Protein AF-A0A5C6A041-F1 (afdb_monomer_lite)

Secondary structure (DSSP, 8-state):
--PPPTT--EEEEETTEEEEE---S---S-TTHHHHHHHHHHHHHHHH---------SS-TT---THHHHHHHHHHHHH-S--PPP-PPPEEEEESS-TTSS-TTSS--EEE-HHHHH-TTT--TT---SS----PPSSEEEEEEE-TTSSHHHHHHHHHHH-SSEEEEEEGGGS-GGGGSSSPPPHHHHHHHHHGGG-SSGGGS-HHHHHHHHHHHHTTSEEEEEE-HHHH--SHHHHHHHHHHHHHHH--TT-----EEEEEEEHHHHTTS-HHHHHHHHHHHT-TT-TTS----EEEEE-PPPHHHHHHHHHHHS-HHHHHHHHT-HHHHHHHTSHHHHHHHHHHIIIIIS-HHHHHH-SSHHHHHHHHHHHHHHHHHH-HHHHHHHHHH-TT-EE-HHHHHHHHHHHHHTT--EE-HHHHHTTEES---TTS-HHHHHTTSTTEEEEEETTEEEEEESSHHHHHHHHHHHHHHHHTTTTSS-------HHHH----HHHHHHHHHHHTTHHHHHHHHHTT-SGGGGGGS-TTT-SS---HHHHHHHHHHHHHHHHHHH-GGGGGSHHHHHHHHHHHHHHHHS-GGGS-HHHHHHHHHHHHHHHHHHTTSHHHHHHHHHHHHHHHHHHHHHHHH-PPPTTSHHHHHHHHHHHHHHHHHHHHHHHTT-THHHHHHHT--HHHHHHHH-S--HHHHHHHHHHHH-

Radius of gyration: 32.18 Å; chains: 1; bounding box: 72×79×102 Å

Structure (mmCIF, N/CA/C/O backbone):
data_AF-A0A5C6A041-F1
#
_entry.id   AF-A0A5C6A041-F1
#
loop_
_atom_site.group_PDB
_atom_site.id
_atom_site.type_symbol
_atom_site.label_atom_id
_atom_site.label_alt_id
_atom_site.label_comp_id
_atom_site.label_asym_id
_atom_site.label_entity_id
_atom_site.label_seq_id
_atom_site.pdbx_PDB_ins_code
_atom_site.Cartn_x
_atom_site.Cartn_y
_atom_site.Cartn_z
_atom_site.occupancy
_atom_site.B_iso_or_equiv
_atom_site.auth_seq_id
_atom_site.auth_comp_id
_atom_site.auth_asym_id
_atom_site.auth_atom_id
_atom_site.pdbx_PDB_model_num
ATOM 1 N N . MET A 1 1 ? 17.949 -42.942 19.273 1.00 34.72 1 MET A N 1
ATOM 2 C CA . MET A 1 1 ? 17.678 -44.393 19.201 1.00 34.72 1 MET A CA 1
ATOM 3 C C . MET A 1 1 ? 17.570 -44.956 20.613 1.00 34.72 1 MET A C 1
ATOM 5 O O . MET A 1 1 ? 18.584 -45.255 21.219 1.00 34.72 1 MET A O 1
ATOM 9 N N . VAL A 1 2 ? 16.342 -45.052 21.122 1.00 26.55 2 VAL A N 1
ATOM 10 C CA . VAL A 1 2 ? 15.883 -45.952 22.194 1.00 26.55 2 VAL A CA 1
ATOM 11 C C . VAL A 1 2 ? 14.488 -46.367 21.720 1.00 26.55 2 VAL A C 1
ATOM 13 O O . VAL A 1 2 ? 13.701 -45.504 21.335 1.00 26.55 2 VAL A O 1
ATOM 16 N N . GLY A 1 3 ? 14.253 -47.669 21.562 1.00 32.19 3 GLY A N 1
ATOM 17 C CA . GLY A 1 3 ? 13.060 -48.202 20.903 1.00 32.19 3 GLY A CA 1
ATOM 18 C C . GLY A 1 3 ? 11.867 -48.280 21.849 1.00 32.19 3 GLY A C 1
ATOM 19 O O . GLY A 1 3 ? 11.967 -48.918 22.891 1.00 32.19 3 GLY A O 1
ATOM 20 N N . ASN A 1 4 ? 10.735 -47.695 21.453 1.00 29.41 4 ASN A N 1
ATOM 21 C CA . ASN A 1 4 ? 9.461 -47.878 22.145 1.00 29.41 4 ASN A CA 1
ATOM 22 C C . ASN A 1 4 ? 8.721 -49.085 21.558 1.00 29.41 4 ASN A C 1
ATOM 24 O O . ASN A 1 4 ? 8.418 -49.122 20.364 1.00 29.41 4 ASN A O 1
ATOM 28 N N . ARG A 1 5 ? 8.430 -50.072 22.410 1.00 35.31 5 ARG A N 1
ATOM 29 C CA . ARG A 1 5 ? 7.463 -51.138 22.126 1.00 35.31 5 ARG A CA 1
ATOM 30 C C . ARG A 1 5 ? 6.060 -50.633 22.463 1.00 35.31 5 ARG A C 1
ATOM 32 O O . ARG A 1 5 ? 5.868 -49.955 23.465 1.00 35.31 5 ARG A O 1
ATOM 39 N N . ALA A 1 6 ? 5.088 -50.977 21.625 1.00 33.19 6 ALA A N 1
ATOM 40 C CA . ALA A 1 6 ? 3.677 -50.722 21.888 1.00 33.19 6 ALA A CA 1
ATOM 41 C C . ALA A 1 6 ? 3.216 -51.490 23.144 1.00 33.19 6 ALA A C 1
ATOM 43 O O . ALA A 1 6 ? 3.465 -52.693 23.239 1.00 33.19 6 ALA A O 1
ATOM 44 N N . GLY A 1 7 ? 2.534 -50.807 24.073 1.00 38.72 7 GLY A N 1
ATOM 45 C CA . GLY A 1 7 ? 1.849 -51.438 25.212 1.00 38.72 7 GLY A CA 1
ATOM 46 C C . GLY A 1 7 ? 2.244 -50.991 26.626 1.00 38.72 7 GLY A C 1
ATOM 47 O O . GLY A 1 7 ? 1.838 -51.658 27.573 1.00 38.72 7 GLY A O 1
ATOM 48 N N . GLU A 1 8 ? 3.001 -49.906 26.815 1.00 37.62 8 GLU A N 1
ATOM 49 C CA . GLU A 1 8 ? 3.260 -49.372 28.164 1.00 37.62 8 GLU A CA 1
ATOM 50 C C . GLU A 1 8 ? 2.192 -48.345 28.580 1.00 37.62 8 GLU A C 1
ATOM 52 O O . GLU A 1 8 ? 1.963 -47.343 27.903 1.00 37.62 8 GLU A O 1
ATOM 57 N N . CYS A 1 9 ? 1.531 -48.613 29.711 1.00 32.34 9 CYS A N 1
ATOM 58 C CA . CYS A 1 9 ? 0.582 -47.709 30.356 1.00 32.34 9 CYS A CA 1
ATOM 59 C C . CYS A 1 9 ? 1.365 -46.583 31.047 1.00 32.34 9 CYS A C 1
ATOM 61 O O . CYS A 1 9 ? 2.189 -46.847 31.926 1.00 32.34 9 CYS A O 1
ATOM 63 N N . VAL A 1 10 ? 1.132 -45.331 30.646 1.00 33.59 10 VAL A N 1
ATOM 64 C CA . VAL A 1 10 ? 1.796 -44.166 31.248 1.00 33.59 10 VAL A CA 1
ATOM 65 C C . VAL A 1 10 ? 0.896 -43.619 32.350 1.00 33.59 10 VAL A C 1
ATOM 67 O O . VAL A 1 10 ? -0.167 -43.056 32.087 1.00 33.59 10 VAL A O 1
ATOM 70 N N . THR A 1 11 ? 1.320 -43.784 33.602 1.00 31.06 11 THR A N 1
ATOM 71 C CA . THR A 1 11 ? 0.666 -43.156 34.756 1.00 31.06 11 THR A CA 1
ATOM 72 C C . THR A 1 11 ? 1.238 -41.755 34.955 1.00 31.06 11 THR A C 1
ATOM 74 O O . THR A 1 11 ? 2.390 -41.602 35.362 1.00 31.06 11 THR A O 1
ATOM 77 N N . LEU A 1 12 ? 0.427 -40.727 34.699 1.00 30.25 12 LEU A N 1
ATOM 78 C CA . LEU A 1 12 ? 0.758 -39.338 35.021 1.00 30.25 12 LEU A CA 1
ATOM 79 C C . LEU A 1 12 ? 0.185 -38.980 36.395 1.00 30.25 12 LEU A C 1
ATOM 81 O O . LEU A 1 12 ? -1.008 -39.143 36.656 1.00 30.25 12 LEU A O 1
ATOM 85 N N . TYR A 1 13 ? 1.050 -38.480 37.277 1.00 27.73 13 TYR A N 1
ATOM 86 C CA . TYR A 1 13 ? 0.657 -37.946 38.576 1.00 27.73 13 TYR A CA 1
ATOM 87 C C . TYR A 1 13 ? 0.440 -36.436 38.446 1.00 27.73 13 TYR A C 1
ATOM 89 O O . TYR A 1 13 ? 1.399 -35.670 38.427 1.00 27.73 13 TYR A O 1
ATOM 97 N N . LEU A 1 14 ? -0.821 -36.013 38.365 1.00 35.47 14 LEU A N 1
ATOM 98 C CA . LEU A 1 14 ? -1.225 -34.614 38.492 1.00 35.47 14 LEU A CA 1
ATOM 99 C C . LEU A 1 14 ? -2.001 -34.490 39.796 1.00 35.47 14 LEU A C 1
ATOM 101 O O . LEU A 1 14 ? -3.197 -34.741 39.820 1.00 35.47 14 LEU A O 1
ATOM 105 N N . ALA A 1 15 ? -1.337 -34.169 40.905 1.00 28.20 15 ALA A N 1
ATOM 106 C CA . ALA A 1 15 ? -2.034 -34.024 42.182 1.00 28.20 15 ALA A CA 1
ATOM 107 C C . ALA A 1 15 ? -3.199 -33.009 42.055 1.00 28.20 15 ALA A C 1
ATOM 109 O O . ALA A 1 15 ? -2.970 -31.915 41.538 1.00 28.20 15 ALA A O 1
ATOM 110 N N . PRO A 1 16 ? -4.433 -33.336 42.500 1.00 32.41 16 PRO A N 1
ATOM 111 C CA . PRO A 1 16 ? -4.840 -34.510 43.284 1.00 32.41 16 PRO A CA 1
ATOM 112 C C . PRO A 1 16 ? -5.427 -35.690 42.471 1.00 32.41 16 PRO A C 1
ATOM 114 O O . PRO A 1 16 ? -5.944 -36.633 43.064 1.00 32.41 16 PRO A O 1
ATOM 117 N N . PHE A 1 17 ? -5.366 -35.683 41.139 1.00 30.80 17 PHE A N 1
ATOM 118 C CA . PHE A 1 17 ? -6.018 -36.677 40.283 1.00 30.80 17 PHE A CA 1
ATOM 119 C C . PHE A 1 17 ? -5.045 -37.690 39.668 1.00 30.80 17 PHE A C 1
ATOM 121 O O . PHE A 1 17 ? -3.992 -37.366 39.118 1.00 30.80 17 PHE A O 1
ATOM 128 N N . ARG A 1 18 ? -5.432 -38.965 39.738 1.00 27.14 18 ARG A N 1
ATOM 129 C CA . ARG A 1 18 ? -4.689 -40.076 39.143 1.00 27.14 18 ARG A CA 1
ATOM 130 C C . ARG A 1 18 ? -5.353 -40.453 37.821 1.00 27.14 18 ARG A C 1
ATOM 132 O O . ARG A 1 18 ? -6.496 -40.900 37.831 1.00 27.14 18 ARG A O 1
ATOM 139 N N . VAL A 1 19 ? -4.645 -40.287 36.704 1.00 33.16 19 VAL A N 1
ATOM 140 C CA . VAL A 1 19 ? -5.145 -40.655 35.370 1.00 33.16 19 VAL A CA 1
ATOM 141 C C . VAL A 1 19 ? -4.215 -41.705 34.767 1.00 33.16 19 VAL A C 1
ATOM 143 O O . VAL A 1 19 ? -3.015 -41.475 34.628 1.00 33.16 19 VAL A O 1
ATOM 146 N N . ASN A 1 20 ? -4.770 -42.871 34.430 1.00 28.52 20 ASN A N 1
ATOM 147 C CA . ASN A 1 20 ? -4.070 -43.916 33.684 1.00 28.52 20 ASN A CA 1
ATOM 148 C C . ASN A 1 20 ? -4.489 -43.830 32.216 1.00 28.52 20 ASN A C 1
ATOM 150 O O . ASN A 1 20 ? -5.684 -43.858 31.923 1.00 28.52 20 ASN A O 1
ATOM 154 N N . LEU A 1 21 ? -3.517 -43.727 31.310 1.00 36.97 21 LEU A N 1
ATOM 155 C CA . LEU A 1 21 ? -3.756 -43.689 29.870 1.00 36.97 21 LEU A CA 1
ATOM 156 C C . LEU A 1 21 ? -3.176 -44.947 29.223 1.00 36.97 21 LEU A C 1
ATOM 158 O O . LEU A 1 21 ? -1.979 -45.215 29.333 1.00 36.97 21 LEU A O 1
ATOM 162 N N . ASP A 1 22 ? -4.038 -45.696 28.539 1.00 31.75 22 ASP A N 1
ATOM 163 C CA . ASP A 1 22 ? -3.649 -46.853 27.738 1.00 31.75 22 ASP A CA 1
ATOM 164 C C . ASP A 1 22 ? -3.365 -46.381 26.304 1.00 31.75 22 ASP A C 1
ATOM 166 O O . ASP A 1 22 ? -4.247 -45.860 25.616 1.00 31.75 22 ASP A O 1
ATOM 170 N N . VAL A 1 23 ? -2.105 -46.476 25.873 1.00 42.56 23 VAL A N 1
ATOM 171 C CA . VAL A 1 23 ? -1.643 -45.931 24.589 1.00 42.56 23 VAL A CA 1
ATOM 172 C C . VAL A 1 23 ? -1.739 -47.018 23.524 1.00 42.56 23 VAL A C 1
ATOM 174 O O . VAL A 1 23 ? -0.793 -47.768 23.274 1.00 42.56 23 VAL A O 1
ATOM 177 N N . LYS A 1 24 ? -2.898 -47.086 22.872 1.00 34.34 24 LYS A N 1
ATOM 178 C CA . LYS A 1 24 ? -3.084 -47.807 21.612 1.00 34.34 24 LYS A CA 1
ATOM 179 C C . LYS A 1 24 ? -3.623 -46.834 20.573 1.00 34.34 24 LYS A C 1
ATOM 181 O O . LYS A 1 24 ? -4.784 -46.457 20.634 1.00 34.34 24 LYS A O 1
ATOM 186 N N . ASP A 1 25 ? -2.715 -46.421 19.695 1.00 32.69 25 ASP A N 1
ATOM 187 C CA . ASP A 1 25 ? -2.899 -45.833 18.360 1.00 32.69 25 ASP A CA 1
ATOM 188 C C . ASP A 1 25 ? -2.129 -44.523 18.152 1.00 32.69 25 ASP A C 1
ATOM 190 O O . ASP A 1 25 ? -2.048 -43.645 19.010 1.00 32.69 25 ASP A O 1
ATOM 194 N N . GLY A 1 26 ? -1.455 -44.473 17.001 1.00 35.84 26 GLY A N 1
ATOM 195 C CA . GLY A 1 26 ? -0.404 -43.527 16.653 1.00 35.84 26 GLY A CA 1
ATOM 196 C C . GLY A 1 26 ? -0.835 -42.062 16.652 1.00 35.84 26 GLY A C 1
ATOM 197 O O . GLY A 1 26 ? -1.954 -41.705 16.298 1.00 35.84 26 GLY A O 1
ATOM 198 N N . PHE A 1 27 ? 0.125 -41.213 17.019 1.00 39.16 27 PHE A N 1
ATOM 199 C CA . PHE A 1 27 ? 0.058 -39.754 17.024 1.00 39.16 27 PHE A CA 1
ATOM 200 C C . PHE A 1 27 ? -0.367 -39.181 15.656 1.00 39.16 27 PHE A C 1
ATOM 202 O O . PHE A 1 27 ? 0.465 -38.917 14.789 1.00 39.16 27 PHE A O 1
ATOM 209 N N . ALA A 1 28 ? -1.666 -38.926 15.490 1.00 31.73 28 ALA A N 1
ATOM 210 C CA . ALA A 1 28 ? -2.201 -37.980 14.516 1.00 31.73 28 ALA A CA 1
ATOM 211 C C . ALA A 1 28 ? -2.446 -36.636 15.231 1.00 31.73 28 ALA A C 1
ATOM 213 O O . ALA A 1 28 ? -3.116 -36.579 16.262 1.00 31.73 28 ALA A O 1
ATOM 214 N N . ARG A 1 29 ? -1.835 -35.564 14.711 1.00 41.09 29 ARG A N 1
ATOM 215 C CA . ARG A 1 29 ? -1.709 -34.210 15.290 1.00 41.09 29 ARG A CA 1
ATOM 216 C C . ARG A 1 29 ? -3.034 -33.418 15.340 1.00 41.09 29 ARG A C 1
ATOM 218 O O . ARG A 1 29 ? -3.146 -32.354 14.750 1.00 41.09 29 ARG A O 1
ATOM 225 N N . THR A 1 30 ? -4.012 -33.914 16.093 1.00 39.91 30 THR A N 1
ATOM 226 C CA . THR A 1 30 ? -5.237 -33.200 16.521 1.00 39.91 30 THR A CA 1
ATOM 227 C C . THR A 1 30 ? -5.326 -33.072 18.054 1.00 39.91 30 THR A C 1
ATOM 229 O O . THR A 1 30 ? -6.369 -32.743 18.615 1.00 39.91 30 THR A O 1
ATOM 232 N N . SER A 1 31 ? -4.238 -33.344 18.787 1.00 39.97 31 SER A N 1
ATOM 233 C CA . SER A 1 31 ? -4.303 -33.591 20.235 1.00 39.97 31 SER A CA 1
ATOM 234 C C . SER A 1 31 ? -4.220 -32.366 21.152 1.00 39.97 31 SER A C 1
ATOM 236 O O . SER A 1 31 ? -4.543 -32.509 22.329 1.00 39.97 31 SER A O 1
ATOM 238 N N . THR A 1 32 ? -3.843 -31.172 20.687 1.00 34.59 32 THR A N 1
ATOM 239 C CA . THR A 1 32 ? -3.686 -30.021 21.608 1.00 34.59 32 THR A CA 1
ATOM 240 C C . THR A 1 32 ? -4.881 -29.069 21.607 1.00 34.59 32 THR A C 1
ATOM 242 O O . THR A 1 32 ? -5.258 -28.571 22.667 1.00 34.59 32 THR A O 1
ATOM 245 N N . GLU A 1 33 ? -5.599 -28.936 20.487 1.00 45.44 33 GLU A N 1
ATOM 246 C CA . GLU A 1 33 ? -6.971 -28.395 20.496 1.00 45.44 33 GLU A CA 1
ATOM 247 C C . GLU A 1 33 ? -7.885 -29.229 21.408 1.00 45.44 33 GLU A C 1
ATOM 249 O O . GLU A 1 33 ? -8.745 -28.692 22.104 1.00 45.44 33 GLU A O 1
ATOM 254 N N . ARG A 1 34 ? -7.620 -30.538 21.515 1.00 35.94 34 ARG A N 1
ATOM 255 C CA . ARG A 1 34 ? -8.281 -31.443 22.464 1.00 35.94 34 ARG A CA 1
ATOM 256 C C . ARG A 1 34 ? -7.922 -31.147 23.930 1.00 35.94 34 ARG A C 1
ATOM 258 O O . ARG A 1 34 ? -8.769 -31.334 24.793 1.00 35.94 34 ARG A O 1
ATOM 265 N N . TRP A 1 35 ? -6.723 -30.630 24.213 1.00 35.69 35 TRP A N 1
ATOM 266 C CA . TRP A 1 35 ? -6.272 -30.234 25.560 1.00 35.69 35 TRP A CA 1
ATOM 267 C C . TRP A 1 35 ? -6.819 -28.865 25.999 1.00 35.69 35 TRP A C 1
ATOM 269 O O . TRP A 1 35 ? -7.234 -28.709 27.148 1.00 35.69 35 TRP A O 1
ATOM 279 N N . ARG A 1 36 ? -6.907 -27.889 25.084 1.00 35.47 36 ARG A N 1
ATOM 280 C CA . ARG A 1 36 ? -7.531 -26.577 25.358 1.00 35.47 36 ARG A CA 1
ATOM 281 C C . ARG A 1 36 ? -9.040 -26.697 25.609 1.00 35.47 36 ARG A C 1
ATOM 283 O O . ARG A 1 36 ? -9.566 -26.035 26.497 1.00 35.47 36 ARG A O 1
ATOM 290 N N . ARG A 1 37 ? -9.718 -27.627 24.926 1.00 37.31 37 ARG A N 1
ATOM 291 C CA . ARG A 1 37 ? -11.152 -27.916 25.121 1.00 37.31 37 ARG A CA 1
ATOM 292 C C . ARG A 1 37 ? -11.462 -28.638 26.445 1.00 37.31 37 ARG A C 1
ATOM 294 O O . ARG A 1 37 ? -12.552 -28.477 26.977 1.00 37.31 37 ARG A O 1
ATOM 301 N N . ILE A 1 38 ? -10.508 -29.392 27.004 1.00 34.84 38 ILE A N 1
ATOM 302 C CA . ILE A 1 38 ? -10.672 -30.103 28.288 1.00 34.84 38 ILE A CA 1
ATOM 303 C C . ILE A 1 38 ? -10.448 -29.171 29.492 1.00 34.84 38 ILE A C 1
ATOM 305 O O . ILE A 1 38 ? -11.213 -29.239 30.448 1.00 34.84 38 ILE A O 1
ATOM 309 N N . ASN A 1 39 ? -9.483 -28.244 29.439 1.00 33.84 39 ASN A N 1
ATOM 310 C CA . ASN A 1 39 ? -9.313 -27.248 30.510 1.00 33.84 39 ASN A CA 1
ATOM 311 C C . ASN A 1 39 ? -10.428 -26.189 30.528 1.00 33.84 39 ASN A C 1
ATOM 313 O O . ASN A 1 39 ? -10.827 -25.751 31.604 1.00 33.84 39 ASN A O 1
ATOM 317 N N . TRP A 1 40 ? -10.988 -25.837 29.366 1.00 37.38 40 TRP A N 1
ATOM 318 C CA . TRP A 1 40 ? -12.174 -24.976 29.287 1.00 37.38 40 TRP A CA 1
ATOM 319 C C . TRP A 1 40 ? -13.411 -25.638 29.926 1.00 37.38 40 TRP A C 1
ATOM 321 O O . TRP A 1 40 ? -14.133 -25.002 30.691 1.00 37.38 40 TRP A O 1
ATOM 331 N N . ASN A 1 41 ? -13.594 -26.951 29.726 1.00 33.69 41 ASN A N 1
ATOM 332 C CA . ASN A 1 41 ? -14.640 -27.734 30.399 1.00 33.69 41 ASN A CA 1
ATOM 333 C C . ASN A 1 41 ? -14.406 -27.876 31.920 1.00 33.69 41 ASN A C 1
ATOM 335 O O . ASN A 1 41 ? -15.372 -27.871 32.673 1.00 33.69 41 ASN A O 1
ATOM 339 N N . LEU A 1 42 ? -13.152 -27.918 32.393 1.00 33.62 42 LEU A N 1
ATOM 340 C CA . LEU A 1 42 ? -12.815 -27.938 33.830 1.00 33.62 42 LEU A CA 1
ATOM 341 C C . LEU A 1 42 ? -13.030 -26.587 34.532 1.00 33.62 42 LEU A C 1
ATOM 343 O O . LEU A 1 42 ? -13.279 -26.553 35.739 1.00 33.62 42 LEU A O 1
ATOM 347 N N . TYR A 1 43 ? -12.951 -25.477 33.796 1.00 32.38 43 TYR A N 1
ATOM 348 C CA . TYR A 1 43 ? -13.280 -24.152 34.319 1.00 32.38 43 TYR A CA 1
ATOM 349 C C . TYR A 1 43 ? -14.805 -23.962 34.406 1.00 32.38 43 TYR A C 1
ATOM 351 O O . TYR A 1 43 ? -15.303 -23.554 35.451 1.00 32.38 43 TYR A O 1
ATOM 359 N N . LEU A 1 44 ? -15.562 -24.399 33.390 1.00 36.62 44 LEU A N 1
ATOM 360 C CA . LEU A 1 44 ? -17.034 -24.382 33.397 1.00 36.62 44 LEU A CA 1
ATOM 361 C C . LEU A 1 44 ? -17.661 -25.365 34.409 1.00 36.62 44 LEU A C 1
ATOM 363 O O . LEU A 1 44 ? -18.662 -25.028 35.040 1.00 36.62 44 LEU A O 1
ATOM 367 N N . GLU A 1 45 ? -17.070 -26.544 34.639 1.00 34.06 45 GLU A N 1
ATOM 368 C CA . GLU A 1 45 ? -17.538 -27.485 35.675 1.00 34.06 45 GLU A CA 1
ATOM 369 C C . GLU A 1 45 ? -17.268 -26.982 37.105 1.00 34.06 45 GLU A C 1
ATOM 371 O O . GLU A 1 45 ? -18.085 -27.216 37.998 1.00 34.06 45 GLU A O 1
ATOM 376 N N . ARG A 1 46 ? -16.185 -26.219 37.336 1.00 34.75 46 ARG A N 1
ATOM 377 C CA . ARG A 1 46 ? -15.939 -25.535 38.624 1.00 34.75 46 ARG A CA 1
ATOM 378 C C . ARG A 1 46 ? -16.901 -24.376 38.878 1.00 34.75 46 ARG A C 1
ATOM 380 O O . ARG A 1 46 ? -17.196 -24.090 40.033 1.00 34.75 46 ARG A O 1
ATOM 387 N N . SER A 1 47 ? -17.418 -23.749 37.824 1.00 37.00 47 SER A N 1
ATOM 388 C CA . SER A 1 47 ? -18.457 -22.718 37.920 1.00 37.00 47 SER A CA 1
ATOM 389 C C . SER A 1 47 ? -19.870 -23.289 38.122 1.00 37.00 47 SER A C 1
ATOM 391 O O . SER A 1 47 ? -20.763 -22.533 38.497 1.00 37.00 47 SER A O 1
ATOM 393 N N . MET A 1 48 ? -20.083 -24.597 37.903 1.00 33.25 48 MET A N 1
ATOM 394 C CA . MET A 1 48 ? -21.394 -25.262 38.020 1.00 33.25 48 MET A CA 1
ATOM 395 C C . MET A 1 48 ? -21.550 -26.198 39.235 1.00 33.25 48 MET A C 1
ATOM 397 O O . MET A 1 48 ? -22.682 -26.528 39.588 1.00 33.25 48 MET A O 1
ATOM 401 N N . PHE A 1 49 ? -20.471 -26.595 39.927 1.00 29.12 49 PHE A N 1
ATOM 402 C CA . PHE A 1 49 ? -20.568 -27.408 41.150 1.00 29.12 49 PHE A CA 1
ATOM 403 C C . PHE A 1 49 ? -20.552 -26.576 42.437 1.00 29.12 49 PHE A C 1
ATOM 405 O O . PHE A 1 49 ? -19.521 -26.155 42.956 1.00 29.12 49 PHE A O 1
ATOM 412 N N . SER A 1 50 ? -21.760 -26.399 42.954 1.00 31.44 50 SER A N 1
ATOM 413 C CA . SER A 1 50 ? -22.121 -25.745 44.200 1.00 31.44 50 SER A CA 1
ATOM 414 C C . SER A 1 50 ? -21.745 -26.533 45.474 1.00 31.44 50 SER A C 1
ATOM 416 O O . SER A 1 50 ? -21.772 -27.761 45.468 1.00 31.44 50 SER A O 1
ATOM 418 N N . LEU A 1 51 ? -21.597 -25.783 46.576 1.00 42.84 51 LEU A N 1
ATOM 419 C CA . LEU A 1 51 ? -22.196 -26.001 47.911 1.00 42.84 51 LEU A CA 1
ATOM 420 C C . LEU A 1 51 ? -21.816 -27.235 48.761 1.00 42.84 51 LEU A C 1
ATOM 422 O O . LEU A 1 51 ? -22.170 -28.369 48.452 1.00 42.84 51 LEU A O 1
ATOM 426 N N . LYS A 1 52 ? -21.277 -26.942 49.958 1.00 30.84 52 LYS A N 1
ATOM 427 C CA . LYS A 1 52 ? -21.687 -27.453 51.294 1.00 30.84 52 LYS A CA 1
ATOM 428 C C . LYS A 1 52 ? -21.195 -26.433 52.345 1.00 30.84 52 LYS A C 1
ATOM 430 O O . LYS A 1 52 ? -19.998 -26.177 52.378 1.00 30.84 52 LYS A O 1
ATOM 435 N N . SER A 1 53 ? -22.083 -25.570 52.863 1.00 36.56 53 SER A N 1
ATOM 436 C CA . SER A 1 53 ? -22.699 -25.569 54.221 1.00 36.56 53 SER A CA 1
ATOM 437 C C . SER A 1 53 ? -21.655 -25.498 55.365 1.00 36.56 53 SER A C 1
ATOM 439 O O . SER A 1 53 ? -20.713 -26.280 55.365 1.00 36.56 53 SER A O 1
ATOM 441 N N . ASP A 1 54 ? -21.658 -24.516 56.281 1.00 32.94 54 ASP A N 1
ATOM 442 C CA . ASP A 1 54 ? -22.728 -24.143 57.229 1.00 32.94 54 ASP A CA 1
ATOM 443 C C . ASP A 1 54 ? -22.649 -22.677 57.764 1.00 32.94 54 ASP A C 1
ATOM 445 O O . ASP A 1 54 ? -21.550 -22.177 57.988 1.00 32.94 54 ASP A O 1
ATOM 449 N N . GLN A 1 55 ? -23.846 -22.093 58.022 1.00 34.47 55 GLN A N 1
ATOM 450 C CA . GLN A 1 55 ? -24.305 -21.135 59.082 1.00 34.47 55 GLN A CA 1
ATOM 451 C C . GLN A 1 55 ? -23.601 -19.764 59.276 1.00 34.47 55 GLN A C 1
ATOM 453 O O . GLN A 1 55 ? -22.384 -19.693 59.320 1.00 34.47 55 GLN A O 1
ATOM 458 N N . ASP A 1 56 ? -24.232 -18.601 59.519 1.00 34.53 56 ASP A N 1
ATOM 459 C CA . ASP A 1 56 ? -25.618 -18.091 59.645 1.00 34.53 56 ASP A CA 1
ATOM 460 C C . ASP A 1 56 ? -25.534 -16.533 59.575 1.00 34.53 56 ASP A C 1
ATOM 462 O O . ASP A 1 56 ? -24.800 -15.954 60.375 1.00 34.53 56 ASP A O 1
ATOM 466 N N . SER A 1 57 ? -26.243 -15.830 58.667 1.00 32.59 57 SER A N 1
ATOM 467 C CA . SER A 1 57 ? -26.521 -14.361 58.722 1.00 32.59 57 SER A CA 1
ATOM 468 C C . SER A 1 57 ? -27.423 -13.897 57.545 1.00 32.59 57 SER A C 1
ATOM 470 O O . SER A 1 57 ? -27.266 -14.427 56.443 1.00 32.59 57 SER A O 1
ATOM 472 N N . PRO A 1 58 ? -28.356 -12.927 57.705 1.00 45.03 58 PRO A N 1
ATOM 473 C CA . PRO A 1 58 ? -29.360 -12.590 56.693 1.00 45.03 58 PRO A CA 1
ATOM 474 C C . PRO A 1 58 ? -28.921 -11.444 55.760 1.00 45.03 58 PRO A C 1
ATOM 476 O O . PRO A 1 58 ? -29.275 -10.287 55.968 1.00 45.03 58 PRO A O 1
ATOM 479 N N . SER A 1 59 ? -28.195 -11.779 54.695 1.00 41.91 59 SER A N 1
ATOM 480 C CA . SER A 1 59 ? -28.158 -11.036 53.421 1.00 41.91 59 SER A CA 1
ATOM 481 C C . SER A 1 59 ? -27.443 -11.926 52.406 1.00 41.91 59 SER A C 1
ATOM 483 O O . SER A 1 59 ? -26.230 -12.077 52.510 1.00 41.91 59 SER A O 1
ATOM 485 N N . ASP A 1 60 ? -28.181 -12.581 51.508 1.00 44.09 60 ASP A N 1
ATOM 486 C CA . ASP A 1 60 ? -27.644 -13.572 50.564 1.00 44.09 60 ASP A CA 1
ATOM 487 C C . ASP A 1 60 ? -26.634 -12.923 49.587 1.00 44.09 60 ASP A C 1
ATOM 489 O O . ASP A 1 60 ? -27.045 -12.145 48.725 1.00 44.09 60 ASP A O 1
ATOM 493 N N . PRO A 1 61 ? -25.320 -13.203 49.699 1.00 45.09 61 PRO A N 1
ATOM 494 C CA . PRO A 1 61 ? -24.297 -12.644 48.819 1.00 45.09 61 PRO A CA 1
ATOM 495 C C . PRO A 1 61 ? -24.168 -13.411 47.488 1.00 45.09 61 PRO A C 1
ATOM 497 O O . PRO A 1 61 ? -23.276 -13.105 46.701 1.00 45.09 61 PRO A O 1
ATOM 500 N N . ASN A 1 62 ? -25.026 -14.408 47.221 1.00 47.72 62 ASN A N 1
ATOM 501 C CA . ASN A 1 62 ? -24.972 -15.225 46.002 1.00 47.72 62 ASN A CA 1
ATOM 502 C C . ASN A 1 62 ? -25.929 -14.777 44.887 1.00 47.72 62 ASN A C 1
ATOM 504 O O . ASN A 1 62 ? -25.973 -15.427 43.839 1.00 47.72 62 ASN A O 1
ATOM 508 N N . VAL A 1 63 ? -26.673 -13.680 45.058 1.00 51.53 63 VAL A N 1
ATOM 509 C CA . VAL A 1 63 ? -27.400 -13.076 43.933 1.00 51.53 63 VAL A CA 1
ATOM 510 C C . VAL A 1 63 ? -26.375 -12.338 43.077 1.00 51.53 63 VAL A C 1
ATOM 512 O O . VAL A 1 63 ? -25.978 -11.215 43.386 1.00 51.53 63 VAL A O 1
ATOM 515 N N . LYS A 1 64 ? -25.885 -13.007 42.025 1.00 59.78 64 LYS A N 1
ATOM 516 C CA . LYS A 1 64 ? -25.073 -12.345 40.998 1.00 59.78 64 LYS A CA 1
ATOM 517 C C . LYS A 1 64 ? -25.891 -11.180 40.436 1.00 59.78 64 LYS A C 1
ATOM 519 O O . LYS A 1 64 ? -27.072 -11.384 40.164 1.00 59.78 64 LYS A O 1
ATOM 524 N N . PRO A 1 65 ? -25.301 -9.989 40.277 1.00 61.19 65 PRO A N 1
ATOM 525 C CA . PRO A 1 65 ? -26.039 -8.864 39.734 1.00 61.19 65 PRO A CA 1
ATOM 526 C C . PRO A 1 65 ? -26.487 -9.173 38.299 1.00 61.19 65 PRO A C 1
ATOM 528 O O . PRO A 1 65 ? -25.750 -9.814 37.543 1.00 61.19 65 PRO A O 1
ATOM 531 N N . ASP A 1 66 ? -27.681 -8.709 37.928 1.00 70.44 66 ASP A N 1
ATOM 532 C CA . ASP A 1 66 ? -28.366 -9.062 36.671 1.00 70.44 66 ASP A CA 1
ATOM 533 C C . ASP A 1 66 ? -27.539 -8.713 35.414 1.00 70.44 66 ASP A C 1
ATOM 535 O O . ASP A 1 66 ? -27.721 -9.288 34.341 1.00 70.44 66 ASP A O 1
ATOM 539 N N . TRP A 1 67 ? -26.573 -7.800 35.534 1.00 75.88 67 TRP A N 1
ATOM 540 C CA . TRP A 1 67 ? -25.694 -7.408 34.434 1.00 75.88 67 TRP A CA 1
ATOM 541 C C . TRP A 1 67 ? -24.572 -8.409 34.111 1.00 75.88 67 TRP A C 1
ATOM 543 O O . TRP A 1 67 ? -23.966 -8.319 33.040 1.00 75.88 67 TRP A O 1
ATOM 553 N N . GLU A 1 68 ? -24.292 -9.378 34.984 1.00 78.50 68 GLU A N 1
ATOM 554 C CA . GLU A 1 68 ? -23.224 -10.367 34.775 1.00 78.50 68 GLU A CA 1
ATOM 555 C C . GLU A 1 68 ? -23.547 -11.333 33.619 1.00 78.50 68 GLU A C 1
ATOM 557 O O . GLU A 1 68 ? -22.654 -11.772 32.893 1.00 78.50 68 GLU A O 1
ATOM 562 N N . GLU A 1 69 ? -24.830 -11.622 33.384 1.00 78.25 69 GLU A N 1
ATOM 563 C CA . GLU A 1 69 ? -25.273 -12.406 32.224 1.00 78.25 69 GLU A CA 1
ATOM 564 C C . GLU A 1 69 ? -25.038 -11.643 30.911 1.00 78.25 69 GLU A C 1
ATOM 566 O O . GLU A 1 69 ? -24.520 -12.204 29.941 1.00 78.25 69 GLU A O 1
ATOM 571 N N . ILE A 1 70 ? -25.318 -10.334 30.910 1.00 79.31 70 ILE A N 1
ATOM 572 C CA . ILE A 1 70 ? -25.037 -9.442 29.777 1.00 79.31 70 ILE A CA 1
ATOM 573 C C . ILE A 1 70 ? -23.528 -9.410 29.502 1.00 79.31 70 ILE A C 1
ATOM 575 O O . ILE A 1 70 ? -23.118 -9.442 28.341 1.00 79.31 70 ILE A O 1
ATOM 579 N N . ARG A 1 71 ? -22.693 -9.412 30.553 1.00 82.25 71 ARG A N 1
ATOM 580 C CA . ARG A 1 71 ? -21.229 -9.468 30.423 1.00 82.25 71 ARG A CA 1
ATOM 581 C C . ARG A 1 71 ? -20.771 -10.753 29.761 1.00 82.25 71 ARG A C 1
ATOM 583 O O . ARG A 1 71 ? -20.011 -10.704 28.800 1.00 82.25 71 ARG A O 1
ATOM 590 N N . LEU A 1 72 ? -21.233 -11.901 30.254 1.00 79.94 72 LEU A N 1
ATOM 591 C CA . LEU A 1 72 ? -20.862 -13.200 29.693 1.00 79.94 72 LEU A CA 1
ATOM 592 C C . LEU A 1 72 ? -21.273 -13.303 28.224 1.00 79.94 72 LEU A C 1
ATOM 594 O O . LEU A 1 72 ? -20.490 -13.792 27.413 1.00 79.94 72 LEU A O 1
ATOM 598 N N . LYS A 1 73 ? -22.451 -12.784 27.862 1.00 79.31 73 LYS A N 1
ATOM 599 C CA . LYS A 1 73 ? -22.876 -12.697 26.463 1.00 79.31 73 LYS A CA 1
ATOM 600 C C . LYS A 1 73 ? -21.987 -11.758 25.648 1.00 79.31 73 LYS A C 1
ATOM 602 O O . LYS A 1 73 ? -21.587 -12.144 24.560 1.00 79.31 73 LYS A O 1
ATOM 607 N N . ALA A 1 74 ? -21.607 -10.592 26.173 1.00 76.06 74 ALA A N 1
ATOM 608 C CA . ALA A 1 74 ? -20.668 -9.680 25.512 1.00 76.06 74 ALA A CA 1
ATOM 609 C C . ALA A 1 74 ? -19.306 -10.334 25.253 1.00 76.06 74 ALA A C 1
ATOM 611 O O . ALA A 1 74 ? -18.804 -10.293 24.131 1.00 76.06 74 ALA A O 1
ATOM 612 N N . CYS A 1 75 ? -18.736 -10.987 26.269 1.00 78.69 75 CYS A N 1
ATOM 613 C CA . CYS A 1 75 ? -17.495 -11.743 26.149 1.00 78.69 75 CYS A CA 1
ATOM 614 C C . CYS A 1 75 ? -17.637 -12.866 25.114 1.00 78.69 75 CYS A C 1
ATOM 616 O O . CYS A 1 75 ? -16.791 -12.983 24.236 1.00 78.69 75 CYS A O 1
ATOM 618 N N . ASN A 1 76 ? -18.716 -13.652 25.160 1.00 74.69 76 ASN A N 1
ATOM 619 C CA . ASN A 1 76 ? -18.949 -14.738 24.205 1.00 74.69 76 ASN A CA 1
ATOM 620 C C . ASN A 1 76 ? -19.127 -14.215 22.772 1.00 74.69 76 ASN A C 1
ATOM 622 O O . ASN A 1 76 ? -18.473 -14.726 21.872 1.00 74.69 76 ASN A O 1
ATOM 626 N N . ASP A 1 77 ? -19.909 -13.156 22.554 1.00 71.75 77 ASP A N 1
ATOM 627 C CA . ASP A 1 77 ? -20.065 -12.493 21.251 1.00 71.75 77 ASP A CA 1
ATOM 628 C C . ASP A 1 77 ? -18.722 -12.004 20.683 1.00 71.75 77 ASP A C 1
ATOM 630 O O . ASP A 1 77 ? -18.516 -11.984 19.465 1.00 71.75 77 ASP A O 1
ATOM 634 N N . PHE A 1 78 ? -17.815 -11.580 21.565 1.00 68.50 78 PHE A N 1
ATOM 635 C CA . PHE A 1 78 ? -16.481 -11.115 21.207 1.00 68.50 78 PHE A CA 1
ATOM 636 C C . PHE A 1 78 ? -15.505 -12.282 20.948 1.00 68.50 78 PHE A C 1
ATOM 638 O O . PHE A 1 78 ? -14.668 -12.191 20.048 1.00 68.50 78 PHE A O 1
ATOM 645 N N . ILE A 1 79 ? -15.640 -13.393 21.687 1.00 64.56 79 ILE A N 1
ATOM 646 C CA . ILE A 1 79 ? -14.756 -14.576 21.667 1.00 64.56 79 ILE A CA 1
ATOM 647 C C . ILE A 1 79 ? -15.172 -15.628 20.617 1.00 64.56 79 ILE A C 1
ATOM 649 O O . ILE A 1 79 ? -14.308 -16.298 20.051 1.00 64.56 79 ILE A O 1
ATOM 653 N N . GLU A 1 80 ? -16.464 -15.785 20.297 1.00 58.06 80 GLU A N 1
ATOM 654 C CA . GLU A 1 80 ? -16.975 -16.781 19.331 1.00 58.06 80 GLU A CA 1
ATOM 655 C C . GLU A 1 80 ? -16.472 -16.555 17.891 1.00 58.06 80 GLU A C 1
ATOM 657 O O . GLU A 1 80 ? -16.574 -17.438 17.030 1.00 58.06 80 GLU A O 1
ATOM 662 N N . ARG A 1 81 ? -15.816 -15.421 17.623 1.00 53.25 81 ARG A N 1
ATOM 663 C CA . ARG A 1 81 ? -14.957 -15.237 16.449 1.00 53.25 81 ARG A CA 1
ATOM 664 C C . ARG A 1 81 ? -13.705 -16.119 16.587 1.00 53.25 81 ARG A C 1
ATOM 666 O O . ARG A 1 81 ? -12.686 -15.665 17.083 1.00 53.25 81 ARG A O 1
ATOM 673 N N . LYS A 1 82 ? -13.831 -17.391 16.164 1.00 45.09 82 LYS A N 1
ATOM 674 C CA . LYS A 1 82 ? -12.795 -18.443 16.001 1.00 45.09 82 LYS A CA 1
ATOM 675 C C . LYS A 1 82 ? -11.477 -18.174 16.743 1.00 45.09 82 LYS A C 1
ATOM 677 O O . LYS A 1 82 ? -10.654 -17.428 16.239 1.00 45.09 82 LYS A O 1
ATOM 682 N N . ALA A 1 83 ? -11.262 -18.894 17.849 1.00 40.16 83 ALA A N 1
ATOM 683 C CA . ALA A 1 83 ? -10.005 -19.068 18.590 1.00 40.16 83 ALA A CA 1
ATOM 684 C C . ALA A 1 83 ? -8.731 -18.592 17.851 1.00 40.16 83 ALA A C 1
ATOM 686 O O . ALA A 1 83 ? -8.038 -19.375 17.199 1.00 40.16 83 ALA A O 1
ATOM 687 N N . CYS A 1 84 ? -8.425 -17.300 17.970 1.00 44.56 84 CYS A N 1
ATOM 688 C CA . CYS A 1 84 ? -7.207 -16.712 17.436 1.00 44.56 84 CYS A CA 1
ATOM 689 C C . CYS A 1 84 ? -6.059 -16.956 18.416 1.00 44.56 84 CYS A C 1
ATOM 691 O O . CYS A 1 84 ? -6.186 -16.751 19.627 1.00 44.56 84 CYS A O 1
ATOM 693 N N . HIS A 1 85 ? -4.916 -17.377 17.885 1.00 48.56 85 HIS A N 1
ATOM 694 C CA . HIS A 1 85 ? -3.656 -17.271 18.602 1.00 48.56 85 HIS A CA 1
ATOM 695 C C . HIS A 1 85 ? -3.384 -15.784 18.862 1.00 48.56 85 HIS A C 1
ATOM 697 O O . HIS A 1 85 ? -3.450 -14.970 17.940 1.00 48.56 85 HIS A O 1
ATOM 703 N N . TYR A 1 86 ? -3.180 -15.431 20.132 1.00 55.09 86 TYR A N 1
ATOM 704 C CA . TYR A 1 86 ? -2.932 -14.058 20.561 1.00 55.09 86 TYR A CA 1
ATOM 705 C C . TYR A 1 86 ? -1.632 -13.551 19.945 1.00 55.09 86 TYR A C 1
ATOM 707 O O . TYR A 1 86 ? -0.620 -14.243 20.036 1.00 55.09 86 TYR A O 1
ATOM 715 N N . ILE A 1 87 ? -1.648 -12.352 19.360 1.00 62.84 87 ILE A N 1
ATOM 716 C CA . ILE A 1 87 ? -0.414 -11.681 18.937 1.00 62.84 87 ILE A CA 1
ATOM 717 C C . ILE A 1 87 ? -0.205 -10.448 19.797 1.00 62.84 87 ILE A C 1
ATOM 719 O O . ILE A 1 87 ? -1.017 -9.525 19.738 1.00 62.84 87 ILE A O 1
ATOM 723 N N . ASP A 1 88 ? 0.863 -10.425 20.591 1.00 65.12 88 ASP A N 1
ATOM 724 C CA . ASP A 1 88 ? 1.175 -9.257 21.412 1.00 65.12 88 ASP A CA 1
ATOM 725 C C . ASP A 1 88 ? 1.454 -8.047 20.501 1.00 65.12 88 ASP A C 1
ATOM 727 O O . ASP A 1 88 ? 2.315 -8.071 19.613 1.00 65.12 88 ASP A O 1
ATOM 731 N N . MET A 1 89 ? 0.663 -6.993 20.698 1.00 66.81 89 MET A N 1
ATOM 732 C CA . MET A 1 89 ? 0.621 -5.825 19.824 1.00 66.81 89 MET A CA 1
ATOM 733 C C . MET A 1 89 ? 1.581 -4.735 20.312 1.00 66.81 89 MET A C 1
ATOM 735 O O . MET A 1 89 ? 1.408 -4.246 21.428 1.00 66.81 89 MET A O 1
ATOM 739 N N . PRO A 1 90 ? 2.563 -4.285 19.506 1.00 69.94 90 PRO A N 1
ATOM 740 C CA . PRO A 1 90 ? 3.440 -3.200 19.925 1.00 69.94 90 PRO A CA 1
ATOM 741 C C . PRO A 1 90 ? 2.666 -1.880 19.978 1.00 69.94 90 PRO A C 1
ATOM 743 O O . PRO A 1 90 ? 1.928 -1.539 19.048 1.00 69.94 90 PRO A O 1
ATOM 746 N N . ALA A 1 91 ? 2.884 -1.107 21.042 1.00 68.19 91 ALA A N 1
ATOM 747 C CA . ALA A 1 91 ? 2.223 0.173 21.243 1.00 68.19 91 ALA A CA 1
ATOM 748 C C . ALA A 1 91 ? 3.197 1.281 21.667 1.00 68.19 91 ALA A C 1
ATOM 750 O O . ALA A 1 91 ? 4.229 1.041 22.297 1.00 68.19 91 ALA A O 1
ATOM 751 N N . ARG A 1 92 ? 2.846 2.520 21.319 1.00 68.12 92 ARG A N 1
ATOM 752 C CA . ARG A 1 92 ? 3.469 3.743 21.836 1.00 68.12 92 ARG A CA 1
ATOM 753 C C . ARG A 1 92 ? 2.441 4.564 22.587 1.00 68.12 92 ARG A C 1
ATOM 755 O O . ARG A 1 92 ? 1.309 4.690 22.124 1.00 68.12 92 ARG A O 1
ATOM 762 N N . LEU A 1 93 ? 2.847 5.153 23.699 1.00 70.00 93 LEU A N 1
ATOM 763 C CA . LEU A 1 93 ? 1.972 5.935 24.562 1.00 70.00 93 LEU A CA 1
ATOM 764 C C . LEU A 1 93 ? 2.329 7.422 24.523 1.00 70.00 93 LEU A C 1
ATOM 766 O O . LEU A 1 93 ? 3.502 7.795 24.546 1.00 70.00 93 LEU A O 1
ATOM 770 N N . THR A 1 94 ? 1.298 8.265 24.508 1.00 65.56 94 THR A N 1
ATOM 771 C CA . THR A 1 94 ? 1.390 9.715 24.714 1.00 65.56 94 THR A CA 1
ATOM 772 C C . THR A 1 94 ? 0.270 10.187 25.639 1.00 65.56 94 THR A C 1
ATOM 774 O O . THR A 1 94 ? -0.867 9.745 25.501 1.00 65.56 94 THR A O 1
ATOM 777 N N . TYR A 1 95 ? 0.566 11.114 26.550 1.00 65.56 95 TYR A N 1
ATOM 778 C CA . TYR A 1 95 ? -0.410 11.676 27.492 1.00 65.56 95 TYR A CA 1
ATOM 779 C C . TYR A 1 95 ? -0.903 13.052 27.054 1.00 65.56 95 TYR A C 1
ATOM 781 O O . TYR A 1 95 ? -0.096 13.873 26.609 1.00 65.56 95 TYR A O 1
ATOM 789 N N . ASP A 1 96 ? -2.211 13.295 27.206 1.00 56.06 96 ASP A N 1
ATOM 790 C CA . ASP A 1 96 ? -2.881 14.601 27.064 1.00 56.06 96 ASP A CA 1
ATOM 791 C C . ASP A 1 96 ? -2.546 15.348 25.760 1.00 56.06 96 ASP A C 1
ATOM 793 O O . ASP A 1 96 ? -2.613 16.575 25.655 1.00 56.06 96 ASP A O 1
ATOM 797 N N . ARG A 1 97 ? -2.147 14.586 24.738 1.00 58.94 97 ARG A N 1
ATOM 798 C CA . ARG A 1 97 ? -1.750 15.056 23.416 1.00 58.94 97 ARG A CA 1
ATOM 799 C C . ARG A 1 97 ? -2.170 14.025 22.387 1.00 58.94 97 ARG A C 1
ATOM 801 O O . ARG A 1 97 ? -1.926 12.834 22.552 1.00 58.94 97 ARG A O 1
ATOM 808 N N . PHE A 1 98 ? -2.727 14.509 21.282 1.00 57.69 98 PHE A N 1
ATOM 809 C CA . PHE A 1 98 ? -2.955 13.669 20.114 1.00 57.69 98 PHE A CA 1
ATOM 810 C C . PHE A 1 98 ? -1.637 13.160 19.549 1.00 57.69 98 PHE A C 1
ATOM 812 O O . PHE A 1 98 ? -0.666 13.908 19.429 1.00 57.69 98 PHE A O 1
ATOM 819 N N . VAL A 1 99 ? -1.664 11.913 19.086 1.00 56.59 99 VAL A N 1
ATOM 820 C CA . VAL A 1 99 ? -0.497 11.209 18.543 1.00 56.59 99 VAL A CA 1
ATOM 821 C C . VAL A 1 99 ? 0.098 11.874 17.286 1.00 56.59 99 VAL A C 1
ATOM 823 O O . VAL A 1 99 ? 1.229 11.582 16.909 1.00 56.59 99 VAL A O 1
ATOM 826 N N . PHE A 1 100 ? -0.640 12.770 16.623 1.00 53.00 100 PHE A N 1
ATOM 827 C CA . PHE A 1 100 ? -0.165 13.515 15.445 1.00 53.00 100 PHE A CA 1
ATOM 828 C C . PHE A 1 100 ? 0.443 14.879 15.775 1.00 53.00 100 PHE A C 1
ATOM 830 O O . PHE A 1 100 ? 1.084 15.473 14.916 1.00 53.00 100 PHE A O 1
ATOM 837 N N . ASN A 1 101 ? 0.233 15.386 16.996 1.00 45.22 101 ASN A N 1
ATOM 838 C CA . ASN A 1 101 ? 0.755 16.689 17.417 1.00 45.22 101 ASN A CA 1
ATOM 839 C C . ASN A 1 101 ? 2.229 16.627 17.835 1.00 45.22 101 ASN A C 1
ATOM 841 O O . ASN A 1 101 ? 2.846 17.671 18.039 1.00 45.22 101 ASN A O 1
ATOM 845 N N . SER A 1 102 ? 2.784 15.427 17.989 1.00 45.09 102 SER A N 1
ATOM 846 C CA . SER A 1 102 ? 4.209 15.200 18.167 1.00 45.09 102 SER A CA 1
ATOM 847 C C . SER A 1 102 ? 4.841 14.936 16.802 1.00 45.09 102 SER A C 1
ATOM 849 O O . SER A 1 102 ? 4.555 13.929 16.151 1.00 45.09 102 SER A O 1
ATOM 851 N N . ASP A 1 103 ? 5.760 15.812 16.378 1.00 42.38 103 ASP A N 1
ATOM 852 C CA . ASP A 1 103 ? 6.832 15.363 15.487 1.00 42.38 103 ASP A CA 1
ATOM 853 C C . ASP A 1 103 ? 7.404 14.089 16.145 1.00 42.38 103 ASP A C 1
ATOM 855 O O . ASP A 1 103 ? 7.637 14.103 17.357 1.00 42.38 103 ASP A O 1
ATOM 859 N N . PRO A 1 104 ? 7.614 12.963 15.440 1.00 41.75 104 PRO A N 1
ATOM 860 C CA . PRO A 1 104 ? 8.299 11.805 16.019 1.00 41.75 104 PRO A CA 1
ATOM 861 C C . PRO A 1 104 ? 9.646 12.152 16.687 1.00 41.75 104 PRO A C 1
ATOM 863 O O . PRO A 1 104 ? 10.187 11.318 17.413 1.00 41.75 104 PRO A O 1
ATOM 866 N N . ARG A 1 105 ? 10.178 13.360 16.449 1.00 38.69 105 ARG A N 1
ATOM 867 C CA . ARG A 1 105 ? 11.358 13.957 17.086 1.00 38.69 105 ARG A CA 1
ATOM 868 C C . ARG A 1 105 ? 11.073 14.792 18.349 1.00 38.69 105 ARG A C 1
ATOM 870 O O . ARG A 1 105 ? 12.010 15.039 19.102 1.00 38.69 105 ARG A O 1
ATOM 877 N N . GLU A 1 106 ? 9.838 15.224 18.604 1.00 37.50 106 GLU A N 1
ATOM 878 C CA . GLU A 1 106 ? 9.469 16.106 19.722 1.00 37.50 106 GLU A CA 1
ATOM 879 C C . GLU A 1 106 ? 8.615 15.380 20.778 1.00 37.50 106 GLU A C 1
ATOM 881 O O . GLU A 1 106 ? 7.384 15.356 20.733 1.00 37.50 106 GLU A O 1
ATOM 886 N N . GLY A 1 107 ? 9.304 14.817 21.775 1.00 46.91 107 GLY A N 1
ATOM 887 C CA . GLY A 1 107 ? 8.733 14.186 22.971 1.00 46.91 107 GLY A CA 1
ATOM 888 C C . GLY A 1 107 ? 8.995 12.674 23.042 1.00 46.91 107 GLY A C 1
ATOM 889 O O . GLY A 1 107 ? 9.061 12.015 22.001 1.00 46.91 107 GLY A O 1
ATOM 890 N N . PRO A 1 108 ? 9.172 12.094 24.245 1.00 45.41 108 PRO A N 1
ATOM 891 C CA . PRO A 1 108 ? 9.397 10.663 24.388 1.00 45.41 108 PRO A CA 1
ATOM 892 C C . PRO A 1 108 ? 8.087 9.926 24.086 1.00 45.41 108 PRO A C 1
ATOM 894 O O . PRO A 1 108 ? 7.200 9.835 24.924 1.00 45.41 108 PRO A O 1
ATOM 897 N N . ASN A 1 109 ? 7.942 9.413 22.864 1.00 58.34 109 ASN A N 1
ATOM 898 C CA . ASN A 1 109 ? 7.005 8.321 22.622 1.00 58.34 109 ASN A CA 1
ATOM 899 C C . ASN A 1 109 ? 7.578 7.094 23.339 1.00 58.34 109 ASN A C 1
ATOM 901 O O . ASN A 1 109 ? 8.509 6.466 22.826 1.00 58.34 109 ASN A O 1
ATOM 905 N N . GLU A 1 110 ? 7.069 6.784 24.527 1.00 66.69 110 GLU A N 1
ATOM 906 C CA . GLU A 1 110 ? 7.514 5.615 25.278 1.00 66.69 110 GLU A CA 1
ATOM 907 C C . GLU A 1 110 ? 6.843 4.366 24.701 1.00 66.69 110 GLU A C 1
ATOM 909 O O . GLU A 1 110 ? 5.634 4.338 24.448 1.00 66.69 110 GLU A O 1
ATOM 914 N N . ALA A 1 111 ? 7.652 3.348 24.404 1.00 70.31 111 ALA A N 1
ATOM 915 C CA . ALA A 1 111 ? 7.135 2.043 24.028 1.00 70.31 111 ALA A CA 1
ATOM 916 C C . ALA A 1 111 ? 6.519 1.405 25.274 1.00 70.31 111 ALA A C 1
ATOM 918 O O . ALA A 1 111 ? 7.185 1.314 26.305 1.00 70.31 111 ALA A O 1
ATOM 919 N N . VAL A 1 112 ? 5.268 0.969 25.166 1.00 72.88 112 VAL A N 1
ATOM 920 C CA . VAL A 1 112 ? 4.542 0.327 26.264 1.00 72.88 112 VAL A CA 1
ATOM 921 C C . VAL A 1 112 ? 3.991 -1.012 25.801 1.00 72.88 112 VAL A C 1
ATOM 923 O O . VAL A 1 112 ? 3.620 -1.170 24.636 1.00 72.88 112 VAL A O 1
ATOM 926 N N . ASP A 1 113 ? 3.919 -1.969 26.721 1.00 77.25 113 ASP A N 1
ATOM 927 C CA . ASP A 1 113 ? 3.039 -3.119 26.554 1.00 77.25 113 ASP A CA 1
ATOM 928 C C . ASP A 1 113 ? 1.607 -2.638 26.838 1.00 77.25 113 ASP A C 1
ATOM 930 O O . ASP A 1 113 ? 1.320 -2.223 27.967 1.00 77.25 113 ASP A O 1
ATOM 934 N N . PRO A 1 114 ? 0.707 -2.636 25.838 1.00 80.06 114 PRO A N 1
ATOM 935 C CA . PRO A 1 114 ? -0.643 -2.131 26.030 1.00 80.06 114 PRO A CA 1
ATOM 936 C C . PRO A 1 114 ? -1.437 -2.972 27.037 1.00 80.06 114 PRO A C 1
ATOM 938 O O . PRO A 1 114 ? -2.287 -2.421 27.726 1.00 80.06 114 PRO A O 1
ATOM 941 N N . ILE A 1 115 ? -1.157 -4.272 27.182 1.00 80.69 115 ILE A N 1
ATOM 942 C CA . ILE A 1 115 ? -1.821 -5.104 28.192 1.00 80.69 115 ILE A CA 1
ATOM 943 C C . ILE A 1 115 ? -1.370 -4.683 29.579 1.00 80.69 115 ILE A C 1
ATOM 945 O O . ILE A 1 115 ? -2.215 -4.403 30.423 1.00 80.69 115 ILE A O 1
ATOM 949 N N . ALA A 1 116 ? -0.059 -4.576 29.797 1.00 78.62 116 ALA A N 1
ATOM 950 C CA . ALA A 1 116 ? 0.480 -4.132 31.079 1.00 78.62 116 ALA A CA 1
ATOM 951 C C . ALA A 1 116 ? -0.004 -2.723 31.453 1.00 78.62 116 ALA A C 1
ATOM 953 O O . ALA A 1 116 ? -0.291 -2.452 32.616 1.00 78.62 116 ALA A O 1
ATOM 954 N N . PHE A 1 117 ? -0.153 -1.847 30.457 1.00 83.81 117 PHE A N 1
ATOM 955 C CA . PHE A 1 117 ? -0.661 -0.493 30.649 1.00 83.81 117 PHE A CA 1
ATOM 956 C C . PHE A 1 117 ? -2.097 -0.467 31.198 1.00 83.81 117 PHE A C 1
ATOM 958 O O . PHE A 1 117 ? -2.406 0.371 32.046 1.00 83.81 117 PHE A O 1
ATOM 965 N N . PHE A 1 118 ? -2.966 -1.377 30.742 1.00 84.94 118 PHE A N 1
ATOM 966 C CA . PHE A 1 118 ? -4.371 -1.450 31.168 1.00 84.94 118 PHE A CA 1
ATOM 967 C C . PHE A 1 118 ? -4.628 -2.429 32.331 1.00 84.94 118 PHE A C 1
ATOM 969 O O . PHE A 1 118 ? -5.642 -2.303 33.016 1.00 84.94 118 PHE A O 1
ATOM 976 N N . ALA A 1 119 ? -3.730 -3.388 32.576 1.00 71.94 119 ALA A N 1
ATOM 977 C CA . ALA A 1 119 ? -3.850 -4.423 33.605 1.00 71.94 119 ALA A CA 1
ATOM 978 C C . ALA A 1 119 ? -3.183 -3.993 34.928 1.00 71.94 119 ALA A C 1
ATOM 980 O O . ALA A 1 119 ? -2.095 -4.461 35.270 1.00 71.94 119 ALA A O 1
ATOM 981 N N . VAL A 1 120 ? -3.862 -3.112 35.673 1.00 61.59 120 VAL A N 1
ATOM 982 C CA . VAL A 1 120 ? -3.361 -2.452 36.900 1.00 61.59 120 VAL A CA 1
ATOM 983 C C . VAL A 1 120 ? -2.889 -3.438 37.992 1.00 61.59 120 VAL A C 1
ATOM 985 O O . VAL A 1 120 ? -1.938 -3.128 38.705 1.00 61.59 120 VAL A O 1
ATOM 988 N N . ASP A 1 121 ? -3.452 -4.654 38.065 1.00 56.72 121 ASP A N 1
ATOM 989 C CA . ASP A 1 121 ? -3.251 -5.567 39.210 1.00 56.72 121 ASP A CA 1
ATOM 990 C C . ASP A 1 121 ? -2.491 -6.881 38.920 1.00 56.72 121 ASP A C 1
ATOM 992 O O . ASP A 1 121 ? -2.227 -7.651 39.845 1.00 56.72 121 ASP A O 1
ATOM 996 N N . GLN A 1 122 ? -2.125 -7.183 37.665 1.00 51.28 122 GLN A N 1
ATOM 997 C CA . GLN A 1 122 ? -1.662 -8.538 37.289 1.00 51.28 122 GLN A CA 1
ATOM 998 C C . GLN A 1 122 ? -0.249 -8.640 36.697 1.00 51.28 122 GLN A C 1
ATOM 1000 O O . GLN A 1 122 ? 0.222 -9.744 36.403 1.00 51.28 122 GLN A O 1
ATOM 1005 N N . CYS A 1 123 ? 0.475 -7.532 36.547 1.00 46.09 123 CYS A N 1
ATOM 1006 C CA . CYS A 1 123 ? 1.835 -7.600 36.021 1.00 46.09 123 CYS A CA 1
ATOM 1007 C C . CYS A 1 123 ? 2.784 -8.205 37.063 1.00 46.09 123 CYS A C 1
ATOM 1009 O O . CYS A 1 123 ? 3.157 -7.568 38.046 1.00 46.09 123 CYS A O 1
ATOM 1011 N N . ASN A 1 124 ? 3.188 -9.457 36.839 1.00 44.25 124 ASN A N 1
ATOM 1012 C CA . ASN A 1 124 ? 4.202 -10.126 37.642 1.00 44.25 124 ASN A CA 1
ATOM 1013 C C . ASN A 1 124 ? 5.527 -9.345 37.508 1.00 44.25 124 ASN A C 1
ATOM 1015 O O . ASN A 1 124 ? 6.091 -9.323 36.410 1.00 44.25 124 ASN A O 1
ATOM 1019 N N . PRO A 1 125 ? 6.070 -8.747 38.586 1.00 42.84 125 PRO A N 1
ATOM 1020 C CA . PRO A 1 125 ? 7.269 -7.901 38.527 1.00 42.84 125 PRO A CA 1
ATOM 1021 C C . PRO A 1 125 ? 8.534 -8.637 38.044 1.00 42.84 125 PRO A C 1
ATOM 1023 O O . PRO A 1 125 ? 9.570 -8.015 37.829 1.00 42.84 125 PRO A O 1
ATOM 1026 N N . ASN A 1 126 ? 8.457 -9.957 37.848 1.00 40.38 126 ASN A N 1
ATOM 1027 C CA . ASN A 1 126 ? 9.537 -10.789 37.326 1.00 40.38 126 ASN A CA 1
ATOM 1028 C C . ASN A 1 126 ? 9.568 -10.919 35.789 1.00 40.38 126 ASN A C 1
ATOM 1030 O O . ASN A 1 126 ? 10.503 -11.529 35.269 1.00 40.38 126 ASN A O 1
ATOM 1034 N N . GLN A 1 127 ? 8.595 -10.383 35.040 1.00 47.00 127 GLN A N 1
ATOM 1035 C CA . GLN A 1 127 ? 8.710 -10.297 33.578 1.00 47.00 127 GLN A CA 1
ATOM 1036 C C . GLN A 1 127 ? 9.626 -9.126 33.204 1.00 47.00 127 GLN A C 1
ATOM 1038 O O . GLN A 1 127 ? 9.209 -7.976 33.111 1.00 47.00 127 GLN A O 1
ATOM 1043 N N . SER A 1 128 ? 10.910 -9.427 33.007 1.00 34.75 128 SER A N 1
ATOM 1044 C CA . SER A 1 128 ? 11.942 -8.462 32.635 1.00 34.75 128 SER A CA 1
ATOM 1045 C C . SER A 1 128 ? 11.797 -8.005 31.177 1.00 34.75 128 SER A C 1
ATOM 1047 O O . SER A 1 128 ? 12.545 -8.441 30.300 1.00 34.75 128 SER A O 1
ATOM 1049 N N . TRP A 1 129 ? 10.853 -7.111 30.910 1.00 45.06 129 TRP A N 1
ATOM 1050 C CA . TRP A 1 129 ? 10.897 -6.259 29.726 1.00 45.06 129 TRP A CA 1
ATOM 1051 C C . TRP A 1 129 ? 11.633 -4.981 30.137 1.00 45.06 129 TRP A C 1
ATOM 1053 O O . TRP A 1 129 ? 11.282 -4.351 31.127 1.00 45.06 129 TRP A O 1
ATOM 1063 N N . GLY A 1 130 ? 12.727 -4.639 29.454 1.00 43.19 130 GLY A N 1
ATOM 1064 C CA . GLY A 1 130 ? 13.652 -3.559 29.836 1.00 43.19 130 GLY A CA 1
ATOM 1065 C C . GLY A 1 130 ? 13.111 -2.127 29.690 1.00 43.19 130 GLY A C 1
ATOM 1066 O O . GLY A 1 130 ? 13.892 -1.219 29.415 1.00 43.19 130 GLY A O 1
ATOM 1067 N N . THR A 1 131 ? 11.804 -1.920 29.831 1.00 48.31 131 THR A N 1
ATOM 1068 C CA . THR A 1 131 ? 11.099 -0.640 29.691 1.00 48.31 131 THR A CA 1
ATOM 1069 C C . THR A 1 131 ? 10.374 -0.309 30.989 1.00 48.31 131 THR A C 1
ATOM 1071 O O . THR A 1 131 ? 9.773 -1.185 31.603 1.00 48.31 131 THR A O 1
ATOM 1074 N N . THR A 1 132 ? 10.422 0.951 31.417 1.00 52.12 132 THR A N 1
ATOM 1075 C CA . THR A 1 132 ? 9.611 1.467 32.527 1.00 52.12 132 THR A CA 1
ATOM 1076 C C . THR A 1 132 ? 8.142 1.107 32.280 1.00 52.12 132 THR A C 1
ATOM 1078 O O . THR A 1 132 ? 7.586 1.488 31.253 1.00 52.12 132 THR A O 1
ATOM 1081 N N . PHE A 1 133 ? 7.516 0.343 33.179 1.00 59.12 133 PHE A N 1
ATOM 1082 C CA . PHE A 1 133 ? 6.095 0.016 33.058 1.00 59.12 133 PHE A CA 1
ATOM 1083 C C . PHE A 1 133 ? 5.280 1.269 33.377 1.00 59.12 133 PHE A C 1
ATOM 1085 O O . PHE A 1 133 ? 5.168 1.668 34.536 1.00 59.12 133 PHE A O 1
ATOM 1092 N N . MET A 1 134 ? 4.744 1.914 32.344 1.00 67.94 134 MET A N 1
ATOM 1093 C CA . MET A 1 134 ? 3.679 2.894 32.528 1.00 67.94 134 MET A CA 1
ATOM 1094 C C . MET A 1 134 ? 2.370 2.132 32.720 1.00 67.94 134 MET A C 1
ATOM 1096 O O . MET A 1 134 ? 2.099 1.184 31.986 1.00 67.94 134 MET A O 1
ATOM 1100 N N . VAL A 1 135 ? 1.571 2.545 33.700 1.00 77.88 135 VAL A N 1
ATOM 1101 C CA . VAL A 1 135 ? 0.240 1.993 33.983 1.00 77.88 135 VAL A CA 1
ATOM 1102 C C . VAL A 1 135 ? -0.756 3.146 33.933 1.00 77.88 135 VAL A C 1
ATOM 1104 O O . VAL A 1 135 ? -0.443 4.257 34.371 1.00 77.88 135 VAL A O 1
ATOM 1107 N N . ALA A 1 136 ? -1.939 2.909 33.373 1.00 80.00 136 ALA A N 1
ATOM 1108 C CA . ALA A 1 136 ? -3.015 3.888 33.385 1.00 80.00 136 ALA A CA 1
ATOM 1109 C C . ALA A 1 136 ? -3.502 4.104 34.827 1.00 80.00 136 ALA A C 1
ATOM 1111 O O . ALA A 1 136 ? -3.984 3.174 35.471 1.00 80.00 136 ALA A O 1
ATOM 1112 N N . THR A 1 137 ? -3.374 5.327 35.343 1.00 80.06 137 THR A N 1
ATOM 1113 C CA . THR A 1 137 ? -3.887 5.679 36.672 1.00 80.06 137 THR A CA 1
ATOM 1114 C C . THR A 1 137 ? -5.379 5.959 36.593 1.00 80.06 137 THR A C 1
ATOM 1116 O O . THR A 1 137 ? -5.804 6.823 35.825 1.00 80.06 137 THR A O 1
ATOM 1119 N N . GLU A 1 138 ? -6.168 5.237 37.382 1.00 82.81 138 GLU A N 1
ATOM 1120 C CA . GLU A 1 138 ? -7.609 5.451 37.481 1.00 82.81 138 GLU A CA 1
ATOM 1121 C C . GLU A 1 138 ? -7.925 6.810 38.139 1.00 82.81 138 GLU A C 1
ATOM 1123 O O . GLU A 1 138 ? -7.211 7.234 39.054 1.00 82.81 138 GLU A O 1
ATOM 1128 N N . PRO A 1 139 ? -8.995 7.501 37.708 1.00 84.12 139 PRO A N 1
ATOM 1129 C CA . PRO A 1 139 ? -9.884 7.150 36.597 1.00 84.12 139 PRO A CA 1
ATOM 1130 C C . PRO A 1 139 ? -9.348 7.627 35.230 1.00 84.12 139 PRO A C 1
ATOM 1132 O O . PRO A 1 139 ? -8.690 8.668 35.141 1.00 84.12 139 PRO A O 1
ATOM 1135 N N . TYR A 1 140 ? -9.660 6.900 34.148 1.00 85.50 140 TYR A N 1
ATOM 1136 C CA . TYR A 1 140 ? -9.186 7.238 32.797 1.00 85.50 140 TYR A CA 1
ATOM 1137 C C . TYR A 1 140 ? -10.184 6.938 31.667 1.00 85.50 140 TYR A C 1
ATOM 1139 O O . TYR A 1 140 ? -10.984 6.001 31.724 1.00 85.50 140 TYR A O 1
ATOM 1147 N N . VAL A 1 141 ? -10.056 7.712 30.582 1.00 87.81 141 VAL A N 1
ATOM 1148 C CA . VAL A 1 141 ? -10.591 7.396 29.248 1.00 87.81 141 VAL A CA 1
ATOM 1149 C C . VAL A 1 141 ? -9.410 7.300 28.287 1.00 87.81 141 VAL A C 1
ATOM 1151 O O . VAL A 1 141 ? -8.811 8.309 27.926 1.00 87.81 141 VAL A O 1
ATOM 1154 N N . ALA A 1 142 ? -9.047 6.084 27.898 1.00 89.38 142 ALA A N 1
ATOM 1155 C CA . ALA A 1 142 ? -7.939 5.817 26.999 1.00 89.38 142 ALA A CA 1
ATOM 1156 C C . ALA A 1 142 ? -8.412 5.762 25.548 1.00 89.38 142 ALA A C 1
ATOM 1158 O O . ALA A 1 142 ? -9.374 5.065 25.225 1.00 89.38 142 ALA A O 1
ATOM 1159 N N . ILE A 1 143 ? -7.699 6.449 24.660 1.00 89.44 143 ILE A N 1
ATOM 1160 C CA . ILE A 1 143 ? -7.974 6.433 23.223 1.00 89.44 143 ILE A CA 1
ATOM 1161 C C . ILE A 1 143 ? -6.900 5.589 22.538 1.00 89.44 143 ILE A C 1
ATOM 1163 O O . ILE A 1 143 ? -5.744 5.997 22.408 1.00 89.44 143 ILE A O 1
ATOM 1167 N N . VAL A 1 144 ? -7.288 4.398 22.087 1.00 89.81 144 VAL A N 1
ATOM 1168 C CA . VAL A 1 144 ? -6.425 3.477 21.348 1.00 89.81 144 VAL A CA 1
ATOM 1169 C C . VAL A 1 144 ? -6.557 3.757 19.857 1.00 89.81 144 VAL A C 1
ATOM 1171 O O . VAL A 1 144 ? -7.598 3.537 19.240 1.00 89.81 144 VAL A O 1
ATOM 1174 N N . THR A 1 145 ? -5.474 4.223 19.256 1.00 86.81 145 THR A N 1
ATOM 1175 C CA . THR A 1 145 ? -5.408 4.600 17.847 1.00 86.81 145 THR A CA 1
ATOM 1176 C C . THR A 1 145 ? -4.578 3.602 17.060 1.00 86.81 145 THR A C 1
ATOM 1178 O O . THR A 1 145 ? -3.648 2.987 17.575 1.00 86.81 145 THR A O 1
ATOM 1181 N N . GLY A 1 146 ? -4.893 3.436 15.785 1.00 79.88 146 GLY A N 1
ATOM 1182 C CA . GLY A 1 146 ? -4.082 2.622 14.892 1.00 79.88 146 GLY A CA 1
ATOM 1183 C C . GLY A 1 146 ? -4.684 2.548 13.499 1.00 79.88 146 GLY A C 1
ATOM 1184 O O . GLY A 1 146 ? -5.905 2.646 13.346 1.00 79.88 146 GLY A O 1
ATOM 1185 N N . GLN A 1 147 ? -3.844 2.336 12.487 1.00 76.06 147 GLN A N 1
ATOM 1186 C CA . GLN A 1 147 ? -4.300 2.162 11.105 1.00 76.06 147 GLN A CA 1
ATOM 1187 C C . GLN A 1 147 ? -5.169 0.899 10.954 1.00 76.06 147 GLN A C 1
ATOM 1189 O O . GLN A 1 147 ? -5.326 0.087 11.875 1.00 76.06 147 GLN A O 1
ATOM 1194 N N . PHE A 1 148 ? -5.791 0.713 9.794 1.00 74.12 148 PHE A N 1
ATOM 1195 C CA . PHE A 1 148 ? -6.511 -0.530 9.524 1.00 74.12 148 PHE A CA 1
ATOM 1196 C C . PHE A 1 148 ? -5.573 -1.752 9.612 1.00 74.12 148 PHE A C 1
ATOM 1198 O O . PHE A 1 148 ? -4.446 -1.728 9.118 1.00 74.12 148 PHE A O 1
ATOM 1205 N N . GLY A 1 149 ? -6.032 -2.828 10.259 1.00 73.31 149 GLY A N 1
ATOM 1206 C CA . GLY A 1 149 ? -5.290 -4.090 10.349 1.00 73.31 149 GLY A CA 1
ATOM 1207 C C . GLY A 1 149 ? -4.138 -4.139 11.363 1.00 73.31 149 GLY A C 1
ATOM 1208 O O . GLY A 1 149 ? -3.428 -5.142 11.406 1.00 73.31 149 GLY A O 1
ATOM 1209 N N . VAL A 1 150 ? -3.961 -3.111 12.205 1.00 81.62 150 VAL A N 1
ATOM 1210 C CA . VAL A 1 150 ? -2.957 -3.101 13.294 1.00 81.62 150 VAL A CA 1
ATOM 1211 C C . VAL A 1 150 ? -3.463 -3.705 14.612 1.00 81.62 150 VAL A C 1
ATOM 1213 O O . VAL A 1 150 ? -2.953 -3.382 15.671 1.00 81.62 150 VAL A O 1
ATOM 1216 N N . GLY A 1 151 ? -4.496 -4.551 14.582 1.00 81.69 151 GLY A N 1
ATOM 1217 C CA . GLY A 1 151 ? -4.874 -5.359 15.751 1.00 81.69 151 GLY A CA 1
ATOM 1218 C C . GLY A 1 151 ? -5.598 -4.640 16.900 1.00 81.69 151 GLY A C 1
ATOM 1219 O O . GLY A 1 151 ? -5.534 -5.123 18.021 1.00 81.69 151 GLY A O 1
ATOM 1220 N N . LYS A 1 152 ? -6.321 -3.533 16.662 1.00 87.12 152 LYS A N 1
ATOM 1221 C CA . LYS A 1 152 ? -7.122 -2.847 17.710 1.00 87.12 152 LYS A CA 1
ATOM 1222 C C . LYS A 1 152 ? -8.150 -3.771 18.384 1.00 87.12 152 LYS A C 1
ATOM 1224 O O . LYS A 1 152 ? -8.14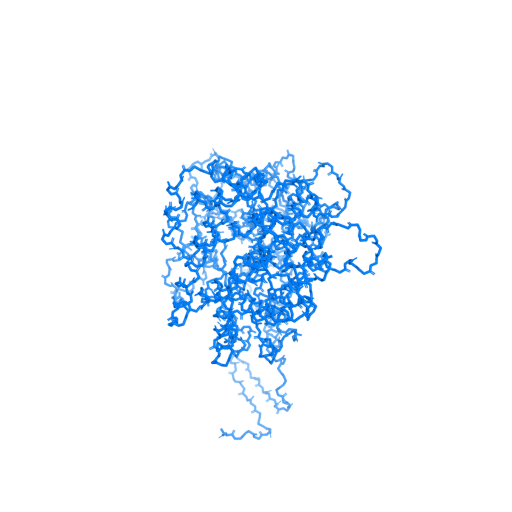0 -3.911 19.601 1.00 87.12 152 LYS A O 1
ATOM 1229 N N . THR A 1 153 ? -8.968 -4.454 17.586 1.00 85.31 153 THR A N 1
ATOM 1230 C CA . THR A 1 153 ? -9.950 -5.439 18.070 1.00 85.31 153 THR A CA 1
ATOM 1231 C C . THR A 1 153 ? -9.279 -6.621 18.776 1.00 85.31 153 THR A C 1
ATOM 1233 O O . THR A 1 153 ? -9.792 -7.127 19.768 1.00 85.31 153 THR A O 1
ATOM 1236 N N . GLU A 1 154 ? -8.099 -7.039 18.307 1.00 83.62 154 GLU A N 1
ATOM 1237 C CA . GLU A 1 154 ? -7.324 -8.111 18.943 1.00 83.62 154 GLU A CA 1
ATOM 1238 C C . GLU A 1 154 ? -6.764 -7.674 20.306 1.00 83.62 154 GLU A C 1
ATOM 1240 O O . GLU A 1 154 ? -6.805 -8.449 21.257 1.00 83.62 154 GLU A O 1
ATOM 1245 N N . LEU A 1 155 ? -6.338 -6.415 20.445 1.00 86.19 155 LEU A N 1
ATOM 1246 C CA . LEU A 1 155 ? -5.979 -5.846 21.742 1.00 86.19 155 LEU A CA 1
ATOM 1247 C C . LEU A 1 155 ? -7.187 -5.809 22.691 1.00 86.19 155 LEU A C 1
ATOM 1249 O O . LEU A 1 155 ? -7.072 -6.248 23.831 1.00 86.19 155 LEU A O 1
ATOM 1253 N N . ALA A 1 156 ? -8.351 -5.335 22.234 1.00 87.38 156 ALA A N 1
ATOM 1254 C CA . ALA A 1 156 ? -9.579 -5.341 23.039 1.00 87.38 156 ALA A CA 1
ATOM 1255 C C . ALA A 1 156 ? -9.924 -6.754 23.550 1.00 87.38 156 ALA A C 1
ATOM 1257 O O . ALA A 1 156 ? -10.327 -6.929 24.704 1.00 87.38 156 ALA A O 1
ATOM 1258 N N . ARG A 1 157 ? -9.687 -7.773 22.714 1.00 82.00 157 ARG A N 1
ATOM 1259 C CA . ARG A 1 157 ? -9.860 -9.185 23.069 1.00 82.00 157 ARG A CA 1
ATOM 1260 C C . ARG A 1 157 ? -8.875 -9.613 24.151 1.00 82.00 157 ARG A C 1
ATOM 1262 O O . ARG A 1 157 ? -9.287 -10.123 25.182 1.00 82.00 157 ARG A O 1
ATOM 1269 N N . GLN A 1 158 ? -7.588 -9.331 23.953 1.00 81.44 158 GLN A N 1
ATOM 1270 C CA . GLN A 1 158 ? -6.532 -9.659 24.913 1.00 81.44 158 GLN A CA 1
ATOM 1271 C C . GLN A 1 158 ? -6.759 -9.020 26.279 1.00 81.44 158 GLN A C 1
ATOM 1273 O O . GLN A 1 158 ? -6.529 -9.668 27.293 1.00 81.44 158 GLN A O 1
ATOM 1278 N N . ILE A 1 159 ? -7.225 -7.771 26.315 1.00 85.19 159 ILE A N 1
ATOM 1279 C CA . ILE A 1 159 ? -7.578 -7.091 27.563 1.00 85.19 159 ILE A CA 1
ATOM 1280 C C . ILE A 1 159 ? -8.747 -7.816 28.236 1.00 85.19 159 ILE A C 1
ATOM 1282 O O . ILE A 1 159 ? -8.679 -8.092 29.428 1.00 85.19 159 ILE A O 1
ATOM 1286 N N . THR A 1 160 ? -9.780 -8.187 27.476 1.00 84.19 160 THR A N 1
ATOM 1287 C CA . THR A 1 160 ? -10.928 -8.945 28.004 1.00 84.19 160 THR A CA 1
ATOM 1288 C C . THR A 1 160 ? -10.511 -10.305 28.572 1.00 84.19 160 THR A C 1
ATOM 1290 O O . THR A 1 160 ? -11.033 -10.724 29.599 1.00 84.19 160 THR A O 1
ATOM 1293 N N . ASP A 1 161 ? -9.554 -10.977 27.928 1.00 77.81 161 ASP A N 1
ATOM 1294 C CA . ASP A 1 161 ? -9.083 -12.305 28.332 1.00 77.81 161 ASP A CA 1
ATOM 1295 C C . ASP A 1 161 ? -8.070 -12.266 29.495 1.00 77.81 161 ASP A C 1
ATOM 1297 O O . ASP A 1 161 ? -7.952 -13.244 30.235 1.00 77.81 161 ASP A O 1
ATOM 1301 N N . ARG A 1 162 ? -7.304 -11.172 29.645 1.00 76.25 162 ARG A N 1
ATOM 1302 C CA . ARG A 1 162 ? -6.184 -11.063 30.603 1.00 76.25 162 ARG A CA 1
ATOM 1303 C C . ARG A 1 162 ? -6.458 -10.167 31.813 1.00 76.25 162 ARG A C 1
ATOM 1305 O O . ARG A 1 162 ? -5.697 -10.244 32.767 1.00 76.25 162 ARG A O 1
ATOM 1312 N N . VAL A 1 163 ? -7.471 -9.303 31.801 1.00 73.38 163 VAL A N 1
ATOM 1313 C CA . VAL A 1 163 ? -7.748 -8.390 32.923 1.00 73.38 163 VAL A CA 1
ATOM 1314 C C . VAL A 1 163 ? -8.849 -8.979 33.810 1.00 73.38 163 VAL A C 1
ATOM 1316 O O . VAL A 1 163 ? -9.953 -9.207 33.336 1.00 73.38 163 VAL A O 1
ATOM 1319 N N . ASP A 1 164 ? -8.557 -9.193 35.103 1.00 61.00 164 ASP A N 1
ATOM 1320 C CA . ASP A 1 164 ? -9.500 -9.736 36.117 1.00 61.00 164 ASP A CA 1
ATOM 1321 C C . ASP A 1 164 ? -10.723 -8.844 36.382 1.00 61.00 164 ASP A C 1
ATOM 1323 O O . ASP A 1 164 ? -11.693 -9.261 37.015 1.00 61.00 164 ASP A O 1
ATOM 1327 N N . ALA A 1 165 ? -10.673 -7.584 35.943 1.00 61.00 165 ALA A N 1
ATOM 1328 C CA . ALA A 1 165 ? -11.833 -6.708 35.972 1.00 61.00 165 ALA A CA 1
ATOM 1329 C C . ALA A 1 165 ? -12.961 -7.313 35.126 1.00 61.00 165 ALA A C 1
ATOM 1331 O O . ALA A 1 165 ? -12.713 -8.034 34.162 1.00 61.00 165 ALA A O 1
ATOM 1332 N N . ALA A 1 166 ? -14.211 -6.959 35.429 1.00 76.06 166 ALA A N 1
ATOM 1333 C CA . ALA A 1 166 ? -15.345 -7.254 34.561 1.00 76.06 166 ALA A CA 1
ATOM 1334 C C . ALA A 1 166 ? -15.226 -6.439 33.256 1.00 76.06 166 ALA A C 1
ATOM 1336 O O . ALA A 1 166 ? -15.920 -5.441 33.063 1.00 76.06 166 ALA A O 1
ATOM 1337 N N . ALA A 1 167 ? -14.288 -6.822 32.386 1.00 85.12 167 ALA A N 1
ATOM 1338 C CA . ALA A 1 167 ? -14.077 -6.222 31.087 1.00 85.12 167 ALA A CA 1
ATOM 1339 C C . ALA A 1 167 ? -15.328 -6.434 30.239 1.00 85.12 167 ALA A C 1
ATOM 1341 O O . ALA A 1 167 ? -15.865 -7.542 30.149 1.00 85.12 167 ALA A O 1
ATOM 1342 N N . PHE A 1 168 ? -15.800 -5.346 29.647 1.00 88.75 168 PHE A N 1
ATOM 1343 C CA . PHE A 1 168 ? -17.053 -5.294 28.917 1.00 88.75 168 PHE A CA 1
ATOM 1344 C C . PHE A 1 168 ? -16.777 -4.789 27.501 1.00 88.75 168 PHE A C 1
ATOM 1346 O O . PHE A 1 168 ? -16.802 -3.576 27.259 1.00 88.75 168 PHE A O 1
ATOM 1353 N N . PRO A 1 169 ? -16.448 -5.695 26.563 1.00 89.44 169 PRO A N 1
ATOM 1354 C CA . PRO A 1 169 ? -16.213 -5.314 25.183 1.00 89.44 169 PRO A CA 1
ATOM 1355 C C . PRO A 1 169 ? -17.537 -5.051 24.461 1.00 89.44 169 PRO A C 1
ATOM 1357 O O . PRO A 1 169 ? -18.392 -5.927 24.340 1.00 89.44 169 PRO A O 1
ATOM 1360 N N . ILE A 1 170 ? -17.691 -3.835 23.944 1.00 89.50 170 ILE A N 1
ATOM 1361 C CA . ILE A 1 170 ? -18.806 -3.398 23.109 1.00 89.50 170 ILE A CA 1
ATOM 1362 C C . ILE A 1 170 ? -18.273 -3.119 21.705 1.00 89.50 170 ILE A C 1
ATOM 1364 O O . ILE A 1 170 ? -17.462 -2.216 21.498 1.00 89.50 170 ILE A O 1
ATOM 1368 N N . MET A 1 171 ? -18.758 -3.882 20.724 1.00 83.81 171 MET A N 1
ATOM 1369 C CA . MET A 1 171 ? -18.517 -3.599 19.308 1.00 83.81 171 MET A CA 1
ATOM 1370 C C . MET A 1 171 ? -19.424 -2.456 18.861 1.00 83.81 171 MET A C 1
ATOM 1372 O O . MET A 1 171 ? -20.626 -2.654 18.665 1.00 83.81 171 MET A O 1
ATOM 1376 N N . LEU A 1 172 ? -18.849 -1.272 18.666 1.00 86.19 172 LEU A N 1
ATOM 1377 C CA . LEU A 1 172 ? -19.607 -0.080 18.301 1.00 86.19 172 LEU A CA 1
ATOM 1378 C C . LEU A 1 172 ? -20.265 -0.201 16.919 1.00 86.19 172 LEU A C 1
ATOM 1380 O O . LEU A 1 172 ? -21.323 0.381 16.716 1.00 86.19 172 LEU A O 1
ATOM 1384 N N . SER A 1 173 ? -19.751 -1.032 16.006 1.00 76.94 173 SER A N 1
ATOM 1385 C CA . SER A 1 17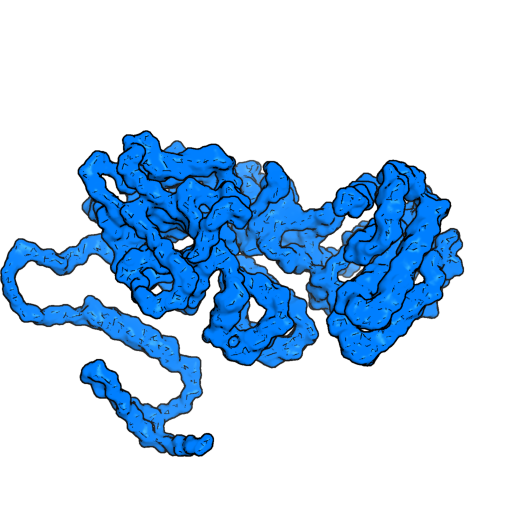3 ? -20.416 -1.324 14.722 1.00 76.94 173 SER A CA 1
ATOM 1386 C C . SER A 1 173 ? -21.782 -2.005 14.841 1.00 76.94 173 SER A C 1
ATOM 1388 O O . SER A 1 173 ? -22.529 -2.043 13.863 1.00 76.94 173 SER A O 1
ATOM 1390 N N . LYS A 1 174 ? -22.136 -2.549 16.013 1.00 79.19 174 LYS A N 1
ATOM 1391 C CA . LYS A 1 174 ? -23.478 -3.094 16.276 1.00 79.19 174 LYS A CA 1
ATOM 1392 C C . LYS A 1 174 ? -24.451 -2.049 16.845 1.00 79.19 174 LYS A C 1
ATOM 1394 O O . LYS A 1 174 ? -25.636 -2.350 16.981 1.00 79.19 174 LYS A O 1
ATOM 1399 N N . CYS A 1 175 ? -23.975 -0.859 17.208 1.00 82.38 175 CYS A N 1
ATOM 1400 C CA . CYS A 1 175 ? -24.793 0.208 17.781 1.00 82.38 175 CYS A CA 1
ATOM 1401 C C . CYS A 1 175 ? -25.430 1.085 16.687 1.00 82.38 175 CYS A C 1
ATOM 1403 O O . CYS A 1 175 ? -24.961 1.149 15.553 1.00 82.38 175 CYS A O 1
ATOM 1405 N N . ASP A 1 176 ? -26.509 1.789 17.036 1.00 79.81 176 ASP A N 1
ATOM 1406 C CA . ASP A 1 176 ? -27.174 2.734 16.131 1.00 79.81 176 ASP A CA 1
ATOM 1407 C C . ASP A 1 176 ? -26.487 4.109 16.161 1.00 79.81 176 ASP A C 1
ATOM 1409 O O . ASP A 1 176 ? -26.726 4.932 17.045 1.00 79.81 176 ASP A O 1
ATOM 1413 N N . GLY A 1 177 ? -25.629 4.370 15.173 1.00 72.31 177 GLY A N 1
ATOM 1414 C CA . GLY A 1 177 ? -24.874 5.624 15.074 1.00 72.31 177 GLY A CA 1
ATOM 1415 C C . GLY A 1 177 ? -25.733 6.861 14.823 1.00 72.31 177 GLY A C 1
ATOM 1416 O O . GLY A 1 177 ? -25.302 7.976 15.121 1.00 72.31 177 GLY A O 1
ATOM 1417 N N . SER A 1 178 ? -26.972 6.692 14.339 1.00 74.94 178 SER A N 1
ATOM 1418 C CA . SER A 1 178 ? -27.864 7.821 14.043 1.00 74.94 178 SER A CA 1
ATOM 1419 C C . SER A 1 178 ? -28.198 8.649 15.291 1.00 74.94 178 SER A C 1
ATOM 1421 O O . SER A 1 178 ? -28.470 9.850 15.185 1.00 74.94 178 SER A O 1
ATOM 1423 N N . ALA A 1 179 ? -28.065 8.051 16.478 1.00 82.31 179 ALA A N 1
ATOM 1424 C CA . ALA A 1 179 ? -28.266 8.699 17.767 1.00 82.31 179 ALA A CA 1
ATOM 1425 C C . ALA A 1 179 ? -27.340 9.911 18.000 1.00 82.31 179 ALA A C 1
ATOM 1427 O O . ALA A 1 179 ? -27.740 10.848 18.687 1.00 82.31 179 ALA A O 1
ATOM 1428 N N . PHE A 1 180 ? -26.150 9.943 17.384 1.00 81.19 180 PHE A N 1
ATOM 1429 C CA . PHE A 1 180 ? -25.163 11.021 17.566 1.00 81.19 180 PHE A CA 1
ATOM 1430 C C . PHE A 1 180 ? -25.236 12.131 16.515 1.00 81.19 180 PHE A C 1
ATOM 1432 O O . PHE A 1 180 ? -24.472 13.091 16.569 1.00 81.19 180 PHE A O 1
ATOM 1439 N N . SER A 1 181 ? -26.153 12.033 15.554 1.00 75.81 181 SER A N 1
ATOM 1440 C CA . SER A 1 181 ? -26.227 12.990 14.439 1.00 75.81 181 SER A CA 1
ATOM 1441 C C . SER A 1 181 ? -26.715 14.387 14.842 1.00 75.81 181 SER A C 1
ATOM 1443 O O . SER A 1 181 ? -26.426 15.355 14.149 1.00 75.81 181 SER A O 1
ATOM 1445 N N . SER A 1 182 ? -27.458 14.509 15.948 1.00 80.38 182 SER A N 1
ATOM 1446 C CA . SER A 1 182 ? -28.166 15.751 16.298 1.00 80.38 182 SER A CA 1
ATOM 1447 C C . SER A 1 182 ? -27.823 16.331 17.666 1.00 80.38 182 SER A C 1
ATOM 1449 O O . SER A 1 182 ? -27.968 17.538 17.852 1.00 80.38 182 SER A O 1
ATOM 1451 N N . LYS A 1 183 ? -27.402 15.502 18.627 1.00 89.31 183 LYS A N 1
ATOM 1452 C CA . LYS A 1 183 ? -27.055 15.932 19.984 1.00 89.31 183 LYS A CA 1
ATOM 1453 C C . LYS A 1 183 ? -26.266 14.857 20.724 1.00 89.31 183 LYS A C 1
ATOM 1455 O O . LYS A 1 183 ? -26.327 13.681 20.366 1.00 89.31 183 LYS A O 1
ATOM 1460 N N . ALA A 1 184 ? -25.614 15.262 21.809 1.00 87.38 184 ALA A N 1
ATOM 1461 C CA . ALA A 1 184 ? -25.130 14.340 22.825 1.00 87.38 184 ALA A CA 1
ATOM 1462 C C . ALA A 1 184 ? -26.297 13.631 23.538 1.00 87.38 184 ALA A C 1
ATOM 1464 O O . ALA A 1 184 ? -27.386 14.189 23.719 1.00 87.38 184 ALA A O 1
ATOM 1465 N N . LEU A 1 185 ? -26.044 12.392 23.941 1.00 90.62 185 LEU A N 1
ATOM 1466 C CA . LEU A 1 185 ? -26.938 11.548 24.714 1.00 90.62 185 LEU A CA 1
ATOM 1467 C C . LEU A 1 185 ? -26.732 11.791 26.213 1.00 90.62 185 LEU A C 1
ATOM 1469 O O . LEU A 1 185 ? -25.628 12.104 26.675 1.00 90.62 185 LEU A O 1
ATOM 1473 N N . ASP A 1 186 ? -27.806 11.632 26.982 1.00 90.50 186 ASP A N 1
ATOM 1474 C CA . ASP A 1 186 ? -27.698 11.525 28.436 1.00 90.50 186 ASP A CA 1
ATOM 1475 C C . ASP A 1 186 ? -27.149 10.146 28.859 1.00 90.50 186 ASP A C 1
ATOM 1477 O O . ASP A 1 186 ? -26.990 9.231 28.045 1.00 90.50 186 ASP A O 1
ATOM 1481 N N . ALA A 1 187 ? -26.827 9.995 30.148 1.00 88.56 187 ALA A N 1
ATOM 1482 C CA . ALA A 1 187 ? -26.225 8.770 30.674 1.00 88.56 187 ALA A CA 1
ATOM 1483 C C . ALA A 1 187 ? -27.096 7.523 30.433 1.00 88.56 187 ALA A C 1
ATOM 1485 O O . ALA A 1 187 ? -26.567 6.464 30.100 1.00 88.56 187 ALA A O 1
ATOM 1486 N N . GLU A 1 188 ? -28.422 7.637 30.571 1.00 88.25 188 GLU A N 1
ATOM 1487 C CA . GLU A 1 188 ? -29.335 6.504 30.397 1.00 88.25 188 GLU A CA 1
ATOM 1488 C C . GLU A 1 188 ? -29.428 6.101 28.921 1.00 88.25 188 GLU A C 1
ATOM 1490 O O . GLU A 1 188 ? -29.324 4.919 28.584 1.00 88.25 188 GLU A O 1
ATOM 1495 N N . GLN A 1 189 ? -29.561 7.085 28.030 1.00 90.69 189 GLN A N 1
ATOM 1496 C CA . GLN A 1 189 ? -29.552 6.887 26.582 1.00 90.69 189 GLN A CA 1
ATOM 1497 C C . GLN A 1 189 ? -28.252 6.231 26.115 1.00 90.69 189 GLN A C 1
ATOM 1499 O O . GLN A 1 189 ? -28.297 5.325 25.282 1.00 90.69 189 GLN A O 1
ATOM 1504 N N . MET A 1 190 ? -27.110 6.640 26.675 1.00 91.56 190 MET A N 1
ATOM 1505 C CA . MET A 1 190 ? -25.812 6.063 26.334 1.00 91.56 190 MET A CA 1
ATOM 1506 C C . MET A 1 190 ? -25.705 4.595 26.769 1.00 91.56 190 MET A C 1
ATOM 1508 O O . MET A 1 190 ? -25.299 3.754 25.968 1.00 91.56 190 MET A O 1
ATOM 1512 N N . VAL A 1 191 ? -26.135 4.244 27.989 1.00 88.94 191 VAL A N 1
ATOM 1513 C CA . VAL A 1 191 ? -26.186 2.833 28.426 1.00 88.94 191 VAL A CA 1
ATOM 1514 C C . VAL A 1 191 ? -27.119 2.028 27.522 1.00 88.94 191 VAL A C 1
ATOM 1516 O O . VAL A 1 191 ? -26.751 0.961 27.035 1.00 88.94 191 VAL A O 1
ATOM 1519 N N . ARG A 1 192 ? -28.315 2.540 27.221 1.00 87.56 192 ARG A N 1
ATOM 1520 C CA . ARG A 1 192 ? -29.237 1.832 26.324 1.00 87.56 192 ARG A CA 1
ATOM 1521 C C . ARG A 1 192 ? -28.616 1.600 24.951 1.00 87.56 192 ARG A C 1
ATOM 1523 O O . ARG A 1 192 ? -28.712 0.492 24.440 1.00 87.56 192 ARG A O 1
ATOM 1530 N N . LEU A 1 193 ? -27.935 2.589 24.376 1.00 89.44 193 LEU A N 1
ATOM 1531 C CA . LEU A 1 193 ? -27.274 2.440 23.082 1.00 89.44 193 LEU A CA 1
ATOM 1532 C C . LEU A 1 193 ? -26.171 1.369 23.099 1.00 89.44 193 LEU A C 1
ATOM 1534 O O . LEU A 1 193 ? -26.122 0.530 22.198 1.00 89.44 193 LEU A O 1
ATOM 1538 N N . LEU A 1 194 ? -25.294 1.404 24.107 1.00 88.75 194 LEU A N 1
ATOM 1539 C CA . LEU A 1 194 ? -24.129 0.519 24.195 1.00 88.75 194 LEU A CA 1
ATOM 1540 C C . LEU A 1 194 ? -24.516 -0.939 24.464 1.00 88.75 194 LEU A C 1
ATOM 1542 O O . LEU A 1 194 ? -23.928 -1.847 23.884 1.00 88.75 194 LEU A O 1
ATOM 1546 N N . PHE A 1 195 ? -25.510 -1.170 25.324 1.00 87.25 195 PHE A N 1
ATOM 1547 C CA . PHE A 1 195 ? -25.858 -2.514 25.792 1.00 87.25 195 PHE A CA 1
ATOM 1548 C C . PHE A 1 195 ? -27.051 -3.130 25.051 1.00 87.25 195 PHE A C 1
ATOM 1550 O O . PHE A 1 195 ? -27.262 -4.338 25.142 1.00 87.25 195 PHE A O 1
ATOM 1557 N N . ARG A 1 196 ? -27.807 -2.350 24.262 1.00 85.25 196 ARG A N 1
ATOM 1558 C CA . ARG A 1 196 ? -28.907 -2.872 23.429 1.00 85.25 196 ARG A CA 1
ATOM 1559 C C . ARG A 1 196 ? -28.501 -4.056 22.545 1.00 85.25 196 ARG A C 1
ATOM 1561 O O . ARG A 1 196 ? -29.276 -5.005 22.501 1.00 85.25 196 ARG A O 1
ATOM 1568 N N . PRO A 1 197 ? -27.336 -4.063 21.865 1.00 81.69 197 PRO A N 1
ATOM 1569 C CA . PRO A 1 197 ? -26.938 -5.196 21.027 1.00 81.69 197 PRO A CA 1
ATOM 1570 C C . PRO A 1 197 ? -26.716 -6.504 21.795 1.00 81.69 197 PRO A C 1
ATOM 1572 O O . PRO A 1 197 ? -26.620 -7.561 21.179 1.00 81.69 197 PRO A O 1
ATOM 1575 N N . LEU A 1 198 ? -26.600 -6.434 23.122 1.00 77.06 198 LEU A N 1
ATOM 1576 C CA . LEU A 1 198 ? -26.286 -7.569 23.982 1.00 77.06 198 LEU A CA 1
ATOM 1577 C C . LEU A 1 198 ? -27.523 -8.173 24.647 1.00 77.06 198 LEU A C 1
ATOM 1579 O O . LEU A 1 198 ? -27.443 -9.270 25.190 1.00 77.06 198 LEU A O 1
ATOM 1583 N N . VAL A 1 199 ? -28.680 -7.519 24.571 1.00 79.44 199 VAL A N 1
ATOM 1584 C CA . VAL A 1 199 ? -29.944 -8.046 25.101 1.00 79.44 199 VAL A CA 1
ATOM 1585 C C . VAL A 1 199 ? -30.845 -8.548 23.979 1.00 79.44 199 VAL A C 1
ATOM 1587 O O . VAL A 1 199 ? -30.820 -8.025 22.867 1.00 79.44 199 VAL A O 1
ATOM 1590 N N . ASP A 1 200 ? -31.640 -9.582 24.255 1.00 71.06 200 ASP A N 1
ATOM 1591 C CA . ASP A 1 200 ? -32.556 -10.144 23.253 1.00 71.06 200 ASP A CA 1
ATOM 1592 C C . ASP A 1 200 ? -33.797 -9.264 23.078 1.00 71.06 200 ASP A C 1
ATOM 1594 O O . ASP A 1 200 ? -34.371 -9.184 21.987 1.00 71.06 200 ASP A O 1
ATOM 1598 N N . ARG A 1 201 ? -34.221 -8.585 24.151 1.00 71.19 201 ARG A N 1
ATOM 1599 C CA . ARG A 1 201 ? -35.336 -7.641 24.144 1.00 71.19 201 ARG A CA 1
ATOM 1600 C C . ARG A 1 201 ? -34.944 -6.362 24.864 1.00 71.19 201 ARG A C 1
ATOM 1602 O O . ARG A 1 201 ? -34.289 -6.368 25.897 1.00 71.19 201 ARG A O 1
ATOM 1609 N N . GLU A 1 202 ? -35.436 -5.233 24.367 1.00 69.56 202 GLU A N 1
ATOM 1610 C CA . GLU A 1 202 ? -35.219 -3.928 25.007 1.00 69.56 202 GLU A CA 1
ATOM 1611 C C . GLU A 1 202 ? -35.797 -3.866 26.434 1.00 69.56 202 GLU A C 1
ATOM 1613 O O . GLU A 1 202 ? -35.287 -3.137 27.281 1.00 69.56 202 GLU A O 1
ATOM 1618 N N . SER A 1 203 ? -36.811 -4.693 26.721 1.00 72.88 203 SER A N 1
ATOM 1619 C CA . SER A 1 203 ? -37.372 -4.889 28.062 1.00 72.88 203 SER A CA 1
ATOM 1620 C C . SER A 1 203 ? -36.380 -5.449 29.080 1.00 72.88 203 SER A C 1
ATOM 1622 O O . SER A 1 203 ? -36.611 -5.290 30.276 1.00 72.88 203 SER A O 1
ATOM 1624 N N . ASP A 1 204 ? -35.305 -6.093 28.624 1.00 76.25 204 ASP A N 1
ATOM 1625 C CA . ASP A 1 204 ? -34.310 -6.726 29.492 1.00 76.25 204 ASP A CA 1
ATOM 1626 C C . ASP A 1 204 ? -33.346 -5.670 30.075 1.00 76.25 204 ASP A C 1
ATOM 1628 O O . ASP A 1 204 ? -32.797 -5.848 31.160 1.00 76.25 204 ASP A O 1
ATOM 1632 N N . LEU A 1 205 ? -33.226 -4.500 29.428 1.00 81.19 205 LEU A N 1
ATOM 1633 C CA . LEU A 1 205 ? -32.576 -3.305 29.983 1.00 81.19 205 LEU A CA 1
ATOM 1634 C C . LEU A 1 205 ? -33.560 -2.515 30.854 1.00 81.19 205 LEU A C 1
ATOM 1636 O O . LEU A 1 205 ? -33.983 -1.395 30.526 1.00 81.19 205 LEU A O 1
ATOM 1640 N N . THR A 1 206 ? -33.943 -3.122 31.976 1.00 82.50 206 THR A N 1
ATOM 1641 C CA . THR A 1 206 ? -34.790 -2.469 32.979 1.00 82.50 206 THR A CA 1
ATOM 1642 C C . THR A 1 206 ? -34.074 -1.253 33.591 1.00 82.50 206 THR A C 1
ATOM 1644 O O . THR A 1 206 ? -32.841 -1.212 33.621 1.00 82.50 206 THR A O 1
ATOM 1647 N N . PRO A 1 207 ? -34.806 -0.249 34.116 1.00 82.94 207 PRO A N 1
ATOM 1648 C CA . PRO A 1 207 ? -34.189 0.893 34.799 1.00 82.94 207 PRO A CA 1
ATOM 1649 C C . PRO A 1 207 ? -33.227 0.488 35.927 1.00 82.94 207 PRO A C 1
ATOM 1651 O O . PRO A 1 207 ? -32.210 1.148 36.137 1.00 82.94 207 PRO A O 1
ATOM 1654 N N . THR A 1 208 ? -33.515 -0.620 36.618 1.00 83.38 208 THR A N 1
ATOM 1655 C CA . THR A 1 208 ? -32.655 -1.188 37.663 1.00 83.38 208 THR A CA 1
ATOM 1656 C C . THR A 1 208 ? -31.320 -1.657 37.089 1.00 83.38 208 THR A C 1
ATOM 1658 O O . THR A 1 208 ? -30.279 -1.184 37.535 1.00 83.38 208 THR A O 1
ATOM 1661 N N . VAL A 1 209 ? -31.340 -2.487 36.039 1.00 82.19 209 VAL A N 1
ATOM 1662 C CA . VAL A 1 209 ? -30.126 -2.992 35.366 1.00 82.19 209 VAL A CA 1
ATOM 1663 C C . VAL A 1 209 ? -29.277 -1.842 34.823 1.00 82.19 209 VAL A C 1
ATOM 1665 O O . VAL A 1 209 ? -28.059 -1.834 34.985 1.00 82.19 209 VAL A O 1
ATOM 1668 N N . VAL A 1 210 ? -29.915 -0.834 34.221 1.00 85.06 210 VAL A N 1
ATOM 1669 C CA . VAL A 1 210 ? -29.224 0.362 33.716 1.00 85.06 210 VAL A CA 1
ATOM 1670 C C . VAL A 1 210 ? -28.548 1.135 34.851 1.00 85.06 210 VAL A C 1
ATOM 1672 O O . VAL A 1 210 ? -27.398 1.545 34.709 1.00 85.06 210 VAL A O 1
ATOM 1675 N N . THR A 1 211 ? -29.231 1.301 35.987 1.00 85.94 211 THR A N 1
ATOM 1676 C CA . THR A 1 211 ? -28.683 1.993 37.164 1.00 85.94 211 THR A CA 1
ATOM 1677 C C . THR A 1 211 ? -27.507 1.222 37.769 1.00 85.94 211 THR A C 1
ATOM 1679 O O . THR A 1 211 ? -26.492 1.826 38.116 1.00 85.94 211 THR A O 1
ATOM 1682 N N . GLU A 1 212 ? -27.606 -0.106 37.855 1.00 86.62 212 GLU A N 1
ATOM 1683 C CA . GLU A 1 212 ? -26.534 -0.966 38.364 1.00 86.62 212 GLU A CA 1
ATOM 1684 C C . GLU A 1 212 ? -25.298 -0.964 37.461 1.00 86.62 212 GLU A C 1
ATOM 1686 O O . GLU A 1 212 ? -24.187 -0.790 37.963 1.00 86.62 212 GLU A O 1
ATOM 1691 N N . LEU A 1 213 ? -25.481 -1.100 36.141 1.00 85.50 213 LEU A N 1
ATOM 1692 C CA . LEU A 1 213 ? -24.402 -1.005 35.151 1.00 85.50 213 LEU A CA 1
ATOM 1693 C C . LEU A 1 213 ? -23.708 0.353 35.218 1.00 85.50 213 LEU A C 1
ATOM 1695 O O . LEU A 1 213 ? -22.481 0.426 35.251 1.00 85.50 213 LEU A O 1
ATOM 1699 N N . LEU A 1 214 ? -24.491 1.433 35.269 1.00 88.19 214 LEU A N 1
ATOM 1700 C CA . LEU A 1 214 ? -23.966 2.789 35.363 1.00 88.19 214 LEU A CA 1
ATOM 1701 C C . LEU A 1 214 ? -23.124 2.979 36.630 1.00 88.19 214 LEU A C 1
ATOM 1703 O O . LEU A 1 214 ? -22.035 3.549 36.558 1.00 88.19 214 LEU A O 1
ATOM 1707 N N . GLY A 1 215 ? -23.602 2.472 37.771 1.00 87.62 215 GLY A N 1
ATOM 1708 C CA . GLY A 1 215 ? -22.838 2.448 39.018 1.00 87.62 215 GLY A CA 1
ATOM 1709 C C . GLY A 1 215 ? -21.544 1.647 38.873 1.00 87.62 215 GLY A C 1
ATOM 1710 O O . GLY A 1 215 ? -20.468 2.167 39.138 1.00 87.62 215 GLY A O 1
ATOM 1711 N N . ALA A 1 216 ? -21.618 0.420 38.352 1.00 88.12 216 ALA A N 1
ATOM 1712 C CA . ALA A 1 216 ? -20.452 -0.445 38.182 1.00 88.12 216 ALA A CA 1
ATOM 1713 C C . ALA A 1 216 ? -19.373 0.151 37.254 1.00 88.12 216 ALA A C 1
ATOM 1715 O O . ALA A 1 216 ? -18.184 -0.016 37.520 1.00 88.12 216 ALA A O 1
ATOM 1716 N N . ILE A 1 217 ? -19.768 0.877 36.202 1.00 89.44 217 ILE A N 1
ATOM 1717 C CA . ILE A 1 217 ? -18.842 1.607 35.321 1.00 89.44 217 ILE A CA 1
ATOM 1718 C C . ILE A 1 217 ? -18.188 2.781 36.066 1.00 89.44 217 ILE A C 1
ATOM 1720 O O . ILE A 1 217 ? -16.971 2.951 36.000 1.00 89.44 217 ILE A O 1
ATOM 1724 N N . ARG A 1 218 ? -18.974 3.596 36.783 1.00 88.44 218 ARG A N 1
ATOM 1725 C CA . ARG A 1 218 ? -18.480 4.789 37.502 1.00 88.44 218 ARG A CA 1
ATOM 1726 C C . ARG A 1 218 ? -17.553 4.443 38.670 1.00 88.44 218 ARG A C 1
ATOM 1728 O O . ARG A 1 218 ? -16.573 5.156 38.895 1.00 88.44 218 ARG A O 1
ATOM 1735 N N . ASP A 1 219 ? -17.844 3.339 39.350 1.00 87.44 219 ASP A N 1
ATOM 1736 C CA . ASP A 1 219 ? -17.075 2.799 40.475 1.00 87.44 219 ASP A CA 1
ATOM 1737 C C . ASP A 1 219 ? -15.824 2.020 40.022 1.00 87.44 219 ASP A C 1
ATOM 1739 O O . ASP A 1 219 ? -15.199 1.353 40.837 1.00 87.44 219 ASP A O 1
ATOM 1743 N N . GLY A 1 220 ? -15.507 1.975 38.722 1.00 86.25 220 GLY A N 1
ATOM 1744 C CA . GLY A 1 220 ? -14.343 1.237 38.214 1.00 86.25 220 GLY A CA 1
ATOM 1745 C C . GLY A 1 220 ? -14.472 -0.287 38.222 1.00 86.25 220 GLY A C 1
ATOM 1746 O O . GLY A 1 220 ? -13.619 -0.972 37.659 1.00 86.25 220 GLY A O 1
ATOM 1747 N N . ARG A 1 221 ? -15.554 -0.854 38.772 1.00 86.69 221 ARG A N 1
ATOM 1748 C CA . ARG A 1 221 ? -15.810 -2.310 38.796 1.00 86.69 221 ARG A CA 1
ATOM 1749 C C . ARG A 1 221 ? -15.879 -2.924 37.395 1.00 86.69 221 ARG A C 1
ATOM 1751 O O . ARG A 1 221 ? -15.551 -4.097 37.228 1.00 86.69 221 ARG A O 1
ATOM 1758 N N . VAL A 1 222 ? -16.270 -2.128 36.401 1.00 87.44 222 VAL A N 1
ATOM 1759 C CA . VAL A 1 222 ? -16.300 -2.498 34.982 1.00 87.44 222 VAL A CA 1
ATOM 1760 C C . VAL A 1 222 ? -15.221 -1.739 34.211 1.00 87.44 222 VAL A C 1
ATOM 1762 O O . VAL A 1 222 ? -15.140 -0.513 34.280 1.00 87.44 222 VAL A O 1
ATOM 1765 N N . LEU A 1 223 ? -14.431 -2.476 33.426 1.00 90.44 223 LEU A N 1
ATOM 1766 C CA . LEU A 1 223 ? -13.576 -1.908 32.384 1.00 90.44 223 LEU A CA 1
ATOM 1767 C C . LEU A 1 223 ? -14.366 -1.890 31.074 1.00 90.44 223 LEU A C 1
ATOM 1769 O O . LEU A 1 223 ? -14.576 -2.933 30.456 1.00 90.44 223 LEU A O 1
ATOM 1773 N N . LEU A 1 224 ? -14.816 -0.714 30.648 1.00 92.81 224 LEU A N 1
ATOM 1774 C CA . LEU A 1 224 ? -15.610 -0.574 29.429 1.00 92.81 224 LEU A CA 1
ATOM 1775 C C . LEU A 1 224 ? -14.689 -0.459 28.208 1.00 92.81 224 LEU A C 1
ATOM 1777 O O . LEU A 1 224 ? -13.899 0.479 28.123 1.00 92.81 224 LEU A O 1
ATOM 1781 N N . ILE A 1 225 ? -14.804 -1.378 27.247 1.00 93.56 225 ILE A N 1
ATOM 1782 C CA . ILE A 1 225 ? -13.995 -1.371 26.020 1.00 93.56 225 ILE A CA 1
ATOM 1783 C C . ILE A 1 225 ? -14.916 -1.120 24.828 1.00 93.56 225 ILE A C 1
ATOM 1785 O O . ILE A 1 225 ? -15.718 -1.969 24.464 1.00 93.56 225 ILE A O 1
ATOM 1789 N N . LEU A 1 226 ? -14.802 0.049 24.213 1.00 94.88 226 LEU A N 1
ATOM 1790 C CA . LEU A 1 226 ? -15.608 0.494 23.083 1.00 94.88 226 LEU A CA 1
ATOM 1791 C C . LEU A 1 226 ? -14.791 0.346 21.793 1.00 94.88 226 LEU A C 1
ATOM 1793 O O . LEU A 1 226 ? -13.967 1.204 21.469 1.00 94.88 226 LEU A O 1
ATOM 1797 N N . ASP A 1 227 ? -14.982 -0.763 21.078 1.00 91.31 227 ASP A N 1
ATOM 1798 C CA . ASP A 1 227 ? -14.197 -1.102 19.887 1.00 91.31 227 ASP A CA 1
ATOM 1799 C C . ASP A 1 227 ? -14.851 -0.574 18.602 1.00 91.31 227 ASP A C 1
ATOM 1801 O O . ASP A 1 227 ? -16.012 -0.875 18.319 1.00 91.31 227 ASP A O 1
ATOM 1805 N N . GLY A 1 228 ? -14.090 0.183 17.807 1.00 85.81 228 GLY A N 1
ATOM 1806 C CA . GLY A 1 228 ? -14.468 0.604 16.459 1.00 85.81 228 GLY A CA 1
ATOM 1807 C C . GLY A 1 228 ? -15.319 1.871 16.403 1.00 85.81 228 GLY A C 1
ATOM 1808 O O . GLY A 1 228 ? -16.358 1.881 15.748 1.00 85.81 228 GLY A O 1
ATOM 1809 N N . LEU A 1 229 ? -14.895 2.964 17.048 1.00 87.75 229 LEU A N 1
ATOM 1810 C CA . LEU A 1 229 ? -15.633 4.238 17.001 1.00 87.75 229 LEU A CA 1
ATOM 1811 C C . LEU A 1 229 ? -15.836 4.748 15.566 1.00 87.75 229 LEU A C 1
ATOM 1813 O O . LEU A 1 229 ? -16.916 5.233 15.234 1.00 87.75 229 LEU A O 1
ATOM 1817 N N . ASP A 1 230 ? -14.829 4.570 14.708 1.00 77.44 230 ASP A N 1
ATOM 1818 C CA . ASP A 1 230 ? -14.885 4.895 13.276 1.00 77.44 230 ASP A CA 1
ATOM 1819 C C . ASP A 1 230 ? -15.866 4.028 12.471 1.00 77.44 230 ASP A C 1
ATOM 1821 O O . ASP A 1 230 ? -16.038 4.233 11.273 1.00 77.44 230 ASP A O 1
ATOM 1825 N N . GLU A 1 231 ? -16.484 3.020 13.086 1.00 73.19 231 GLU A N 1
ATOM 1826 C CA . GLU A 1 231 ? -17.538 2.219 12.464 1.00 73.19 231 GLU A CA 1
ATOM 1827 C C . GLU A 1 231 ? -18.940 2.701 12.831 1.00 73.19 231 GLU A C 1
ATOM 1829 O O . GLU A 1 231 ? -19.892 2.372 12.127 1.00 73.19 231 GLU A O 1
ATOM 1834 N N . LEU A 1 232 ? -19.058 3.475 13.912 1.00 80.06 232 LEU A N 1
ATOM 1835 C CA . LEU A 1 232 ? -20.319 4.018 14.406 1.00 80.06 232 LEU A CA 1
ATOM 1836 C C . LEU A 1 232 ? -20.555 5.448 13.919 1.00 80.06 232 LEU A C 1
ATOM 1838 O O . LEU A 1 232 ? -21.688 5.824 13.626 1.00 80.06 232 LEU A O 1
ATOM 1842 N N . ILE A 1 233 ? -19.491 6.252 13.871 1.00 78.31 233 ILE A N 1
ATOM 1843 C CA . ILE A 1 233 ? -19.555 7.692 13.630 1.00 78.31 233 ILE A CA 1
ATOM 1844 C C . ILE A 1 233 ? -18.456 8.094 12.654 1.00 78.31 233 ILE A C 1
ATOM 1846 O O . ILE A 1 233 ? -17.303 7.701 12.817 1.00 78.31 233 ILE A O 1
ATOM 1850 N N . PHE A 1 234 ? -18.827 8.910 11.666 1.00 70.31 234 PHE A N 1
ATOM 1851 C CA . PHE A 1 234 ? -17.941 9.329 10.574 1.00 70.31 234 PHE A CA 1
ATOM 1852 C C . PHE A 1 234 ? -17.737 10.855 10.515 1.00 70.31 234 PHE A C 1
ATOM 1854 O O . PHE A 1 234 ? -16.768 11.328 9.929 1.00 70.31 234 PHE A O 1
ATOM 1861 N N . THR A 1 235 ? -18.622 11.626 11.156 1.00 70.12 235 THR A N 1
ATOM 1862 C CA . THR A 1 235 ? -18.608 13.099 11.180 1.00 70.12 235 THR A CA 1
ATOM 1863 C C . THR A 1 235 ? -17.914 13.644 12.425 1.00 70.12 235 THR A C 1
ATOM 1865 O O . THR A 1 235 ? -18.054 13.064 13.506 1.00 70.12 235 THR A O 1
ATOM 1868 N N . VAL A 1 236 ? -17.280 14.814 12.313 1.00 73.50 236 VAL A N 1
ATOM 1869 C CA . VAL A 1 236 ? -16.659 15.523 13.447 1.00 73.50 236 VAL A CA 1
ATOM 1870 C C . VAL A 1 236 ? -17.686 15.811 14.547 1.00 73.50 236 VAL A C 1
ATOM 1872 O O . VAL A 1 236 ? -17.453 15.460 15.701 1.00 73.50 236 VAL A O 1
ATOM 1875 N N . GLU A 1 237 ? -18.853 16.349 14.190 1.00 78.56 237 GLU A N 1
ATOM 1876 C CA . GLU A 1 237 ? -19.931 16.690 15.128 1.00 78.56 237 GLU A CA 1
ATOM 1877 C C . GLU A 1 237 ? -20.434 15.455 15.884 1.00 78.56 237 GLU A C 1
ATOM 1879 O O . GLU A 1 237 ? -20.622 15.481 17.098 1.00 78.56 237 GLU A O 1
ATOM 1884 N N . GLY A 1 238 ? -20.602 14.333 15.181 1.00 81.81 238 GLY A N 1
ATOM 1885 C CA . GLY A 1 238 ? -20.978 13.071 15.811 1.00 81.81 238 GLY A CA 1
ATOM 1886 C C . GLY A 1 238 ? -19.943 12.592 16.833 1.00 81.81 238 GLY A C 1
ATOM 1887 O O . GLY A 1 238 ? -20.317 12.101 17.898 1.00 81.81 238 GLY A O 1
ATOM 1888 N N . HIS A 1 239 ? -18.644 12.739 16.549 1.00 80.31 239 HIS A N 1
ATOM 1889 C CA . HIS A 1 239 ? -17.604 12.368 17.507 1.00 80.31 239 HIS A CA 1
ATOM 1890 C C . HIS A 1 239 ? -17.626 13.289 18.730 1.00 80.31 239 HIS A C 1
ATOM 1892 O O . HIS A 1 239 ? -17.475 12.803 19.851 1.00 80.31 239 HIS A O 1
ATOM 1898 N N . GLU A 1 240 ? -17.860 14.592 18.539 1.00 80.00 240 GLU A N 1
ATOM 1899 C CA . GLU A 1 240 ? -18.060 15.523 19.653 1.00 80.00 240 GLU A CA 1
ATOM 1900 C C . GLU A 1 240 ? -19.222 15.078 20.545 1.00 80.00 240 GLU A C 1
ATOM 1902 O O . GLU A 1 240 ? -19.046 14.938 21.757 1.00 80.00 240 GLU A O 1
ATOM 1907 N N . HIS A 1 241 ? -20.380 14.783 19.949 1.00 86.00 241 HIS A N 1
ATOM 1908 C CA . HIS A 1 241 ? -21.545 14.289 20.678 1.00 86.00 241 HIS A CA 1
ATOM 1909 C C . HIS A 1 241 ? -21.265 12.963 21.388 1.00 86.00 241 HIS A C 1
ATOM 1911 O O . HIS A 1 241 ? -21.721 12.770 22.514 1.00 86.00 241 HIS A O 1
ATOM 1917 N N . PHE A 1 242 ? -20.503 12.051 20.781 1.00 89.00 242 PHE A N 1
ATOM 1918 C CA . PHE A 1 242 ? -20.122 10.784 21.405 1.00 89.00 242 PHE A CA 1
ATOM 1919 C C . PHE A 1 242 ? -19.275 10.989 22.655 1.00 89.00 242 PHE A C 1
ATOM 1921 O O . PHE A 1 242 ? -19.610 10.457 23.712 1.00 89.00 242 PHE A O 1
ATOM 1928 N N . PHE A 1 243 ? -18.209 11.784 22.571 1.00 85.75 243 PHE A N 1
ATOM 1929 C CA . PHE A 1 243 ? -17.343 12.017 23.724 1.00 85.75 243 PHE A CA 1
ATOM 1930 C C . PHE A 1 243 ? -18.028 12.857 24.807 1.00 85.75 243 PHE A C 1
ATOM 1932 O O . PHE A 1 243 ? -17.812 12.600 25.989 1.00 85.75 243 PHE A O 1
ATOM 1939 N N . GLU A 1 244 ? -18.921 13.780 24.441 1.00 84.06 244 GLU A N 1
ATOM 1940 C CA . GLU A 1 244 ? -19.806 14.454 25.400 1.00 84.06 244 GLU A CA 1
ATOM 1941 C C . GLU A 1 244 ? -20.779 13.468 26.068 1.00 84.06 244 GLU A C 1
ATOM 1943 O O . GLU A 1 244 ? -21.025 13.559 27.267 1.00 84.06 244 GLU A O 1
ATOM 1948 N N . SER A 1 245 ? -21.275 12.464 25.341 1.00 88.50 245 SER A N 1
ATOM 1949 C CA . SER A 1 245 ? -22.129 11.407 25.906 1.00 88.50 245 SER A CA 1
ATOM 1950 C C . SER A 1 245 ? -21.359 10.486 26.854 1.00 88.50 245 SER A C 1
ATOM 1952 O O . SER A 1 245 ? -21.880 10.115 27.903 1.00 88.50 245 SER A O 1
ATOM 1954 N N . ILE A 1 246 ? -20.106 10.144 26.525 1.00 89.06 246 ILE A N 1
ATOM 1955 C CA . ILE A 1 246 ? -19.193 9.431 27.433 1.00 89.06 246 ILE A CA 1
ATOM 1956 C C . ILE A 1 246 ? -18.941 10.275 28.680 1.00 89.06 246 ILE A C 1
ATOM 1958 O O . ILE A 1 246 ? -18.999 9.759 29.792 1.00 89.06 246 ILE A O 1
ATOM 1962 N N . ALA A 1 247 ? -18.738 11.581 28.523 1.00 83.94 247 ALA A N 1
ATOM 1963 C CA . ALA A 1 247 ? -18.629 12.478 29.657 1.00 83.94 247 ALA A CA 1
ATOM 1964 C C . ALA A 1 247 ? -19.916 12.439 30.508 1.00 83.94 247 ALA A C 1
ATOM 1966 O O . ALA A 1 247 ? -19.849 12.154 31.698 1.00 83.94 247 ALA A O 1
ATOM 1967 N N . ASN A 1 248 ? -21.102 12.604 29.926 1.00 85.12 248 ASN A N 1
ATOM 1968 C CA . ASN A 1 248 ? -22.371 12.527 30.663 1.00 85.12 248 ASN A CA 1
ATOM 1969 C C . ASN A 1 248 ? -22.571 11.172 31.370 1.00 85.12 248 ASN A C 1
ATOM 1971 O O . ASN A 1 248 ? -23.095 11.113 32.485 1.00 85.12 248 ASN A O 1
ATOM 1975 N N . LEU A 1 249 ? -22.129 10.078 30.744 1.00 88.06 249 LEU A N 1
ATOM 1976 C CA . LEU A 1 249 ? -22.137 8.739 31.327 1.00 88.06 249 LEU A CA 1
ATOM 1977 C C . LEU A 1 249 ? -21.256 8.680 32.584 1.00 88.06 249 LEU A C 1
ATOM 1979 O O . LEU A 1 249 ? -21.696 8.177 33.618 1.00 88.06 249 LEU A O 1
ATOM 1983 N N . LEU A 1 250 ? -20.040 9.223 32.521 1.00 86.12 250 LEU A N 1
ATOM 1984 C CA . LEU A 1 250 ? -19.026 9.111 33.574 1.00 86.12 250 LEU A CA 1
ATOM 1985 C C . LEU A 1 250 ? -19.111 10.216 34.646 1.00 86.12 250 LEU A C 1
ATOM 1987 O O . LEU A 1 250 ? -18.667 9.994 35.776 1.00 86.12 250 LEU A O 1
ATOM 1991 N N . TYR A 1 251 ? -19.678 11.390 34.327 1.00 77.88 251 TYR A N 1
ATOM 1992 C CA . TYR A 1 251 ? -19.763 12.557 35.213 1.00 77.88 251 TYR A CA 1
ATOM 1993 C C . TYR A 1 251 ? -21.148 12.742 35.867 1.00 77.88 251 TYR A C 1
ATOM 1995 O O . TYR A 1 251 ? -22.116 13.108 35.213 1.00 77.88 251 TYR A O 1
ATOM 2003 N N . SER A 1 252 ? -21.226 12.539 37.194 1.00 68.75 252 SER A N 1
ATOM 2004 C CA . SER A 1 252 ? -22.363 12.904 38.066 1.00 68.75 252 SER A CA 1
ATOM 2005 C C . SER A 1 252 ? -21.915 13.600 39.360 1.00 68.75 252 SER A C 1
ATOM 2007 O O . SER A 1 252 ? -20.821 13.333 39.852 1.00 68.75 252 SER A O 1
ATOM 2009 N N . ASP A 1 253 ? -22.762 14.454 39.930 1.00 61.41 253 ASP A N 1
ATOM 2010 C CA . ASP A 1 253 ? -22.344 15.606 40.746 1.00 61.41 253 ASP A CA 1
ATOM 2011 C C . ASP A 1 253 ? -21.553 15.386 42.061 1.00 61.41 253 ASP A C 1
ATOM 2013 O O . ASP A 1 253 ? -21.066 16.398 42.542 1.00 61.41 253 ASP A O 1
ATOM 2017 N N . ASP A 1 254 ? -21.337 14.193 42.661 1.00 54.78 254 ASP A N 1
ATOM 2018 C CA . ASP A 1 254 ? -20.740 14.203 44.031 1.00 54.78 254 ASP A CA 1
ATOM 2019 C C . ASP A 1 254 ? -20.076 12.924 44.628 1.00 54.78 254 ASP A C 1
ATOM 2021 O O . ASP A 1 254 ? -20.207 12.656 45.822 1.00 54.78 254 ASP A O 1
ATOM 2025 N N . SER A 1 255 ? -19.312 12.105 43.887 1.00 59.72 255 SER A N 1
ATOM 2026 C CA . SER A 1 255 ? -18.593 10.969 44.522 1.00 59.72 255 SER A CA 1
ATOM 2027 C C . SER A 1 255 ? -17.228 10.630 43.920 1.00 59.72 255 SER A C 1
ATOM 2029 O O . SER A 1 255 ? -16.953 10.957 42.766 1.00 59.72 255 SER A O 1
ATOM 2031 N N . HIS A 1 256 ? -16.386 9.961 44.726 1.00 63.62 256 HIS A N 1
ATOM 2032 C CA . HIS A 1 256 ? -15.156 9.276 44.303 1.00 63.62 256 HIS A CA 1
ATOM 2033 C C . HIS A 1 256 ? -15.416 8.427 43.054 1.00 63.62 256 HIS A C 1
ATOM 2035 O O . HIS A 1 256 ? -16.445 7.756 42.980 1.00 63.62 256 HIS A O 1
ATOM 2041 N N . ARG A 1 257 ? -14.506 8.481 42.073 1.00 74.62 257 ARG A N 1
ATOM 2042 C CA . ARG A 1 257 ? -14.657 7.766 40.801 1.00 74.62 257 ARG A CA 1
ATOM 2043 C C . ARG A 1 257 ? -13.374 7.076 40.393 1.00 74.62 257 ARG A C 1
ATOM 2045 O O . ARG A 1 257 ? -12.305 7.676 40.463 1.00 74.62 257 ARG A O 1
ATOM 2052 N N . GLU A 1 258 ? -13.538 5.860 39.897 1.00 85.75 258 GLU A N 1
ATOM 2053 C CA . GLU A 1 258 ? -12.456 4.941 39.523 1.00 85.75 258 GLU A CA 1
ATOM 2054 C C . GLU A 1 258 ? -12.709 4.358 38.118 1.00 85.75 258 GLU A C 1
ATOM 2056 O O . GLU A 1 258 ? -12.207 3.302 37.754 1.00 85.75 258 GLU A O 1
ATOM 2061 N N . TYR A 1 259 ? -13.524 5.036 37.298 1.00 87.69 259 TYR A N 1
ATOM 2062 C CA . TYR A 1 259 ? -13.914 4.537 35.980 1.00 87.69 259 TYR A CA 1
ATOM 2063 C C . TYR A 1 259 ? -12.717 4.245 35.068 1.00 87.69 259 TYR A C 1
ATOM 2065 O O . TYR A 1 259 ? -11.715 4.966 35.041 1.00 87.69 259 TYR A O 1
ATOM 2073 N N . ARG A 1 260 ? -12.889 3.212 34.241 1.00 89.75 260 ARG A N 1
ATOM 2074 C CA . ARG A 1 260 ? -11.929 2.799 33.221 1.00 89.75 260 ARG A CA 1
ATOM 2075 C C . ARG A 1 260 ? -12.635 2.595 31.895 1.00 89.75 260 ARG A C 1
ATOM 2077 O O . ARG A 1 260 ? -13.472 1.699 31.765 1.00 89.75 260 ARG A O 1
ATOM 2084 N N . VAL A 1 261 ? -12.293 3.416 30.910 1.00 91.31 261 VAL A N 1
ATOM 2085 C CA . VAL A 1 261 ? -12.857 3.315 29.562 1.00 91.31 261 VAL A CA 1
ATOM 2086 C C . VAL A 1 261 ? -11.738 3.261 28.536 1.00 91.31 261 VAL A C 1
ATOM 2088 O O . VAL A 1 261 ? -10.808 4.059 28.585 1.00 91.31 261 VAL A O 1
ATOM 2091 N N . ILE A 1 262 ? -11.844 2.341 27.585 1.00 93.19 262 ILE A N 1
ATOM 2092 C CA . ILE A 1 262 ? -10.969 2.237 26.418 1.00 93.19 262 ILE A CA 1
ATOM 2093 C C . ILE A 1 262 ? -11.827 2.458 25.182 1.00 93.19 262 ILE A C 1
ATOM 2095 O O . ILE A 1 262 ? -12.848 1.802 25.018 1.00 93.19 262 ILE A O 1
ATOM 2099 N N . VAL A 1 263 ? -11.414 3.358 24.297 1.00 93.25 263 VAL A N 1
ATOM 2100 C CA . VAL A 1 263 ? -12.082 3.616 23.019 1.00 93.25 263 VAL A CA 1
ATOM 2101 C C . VAL A 1 263 ? -11.095 3.347 21.899 1.00 93.25 263 VAL A C 1
ATOM 2103 O O . VAL A 1 263 ? -10.035 3.970 21.860 1.00 93.25 263 VAL A O 1
ATOM 2106 N N . THR A 1 264 ? -11.419 2.438 20.980 1.00 92.06 264 THR A N 1
ATOM 2107 C CA . THR A 1 264 ? -10.577 2.188 19.806 1.00 92.06 264 THR A CA 1
ATOM 2108 C C . THR A 1 264 ? -11.077 2.989 18.605 1.00 92.06 264 THR A C 1
ATOM 2110 O O . THR A 1 264 ? -12.277 3.087 18.346 1.00 92.06 264 THR A O 1
ATOM 2113 N N . VAL A 1 265 ? -10.150 3.596 17.865 1.00 86.88 265 VAL A N 1
ATOM 2114 C CA . VAL A 1 265 ? -10.465 4.421 16.694 1.00 86.88 265 VAL A CA 1
ATOM 2115 C C . VAL A 1 265 ? -9.351 4.338 15.657 1.00 86.88 265 VAL A C 1
ATOM 2117 O O . VAL A 1 265 ? -8.165 4.199 15.972 1.00 86.88 265 VAL A O 1
ATOM 2120 N N . ARG A 1 266 ? -9.711 4.406 14.379 1.00 78.19 266 ARG A N 1
ATOM 2121 C CA . ARG A 1 266 ? -8.729 4.558 13.304 1.00 78.19 266 ARG A CA 1
ATOM 2122 C C . ARG A 1 266 ? -7.990 5.892 13.384 1.00 78.19 266 ARG A C 1
ATOM 2124 O O . ARG A 1 266 ? -8.581 6.961 13.501 1.00 78.19 266 ARG A O 1
ATOM 2131 N N . THR A 1 267 ? -6.671 5.812 13.249 1.00 77.38 267 THR A N 1
ATOM 2132 C CA . THR A 1 267 ? -5.739 6.949 13.174 1.00 77.38 267 THR A CA 1
ATOM 2133 C C . THR A 1 267 ? -6.197 7.996 12.151 1.00 77.38 267 THR A C 1
ATOM 2135 O O . THR A 1 267 ? -6.133 9.192 12.408 1.00 77.38 267 THR A O 1
ATOM 2138 N N . GLU A 1 268 ? -6.708 7.542 11.014 1.00 67.69 268 GLU A N 1
ATOM 2139 C CA . GLU A 1 268 ? -7.170 8.346 9.886 1.00 67.69 268 GLU A CA 1
ATOM 2140 C C . GLU A 1 268 ? -8.360 9.254 10.227 1.00 67.69 268 GLU A C 1
ATOM 2142 O O . GLU A 1 268 ? -8.439 10.367 9.719 1.00 67.69 268 GLU A O 1
ATOM 2147 N N . TYR A 1 269 ? -9.253 8.803 11.109 1.00 68.31 269 TYR A N 1
ATOM 2148 C CA . TYR A 1 269 ? -10.440 9.557 11.527 1.00 68.31 269 TYR A CA 1
ATOM 2149 C C . TYR A 1 269 ? -10.109 10.614 12.573 1.00 68.31 269 TYR A C 1
ATOM 2151 O O . TYR A 1 269 ? -10.805 11.608 12.703 1.00 68.31 269 TYR A O 1
ATOM 2159 N N . LEU A 1 270 ? -9.010 10.439 13.303 1.00 67.56 270 LEU A N 1
ATOM 2160 C CA . LEU A 1 270 ? -8.532 11.468 14.217 1.00 67.56 270 LEU A CA 1
ATOM 2161 C C . LEU A 1 270 ? -7.762 12.587 13.500 1.00 67.56 270 LEU A C 1
ATOM 2163 O O . LEU A 1 270 ? -7.641 13.681 14.040 1.00 67.56 270 LEU A O 1
ATOM 2167 N N . ARG A 1 271 ? -7.251 12.338 12.286 1.00 59.16 271 ARG A N 1
ATOM 2168 C CA . ARG A 1 271 ? -6.540 13.348 11.480 1.00 59.16 271 ARG A CA 1
ATOM 2169 C C . ARG A 1 271 ? -7.459 14.400 10.866 1.00 59.16 271 ARG A C 1
ATOM 2171 O O . ARG A 1 271 ? -6.970 15.457 10.487 1.00 59.16 271 ARG A O 1
ATOM 2178 N N . THR A 1 272 ? -8.756 14.122 10.760 1.00 54.53 272 THR A N 1
ATOM 2179 C CA . THR A 1 272 ? -9.743 15.090 10.262 1.00 54.53 272 THR A CA 1
ATOM 2180 C C . THR A 1 272 ? -10.108 16.142 11.308 1.00 54.53 272 THR A C 1
ATOM 2182 O O . THR A 1 272 ? -10.721 17.150 10.968 1.00 54.53 272 THR A O 1
ATOM 2185 N N . PHE A 1 273 ? -9.723 15.949 12.573 1.00 60.53 273 PHE A N 1
ATOM 2186 C CA . PHE A 1 273 ? -9.817 16.997 13.582 1.00 60.53 273 PHE A CA 1
ATOM 2187 C C . PHE A 1 273 ? -8.657 17.968 13.386 1.00 60.53 273 PHE A C 1
ATOM 2189 O O . PHE A 1 273 ? -7.491 17.580 13.478 1.00 60.53 273 PHE A O 1
ATOM 2196 N N . ASP A 1 274 ? -8.964 19.244 13.150 1.00 56.34 274 ASP A N 1
ATOM 2197 C CA . ASP A 1 274 ? -7.937 20.274 13.239 1.00 56.34 274 ASP A CA 1
ATOM 2198 C C . ASP A 1 274 ? -7.346 20.319 14.667 1.00 56.34 274 ASP A C 1
ATOM 2200 O O . ASP A 1 274 ? -7.921 19.812 15.639 1.00 56.34 274 ASP A O 1
ATOM 2204 N N . ARG A 1 275 ? -6.167 20.929 14.814 1.00 56.88 275 ARG A N 1
ATOM 2205 C CA . ARG A 1 275 ? -5.452 20.992 16.100 1.00 56.88 275 ARG A CA 1
ATOM 2206 C C . ARG A 1 275 ? -6.287 21.633 17.223 1.00 56.88 275 ARG A C 1
ATOM 2208 O O . ARG A 1 275 ? -6.094 21.288 18.393 1.00 56.88 275 ARG A O 1
ATOM 2215 N N . ASN A 1 276 ? -7.203 22.542 16.887 1.00 56.41 276 ASN A N 1
ATOM 2216 C CA . ASN A 1 276 ? -8.072 23.221 17.845 1.00 56.41 276 ASN A CA 1
ATOM 2217 C C . ASN A 1 276 ? -9.220 22.304 18.289 1.00 56.41 276 ASN A C 1
ATOM 2219 O O . ASN A 1 276 ? -9.476 22.209 19.485 1.00 56.41 276 ASN A O 1
ATOM 2223 N N . ASN A 1 277 ? -9.828 21.564 17.362 1.00 56.12 277 ASN A N 1
ATOM 2224 C CA . ASN A 1 277 ? -10.906 20.607 17.608 1.00 56.12 277 ASN A CA 1
ATOM 2225 C C . ASN A 1 277 ? -10.409 19.402 18.403 1.00 56.12 277 ASN A C 1
ATOM 2227 O O . ASN A 1 277 ? -11.095 18.924 19.298 1.00 56.12 277 ASN A O 1
ATOM 2231 N N . ALA A 1 278 ? -9.181 18.951 18.144 1.00 55.69 278 ALA A N 1
ATOM 2232 C CA . ALA A 1 278 ? -8.540 17.910 18.937 1.00 55.69 278 ALA A CA 1
ATOM 2233 C C . ALA A 1 278 ? -8.362 18.380 20.398 1.00 55.69 278 ALA A C 1
ATOM 2235 O O . ALA A 1 278 ? -8.762 17.706 21.347 1.00 55.69 278 ALA A O 1
ATOM 2236 N N . THR A 1 279 ? -7.829 19.589 20.590 1.00 60.66 279 THR A N 1
ATOM 2237 C CA . THR A 1 279 ? -7.674 20.181 21.929 1.00 60.66 279 THR A CA 1
ATOM 2238 C C . THR A 1 279 ? -9.028 20.394 22.612 1.00 60.66 279 THR A C 1
ATOM 2240 O O . THR A 1 279 ? -9.140 20.139 23.809 1.00 60.66 279 THR A O 1
ATOM 2243 N N . ASP A 1 280 ? -10.066 20.799 21.874 1.00 64.44 280 ASP A N 1
ATOM 2244 C CA . ASP A 1 280 ? -11.419 20.938 22.416 1.00 64.44 280 ASP A CA 1
ATOM 2245 C C . ASP A 1 280 ? -12.010 19.573 22.804 1.00 64.44 280 ASP A C 1
ATOM 2247 O O . ASP A 1 280 ? -12.551 19.461 23.899 1.00 64.44 280 ASP A O 1
ATOM 2251 N N . LEU A 1 281 ? -11.808 18.518 22.005 1.00 65.69 281 LEU A N 1
ATOM 2252 C CA . LEU A 1 281 ? -12.236 17.143 22.299 1.00 65.69 281 LEU A CA 1
ATOM 2253 C C . LEU A 1 281 ? -11.594 16.603 23.583 1.00 65.69 281 LEU A C 1
ATOM 2255 O O . LEU A 1 281 ? -12.297 16.102 24.462 1.00 65.69 281 LEU A O 1
ATOM 2259 N N . VAL A 1 282 ? -10.280 16.792 23.738 1.00 65.69 282 VAL A N 1
ATOM 2260 C CA . VAL A 1 282 ? -9.564 16.500 24.991 1.00 65.69 282 VAL A CA 1
ATOM 2261 C C . VAL A 1 282 ? -10.106 17.367 26.125 1.00 65.69 282 VAL A C 1
ATOM 2263 O O . VAL A 1 282 ? -10.417 16.836 27.178 1.00 65.69 282 VAL A O 1
ATOM 2266 N N . SER A 1 283 ? -10.328 18.669 25.917 1.00 64.50 283 SER A N 1
ATOM 2267 C CA . SER A 1 283 ? -10.843 19.563 26.967 1.00 64.50 283 SER A CA 1
ATOM 2268 C C . SER A 1 283 ? -12.272 19.237 27.420 1.00 64.50 283 SER A C 1
ATOM 2270 O O . SER A 1 283 ? -12.616 19.457 28.583 1.00 64.50 283 SER A O 1
ATOM 2272 N N . ARG A 1 284 ? -13.116 18.717 26.519 1.00 65.00 284 ARG A N 1
ATOM 2273 C CA . ARG 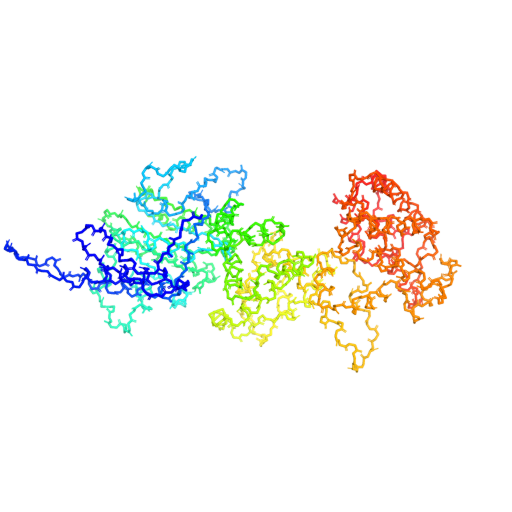A 1 284 ? -14.486 18.283 26.819 1.00 65.00 284 ARG A CA 1
ATOM 2274 C C . ARG A 1 284 ? -14.472 16.984 27.614 1.00 65.00 284 ARG A C 1
ATOM 2276 O O . ARG A 1 284 ? -15.191 16.897 28.605 1.00 65.00 284 ARG A O 1
ATOM 2283 N N . LEU A 1 285 ? -13.608 16.037 27.243 1.00 65.50 285 LEU A N 1
ATOM 2284 C CA . LEU A 1 285 ? -13.367 14.818 28.017 1.00 65.50 285 LEU A CA 1
ATOM 2285 C C . LEU A 1 285 ? -12.733 15.109 29.379 1.00 65.50 285 LEU A C 1
ATOM 2287 O O . LEU A 1 285 ? -13.143 14.530 30.371 1.00 65.50 285 LEU A O 1
ATOM 2291 N N . SER A 1 286 ? -11.796 16.052 29.463 1.00 59.16 286 SER A N 1
ATOM 2292 C CA . SER A 1 286 ? -11.202 16.490 30.731 1.00 59.16 286 SER A CA 1
ATOM 2293 C C . SER A 1 286 ? -12.166 17.318 31.593 1.00 59.16 286 SER A C 1
ATOM 2295 O O . SER A 1 286 ? -11.840 17.627 32.735 1.00 59.16 286 SER A O 1
ATOM 2297 N N . GLY A 1 287 ? -13.346 17.668 31.065 1.00 56.03 287 GLY A N 1
ATOM 2298 C CA . GLY A 1 287 ? -14.387 18.434 31.737 1.00 56.03 287 GLY A CA 1
ATOM 2299 C C . GLY A 1 287 ? -14.027 19.912 31.932 1.00 56.03 287 GLY A C 1
ATOM 2300 O O . GLY A 1 287 ? -13.216 20.272 32.777 1.00 56.03 287 GLY A O 1
ATOM 2301 N N . LYS A 1 288 ? -14.744 20.828 31.264 1.00 49.28 288 LYS A N 1
ATOM 2302 C CA . LYS A 1 288 ? -14.661 22.284 31.539 1.00 49.28 288 LYS A CA 1
ATOM 2303 C C . LYS A 1 288 ? -15.129 22.681 32.958 1.00 49.28 288 LYS A C 1
ATOM 2305 O O . LYS A 1 288 ? -15.059 23.858 33.301 1.00 49.28 288 LYS A O 1
ATOM 2310 N N . ARG A 1 289 ? -15.650 21.744 33.765 1.00 46.78 289 ARG A N 1
ATOM 2311 C CA . ARG A 1 289 ? -16.370 22.039 35.018 1.00 46.78 289 ARG A CA 1
ATOM 2312 C C . ARG A 1 289 ? -15.585 21.832 36.310 1.00 46.78 289 ARG A C 1
ATOM 2314 O O . ARG A 1 289 ? -15.988 22.432 37.298 1.00 46.78 289 ARG A O 1
ATOM 2321 N N . ASP A 1 290 ? -14.476 21.091 36.324 1.00 46.38 290 ASP A N 1
ATOM 2322 C CA . ASP A 1 290 ? -13.683 20.979 37.554 1.00 46.38 290 ASP A CA 1
ATOM 2323 C C . ASP A 1 290 ? -12.197 20.710 37.280 1.00 46.38 290 ASP A C 1
ATOM 2325 O O . ASP A 1 290 ? -11.753 19.580 37.091 1.00 46.38 290 ASP A O 1
ATOM 2329 N N . SER A 1 291 ? -11.392 21.773 37.297 1.00 47.84 291 SER A N 1
ATOM 2330 C CA . SER A 1 291 ? -9.928 21.719 37.169 1.00 47.84 291 SER A CA 1
ATOM 2331 C C . SER A 1 291 ? -9.228 20.977 38.320 1.00 47.84 291 SER A C 1
ATOM 2333 O O . SER A 1 291 ? -8.000 20.894 38.340 1.00 47.84 291 SER A O 1
ATOM 2335 N N . ARG A 1 292 ? -9.986 20.444 39.288 1.00 41.12 292 ARG A N 1
ATOM 2336 C CA . ARG A 1 292 ? -9.489 19.721 40.466 1.00 41.12 292 ARG A CA 1
ATOM 2337 C C . ARG A 1 292 ? -9.333 18.215 40.261 1.00 41.12 292 ARG A C 1
ATOM 2339 O O . ARG A 1 292 ? -8.658 17.592 41.072 1.00 41.12 292 ARG A O 1
ATOM 2346 N N . LEU A 1 293 ? -9.926 17.635 39.214 1.00 46.34 293 LEU A N 1
ATOM 2347 C CA . LEU A 1 293 ? -9.973 16.178 39.041 1.00 46.34 293 LEU A CA 1
ATOM 2348 C C . LEU A 1 293 ? -8.825 15.571 38.213 1.00 46.34 293 LEU A C 1
ATOM 2350 O O . LEU A 1 293 ? -8.692 14.355 38.207 1.00 46.34 293 LEU A O 1
ATOM 2354 N N . GLY A 1 294 ? -7.957 16.381 37.589 1.00 52.72 294 GLY A N 1
ATOM 2355 C CA . GLY A 1 294 ? -6.634 15.950 37.101 1.00 52.72 294 GLY A CA 1
ATOM 2356 C C . GLY A 1 294 ? -6.596 14.634 36.308 1.00 52.72 294 GLY A C 1
ATOM 2357 O O . GLY A 1 294 ? -5.691 13.833 36.521 1.00 52.72 294 GLY A O 1
ATOM 2358 N N . HIS A 1 295 ? -7.583 14.376 35.446 1.00 63.66 295 HIS A N 1
ATOM 2359 C CA . HIS A 1 295 ? -7.657 13.124 34.693 1.00 63.66 295 HIS A CA 1
ATOM 2360 C C . HIS A 1 295 ? -6.700 13.143 33.504 1.00 63.66 295 HIS A C 1
ATOM 2362 O O . HIS A 1 295 ? -6.780 14.037 32.660 1.00 63.66 295 HIS A O 1
ATOM 2368 N N . SER A 1 296 ? -5.842 12.130 33.413 1.00 65.06 296 SER A N 1
ATOM 2369 C CA . SER A 1 296 ? -5.046 11.887 32.214 1.00 65.06 296 SER A CA 1
ATOM 2370 C C . SER A 1 296 ? -5.897 11.212 31.138 1.00 65.06 296 SER A C 1
ATOM 2372 O O . SER A 1 296 ? -6.566 10.216 31.425 1.00 65.06 296 SER A O 1
ATOM 2374 N N . ILE A 1 297 ? -5.825 11.696 29.898 1.00 78.19 297 ILE A N 1
ATOM 2375 C CA . ILE A 1 297 ? -6.394 11.034 28.716 1.00 78.19 297 ILE A CA 1
ATOM 2376 C C . ILE A 1 297 ? -5.228 10.407 27.946 1.00 78.19 297 ILE A C 1
ATOM 2378 O O . ILE A 1 297 ? -4.569 11.089 27.149 1.00 78.19 297 ILE A O 1
ATOM 2382 N N . PRO A 1 298 ? -4.901 9.127 28.202 1.00 81.06 298 PRO A N 1
ATOM 2383 C CA . PRO A 1 298 ? -3.818 8.470 27.496 1.00 81.06 298 PRO A CA 1
ATOM 2384 C C . PRO A 1 298 ? -4.235 8.149 26.061 1.00 81.06 298 PRO A C 1
ATOM 2386 O O . PRO A 1 298 ? -5.268 7.526 25.805 1.00 81.06 298 PRO A O 1
ATOM 2389 N N . PHE A 1 299 ? -3.383 8.531 25.119 1.00 82.31 299 PHE A N 1
ATOM 2390 C CA . PHE A 1 299 ? -3.465 8.110 23.730 1.00 82.31 299 PHE A CA 1
ATOM 2391 C C . PHE A 1 299 ? -2.456 6.988 23.496 1.00 82.31 299 PHE A C 1
ATOM 2393 O O . PHE A 1 299 ? -1.245 7.197 23.575 1.00 82.31 299 PHE A O 1
ATOM 2400 N N . VAL A 1 300 ? -2.959 5.797 23.185 1.00 85.31 300 VAL A N 1
ATOM 2401 C CA . VAL A 1 300 ? -2.144 4.612 22.899 1.00 85.31 300 VAL A CA 1
ATOM 2402 C C . VAL A 1 300 ? -2.179 4.366 21.398 1.00 85.31 300 VAL A C 1
ATOM 2404 O O . VAL A 1 300 ? -3.233 4.067 20.848 1.00 85.31 300 VAL A O 1
ATOM 2407 N N . ARG A 1 301 ? -1.055 4.491 20.695 1.00 85.25 301 ARG A N 1
ATOM 2408 C CA . ARG A 1 301 ? -0.966 4.145 19.271 1.00 85.25 301 ARG A CA 1
ATOM 2409 C C . ARG A 1 301 ? -0.418 2.745 19.094 1.00 85.25 301 ARG A C 1
ATOM 2411 O O . ARG A 1 301 ? 0.732 2.486 19.436 1.00 85.25 301 ARG A O 1
ATOM 2418 N N . LEU A 1 302 ? -1.214 1.881 18.481 1.00 84.31 302 LEU A N 1
ATOM 2419 C CA . LEU A 1 302 ? -0.760 0.581 18.012 1.00 84.31 302 LEU A CA 1
ATOM 2420 C C . LEU A 1 302 ? 0.056 0.747 16.734 1.00 84.31 302 LEU A C 1
ATOM 2422 O O . LEU A 1 302 ? -0.373 1.403 15.780 1.00 84.31 302 LEU A O 1
ATOM 2426 N N . ASP A 1 303 ? 1.236 0.141 16.736 1.00 79.06 303 ASP A N 1
ATOM 2427 C CA . ASP A 1 303 ? 2.189 0.178 15.636 1.00 79.06 303 ASP A CA 1
ATOM 2428 C C . ASP A 1 303 ? 2.254 -1.186 14.921 1.00 79.06 303 ASP A C 1
ATOM 2430 O O . ASP A 1 303 ? 1.678 -2.195 15.329 1.00 79.06 303 ASP A O 1
ATOM 2434 N N . TYR A 1 304 ? 2.988 -1.213 13.812 1.00 81.31 304 TYR A N 1
ATOM 2435 C CA . TYR A 1 304 ? 3.372 -2.447 13.132 1.00 81.31 304 TYR A CA 1
ATOM 2436 C C . TYR A 1 304 ? 4.329 -3.294 13.970 1.00 81.31 304 TYR A C 1
ATOM 2438 O O . TYR A 1 304 ? 5.104 -2.763 14.771 1.00 81.31 304 TYR A O 1
ATOM 2446 N N . PHE A 1 305 ? 4.375 -4.600 13.699 1.00 79.81 305 PHE A N 1
ATOM 2447 C CA . PHE A 1 305 ? 5.351 -5.482 14.327 1.00 79.81 305 PHE A CA 1
ATOM 2448 C C . PHE A 1 305 ? 6.782 -4.998 14.096 1.00 79.81 305 PHE A C 1
ATOM 2450 O O . PHE A 1 305 ? 7.184 -4.585 12.997 1.00 79.81 305 PHE A O 1
ATOM 2457 N N . THR A 1 306 ? 7.586 -5.067 15.156 1.00 80.31 306 THR A N 1
ATOM 2458 C CA . THR A 1 306 ? 9.041 -4.999 15.013 1.00 80.31 306 THR A CA 1
ATOM 2459 C C . THR A 1 306 ? 9.537 -6.297 14.379 1.00 80.31 306 THR A C 1
ATOM 2461 O O . THR A 1 306 ? 8.831 -7.304 14.377 1.00 80.31 306 THR A O 1
ATOM 2464 N N . LYS A 1 307 ? 10.768 -6.301 13.853 1.00 78.44 307 LYS A N 1
ATOM 2465 C CA . LYS A 1 307 ? 11.368 -7.525 13.294 1.00 78.44 307 LYS A CA 1
ATOM 246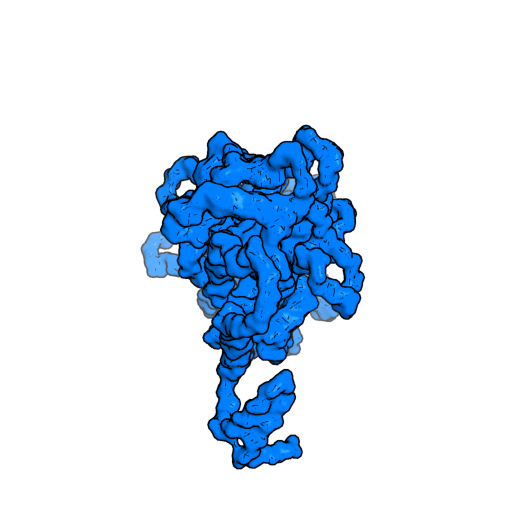6 C C . LYS A 1 307 ? 11.354 -8.674 14.309 1.00 78.44 307 LYS A C 1
ATOM 2468 O O . LYS A 1 307 ? 10.996 -9.781 13.948 1.00 78.44 307 LYS A O 1
ATOM 2473 N N . THR A 1 308 ? 11.642 -8.379 15.576 1.00 78.31 308 THR A N 1
ATOM 2474 C CA . THR A 1 308 ? 11.624 -9.366 16.660 1.00 78.31 308 THR A CA 1
ATOM 2475 C C . THR A 1 308 ? 10.231 -9.948 16.896 1.00 78.31 308 THR A C 1
ATOM 2477 O O . THR A 1 308 ? 10.102 -11.163 16.935 1.00 78.31 308 THR A O 1
ATOM 2480 N N . HIS A 1 309 ? 9.185 -9.116 16.996 1.00 78.12 309 HIS A N 1
ATOM 2481 C CA . HIS A 1 309 ? 7.805 -9.608 17.161 1.00 78.12 309 HIS A CA 1
ATOM 2482 C C . HIS A 1 309 ? 7.358 -10.452 15.966 1.00 78.12 309 HIS A C 1
ATOM 2484 O O . HIS A 1 309 ? 6.753 -11.503 16.146 1.00 78.12 309 HIS A O 1
ATOM 2490 N N . LEU A 1 310 ? 7.720 -10.017 14.755 1.00 82.81 310 LEU A N 1
ATOM 2491 C CA . LEU A 1 310 ? 7.474 -10.758 13.523 1.00 82.81 310 LEU A CA 1
ATOM 2492 C C . LEU A 1 310 ? 8.096 -12.160 13.576 1.00 82.81 310 LEU A C 1
ATOM 2494 O O . LEU A 1 310 ? 7.421 -13.142 13.292 1.00 82.81 310 LEU A O 1
ATOM 2498 N N . ASP A 1 311 ? 9.381 -12.237 13.930 1.00 82.50 311 ASP A N 1
ATOM 2499 C CA . ASP A 1 311 ? 10.138 -13.489 13.968 1.00 82.50 311 ASP A CA 1
ATOM 2500 C C . ASP A 1 311 ? 9.622 -14.437 15.052 1.00 82.50 311 ASP A C 1
ATOM 2502 O O . ASP A 1 311 ? 9.462 -15.627 14.783 1.00 82.50 311 ASP A O 1
ATOM 2506 N N . MET A 1 312 ? 9.309 -13.910 16.243 1.00 79.56 312 MET A N 1
ATOM 2507 C CA . MET A 1 312 ? 8.696 -14.693 17.320 1.00 79.56 312 MET A CA 1
ATOM 2508 C C . MET A 1 312 ? 7.371 -15.294 16.852 1.00 79.56 312 MET A C 1
ATOM 2510 O O . MET A 1 312 ? 7.225 -16.514 16.858 1.00 79.56 312 MET A O 1
ATOM 2514 N N . PHE A 1 313 ? 6.461 -14.465 16.334 1.00 79.81 313 PHE A N 1
ATOM 2515 C CA . PHE A 1 313 ? 5.145 -14.927 15.901 1.00 79.81 313 PHE A CA 1
ATOM 2516 C C . PHE A 1 313 ? 5.219 -15.958 14.767 1.00 79.81 313 PHE A C 1
ATOM 2518 O O . PHE A 1 313 ? 4.594 -17.014 14.837 1.00 79.81 313 PHE A O 1
ATOM 2525 N N . LEU A 1 314 ? 6.033 -15.697 13.738 1.00 82.38 314 LEU A N 1
ATOM 2526 C CA . LEU A 1 314 ? 6.235 -16.643 12.637 1.00 82.38 314 LEU A CA 1
ATOM 2527 C C . LEU A 1 314 ? 6.787 -17.986 13.125 1.00 82.38 314 LEU A C 1
ATOM 2529 O O . LEU A 1 314 ? 6.404 -19.024 12.595 1.00 82.38 314 LEU A O 1
ATOM 2533 N N . SER A 1 315 ? 7.689 -17.976 14.110 1.00 80.38 315 SER A N 1
ATOM 2534 C CA . SER A 1 315 ? 8.274 -19.203 14.658 1.00 80.38 315 SER A CA 1
ATOM 2535 C C . SER A 1 315 ? 7.307 -20.021 15.519 1.00 80.38 315 SER A C 1
ATOM 2537 O O . SER A 1 315 ? 7.485 -21.233 15.634 1.00 80.38 315 SER A O 1
ATOM 2539 N N . GLU A 1 316 ? 6.302 -19.370 16.109 1.00 79.19 316 GLU A N 1
ATOM 2540 C CA . GLU A 1 316 ? 5.271 -20.014 16.925 1.00 79.19 316 GLU A CA 1
ATOM 2541 C C . GLU A 1 316 ? 4.145 -20.601 16.068 1.00 79.19 316 GLU A C 1
ATOM 2543 O O . GLU A 1 316 ? 3.724 -21.736 16.301 1.00 79.19 316 GLU A O 1
ATOM 2548 N N . GLU A 1 317 ? 3.683 -19.855 15.061 1.00 75.06 317 GLU A N 1
ATOM 2549 C CA . GLU A 1 317 ? 2.537 -20.255 14.237 1.00 75.06 317 GLU A CA 1
ATOM 2550 C C . GLU A 1 317 ? 2.913 -21.153 13.059 1.00 75.06 317 GLU A C 1
ATOM 2552 O O . GLU A 1 317 ? 2.125 -22.005 12.643 1.00 75.06 317 GLU A O 1
ATOM 2557 N N . LEU A 1 318 ? 4.108 -20.974 12.493 1.00 78.12 318 LEU A N 1
ATOM 2558 C CA . LEU A 1 318 ? 4.567 -21.746 11.344 1.00 78.12 318 LEU A CA 1
ATOM 2559 C C . LEU A 1 318 ? 5.632 -22.757 11.763 1.00 78.12 318 LEU A C 1
ATOM 2561 O O . LEU A 1 318 ? 6.364 -22.589 12.735 1.00 78.12 318 LEU A O 1
ATOM 2565 N N . HIS A 1 319 ? 5.777 -23.826 10.980 1.00 75.81 319 HIS A N 1
ATOM 2566 C CA . HIS A 1 319 ? 6.912 -24.729 11.146 1.00 75.81 319 HIS A CA 1
ATOM 2567 C C . HIS A 1 319 ? 8.234 -23.949 11.041 1.00 75.81 319 HIS A C 1
ATOM 2569 O O . HIS A 1 319 ? 8.402 -23.151 10.125 1.00 75.81 319 HIS A O 1
ATOM 2575 N N . ALA A 1 320 ? 9.195 -24.220 11.932 1.00 73.75 320 ALA A N 1
ATOM 2576 C CA . ALA A 1 320 ? 10.462 -23.480 12.007 1.00 73.75 320 ALA A CA 1
ATOM 2577 C C . ALA A 1 320 ? 11.191 -23.345 10.653 1.00 73.75 320 ALA A C 1
ATOM 2579 O O . ALA A 1 320 ? 11.748 -22.293 10.354 1.00 73.75 320 ALA A O 1
ATOM 2580 N N . ALA A 1 321 ? 11.136 -24.376 9.801 1.00 72.19 321 ALA A N 1
ATOM 2581 C CA . ALA A 1 321 ? 11.693 -24.329 8.446 1.00 72.19 321 ALA A CA 1
ATOM 2582 C C . ALA A 1 321 ? 11.024 -23.255 7.563 1.00 72.19 321 ALA A C 1
ATOM 2584 O O . ALA A 1 321 ? 11.702 -22.530 6.841 1.00 72.19 321 ALA A O 1
ATOM 2585 N N . MET A 1 322 ? 9.703 -23.101 7.679 1.00 75.19 322 MET A N 1
ATOM 2586 C CA . MET A 1 322 ? 8.925 -22.094 6.960 1.00 75.19 322 MET A CA 1
ATOM 2587 C C . MET A 1 322 ? 9.254 -20.677 7.436 1.00 75.19 322 MET A C 1
ATOM 2589 O O . MET A 1 322 ? 9.474 -19.785 6.621 1.00 75.19 322 MET A O 1
ATOM 2593 N N . ALA A 1 323 ? 9.345 -20.472 8.754 1.00 78.56 323 ALA A N 1
ATOM 2594 C CA . ALA A 1 323 ? 9.727 -19.183 9.329 1.00 78.56 323 ALA A CA 1
ATOM 2595 C C . ALA A 1 323 ? 11.124 -18.740 8.848 1.00 78.56 323 ALA A C 1
ATOM 2597 O O . ALA A 1 323 ? 11.317 -17.584 8.466 1.00 78.56 323 ALA A O 1
ATOM 2598 N N . VAL A 1 324 ? 12.079 -19.678 8.778 1.00 79.06 324 VAL A N 1
ATOM 2599 C CA . VAL A 1 324 ? 13.416 -19.434 8.211 1.00 79.06 324 VAL A CA 1
ATOM 2600 C C . VAL A 1 324 ? 13.336 -19.080 6.725 1.00 79.06 324 VAL A C 1
ATOM 2602 O O . VAL A 1 324 ? 13.983 -18.123 6.303 1.00 79.06 324 VAL A O 1
ATOM 2605 N N . HIS A 1 325 ? 12.520 -19.784 5.935 1.00 78.00 325 HIS A N 1
ATOM 2606 C CA . HIS A 1 325 ? 12.336 -19.455 4.519 1.00 78.00 325 HIS A CA 1
ATOM 2607 C C . HIS A 1 325 ? 11.741 -18.066 4.301 1.00 78.00 325 HIS A C 1
ATOM 2609 O O . HIS A 1 325 ? 12.261 -17.316 3.480 1.00 78.00 325 HIS A O 1
ATOM 2615 N N . ILE A 1 326 ? 10.733 -17.664 5.079 1.00 78.94 326 ILE A N 1
ATOM 2616 C CA . ILE A 1 326 ? 10.172 -16.301 5.037 1.00 78.94 326 ILE A CA 1
ATOM 2617 C C . ILE A 1 326 ? 11.245 -15.255 5.378 1.00 78.94 326 ILE A C 1
ATOM 2619 O O . ILE A 1 326 ? 11.252 -14.160 4.812 1.00 78.94 326 ILE A O 1
ATOM 2623 N N . GLY A 1 327 ? 12.206 -15.618 6.236 1.00 78.12 327 GLY A N 1
ATOM 2624 C CA . GLY A 1 327 ? 13.441 -14.875 6.499 1.00 78.12 327 GLY A CA 1
ATOM 2625 C C . GLY A 1 327 ? 14.168 -14.379 5.248 1.00 78.12 327 GLY A C 1
ATOM 2626 O O . GLY A 1 327 ? 14.702 -13.269 5.257 1.00 78.12 327 GLY A O 1
ATOM 2627 N N . ASN A 1 328 ? 14.118 -15.146 4.160 1.00 77.44 328 ASN A N 1
ATOM 2628 C CA . ASN A 1 328 ? 14.826 -14.856 2.916 1.00 77.44 328 ASN A CA 1
ATOM 2629 C C . ASN A 1 328 ? 14.084 -13.880 1.986 1.00 77.44 328 ASN A C 1
ATOM 2631 O O . ASN A 1 328 ? 14.628 -13.512 0.946 1.00 77.44 328 ASN A O 1
ATOM 2635 N N . TYR A 1 329 ? 12.879 -13.421 2.350 1.00 78.31 329 TYR A N 1
ATOM 2636 C CA . TYR A 1 329 ? 12.045 -12.550 1.512 1.00 78.31 329 TYR A CA 1
ATOM 2637 C C . TYR A 1 329 ? 11.740 -11.205 2.202 1.00 78.31 329 TYR A C 1
ATOM 2639 O O . TYR A 1 329 ? 10.666 -11.030 2.783 1.00 78.31 329 TYR A O 1
ATOM 2647 N N . PRO A 1 330 ? 12.644 -10.204 2.129 1.00 75.44 330 PRO A N 1
ATOM 2648 C CA . PRO A 1 330 ? 12.491 -8.929 2.839 1.00 75.44 330 PRO A CA 1
ATOM 2649 C C . PRO A 1 330 ? 11.205 -8.157 2.513 1.00 75.44 330 PRO A C 1
ATOM 2651 O O . PRO A 1 330 ? 10.597 -7.587 3.414 1.00 75.44 330 PRO A O 1
ATOM 2654 N N . ALA A 1 331 ? 10.773 -8.154 1.248 1.00 69.88 331 ALA A N 1
ATOM 2655 C CA . ALA A 1 331 ? 9.559 -7.453 0.823 1.00 69.88 331 ALA A CA 1
ATOM 2656 C C . ALA A 1 331 ? 8.285 -8.101 1.391 1.00 69.88 331 ALA A C 1
ATOM 2658 O O . ALA A 1 331 ? 7.396 -7.398 1.869 1.00 69.88 331 ALA A O 1
ATOM 2659 N N . LEU A 1 332 ? 8.231 -9.439 1.427 1.00 81.50 332 LEU A N 1
ATOM 2660 C CA . LEU A 1 332 ? 7.159 -10.156 2.113 1.00 81.50 332 LEU A CA 1
ATOM 2661 C C . LEU A 1 332 ? 7.196 -9.846 3.611 1.00 81.50 332 LEU A C 1
ATOM 2663 O O . LEU A 1 332 ? 6.174 -9.486 4.179 1.00 81.50 332 LEU A O 1
ATOM 2667 N N . ARG A 1 333 ? 8.371 -9.907 4.247 1.00 83.06 333 ARG A N 1
ATOM 2668 C CA . ARG A 1 333 ? 8.503 -9.584 5.674 1.00 83.06 333 ARG A CA 1
ATOM 2669 C C . ARG A 1 333 ? 7.982 -8.193 6.003 1.00 83.06 333 ARG A C 1
ATOM 2671 O O . ARG A 1 333 ? 7.312 -8.060 7.016 1.00 83.06 333 ARG A O 1
ATOM 2678 N N . GLU A 1 334 ? 8.254 -7.190 5.171 1.00 78.38 334 GLU A N 1
ATOM 2679 C CA . GLU A 1 334 ? 7.748 -5.832 5.390 1.00 78.38 334 GLU A CA 1
ATOM 2680 C C . GLU A 1 334 ? 6.214 -5.770 5.320 1.00 78.38 334 GLU A C 1
ATOM 2682 O O . GLU A 1 334 ? 5.596 -5.165 6.196 1.00 78.38 334 GLU A O 1
ATOM 2687 N N . LEU A 1 335 ? 5.584 -6.472 4.370 1.00 78.62 335 LEU A N 1
ATOM 2688 C CA . LEU A 1 335 ? 4.122 -6.620 4.328 1.00 78.62 335 LEU A CA 1
ATOM 2689 C C . LEU A 1 335 ? 3.586 -7.295 5.596 1.00 78.62 335 LEU A C 1
ATOM 2691 O O . LEU A 1 335 ? 2.636 -6.810 6.213 1.00 78.62 335 LEU A O 1
ATOM 2695 N N . LEU A 1 336 ? 4.228 -8.382 6.023 1.00 85.00 336 LEU A N 1
ATOM 2696 C CA . LEU A 1 336 ? 3.824 -9.155 7.195 1.00 85.00 336 LEU A CA 1
ATOM 2697 C C . LEU A 1 336 ? 4.038 -8.406 8.519 1.00 85.00 336 LEU A C 1
ATOM 2699 O O . LEU A 1 336 ? 3.528 -8.830 9.549 1.00 85.00 336 LEU A O 1
ATOM 2703 N N . ARG A 1 337 ? 4.714 -7.249 8.539 1.00 83.12 337 ARG A N 1
ATOM 2704 C CA . ARG A 1 337 ? 4.738 -6.402 9.747 1.00 83.12 337 ARG A CA 1
ATOM 2705 C C . ARG A 1 337 ? 3.358 -5.879 10.119 1.00 83.12 337 ARG A C 1
ATOM 2707 O O . ARG A 1 337 ? 3.170 -5.424 11.247 1.00 83.12 337 ARG A O 1
ATOM 2714 N N . ARG A 1 338 ? 2.393 -5.936 9.198 1.00 77.81 338 ARG A N 1
ATOM 2715 C CA . ARG A 1 338 ? 0.990 -5.665 9.500 1.00 77.81 338 ARG A CA 1
ATOM 2716 C C . ARG A 1 338 ? 0.336 -6.909 10.097 1.00 77.81 338 ARG A C 1
ATOM 2718 O O . ARG A 1 338 ? 0.257 -7.915 9.400 1.00 77.81 338 ARG A O 1
ATOM 2725 N N . PRO A 1 339 ? -0.210 -6.834 11.317 1.00 82.19 339 PRO A N 1
ATOM 2726 C CA . PRO A 1 339 ? -0.831 -7.969 11.997 1.00 82.19 339 PRO A CA 1
ATOM 2727 C C . PRO A 1 339 ? -1.914 -8.679 11.191 1.00 82.19 339 PRO A C 1
ATOM 2729 O O . PRO A 1 339 ? -1.892 -9.900 11.085 1.00 82.19 339 PRO A O 1
ATOM 2732 N N . LEU A 1 340 ? -2.818 -7.930 10.555 1.00 76.62 340 LEU A N 1
ATOM 2733 C CA . LEU A 1 340 ? -3.837 -8.521 9.686 1.00 76.62 340 LEU A CA 1
ATOM 2734 C C . LEU A 1 340 ? -3.215 -9.281 8.509 1.00 76.62 340 LEU A C 1
ATOM 2736 O O . LEU A 1 340 ? -3.640 -10.392 8.200 1.00 76.62 340 LEU A O 1
ATOM 2740 N N . LEU A 1 341 ? -2.201 -8.694 7.865 1.00 77.81 341 LEU A N 1
ATOM 2741 C CA . LEU A 1 341 ? -1.524 -9.339 6.743 1.00 77.81 341 LEU A CA 1
ATOM 2742 C C . LEU A 1 341 ? -0.782 -10.594 7.213 1.00 77.81 341 LEU A C 1
ATOM 2744 O O . LEU A 1 341 ? -0.928 -11.657 6.612 1.00 77.81 341 LEU A O 1
ATOM 2748 N N . MET A 1 342 ? -0.073 -10.502 8.336 1.00 83.50 342 MET A N 1
ATOM 2749 C CA . MET A 1 342 ? 0.567 -11.645 8.975 1.00 83.50 342 MET A CA 1
ATOM 2750 C C . MET A 1 342 ? -0.414 -12.780 9.236 1.00 83.50 342 MET A C 1
ATOM 2752 O O . MET A 1 342 ? -0.148 -13.925 8.875 1.00 83.50 342 MET A O 1
ATOM 2756 N N . ARG A 1 343 ? -1.557 -12.467 9.851 1.00 78.31 343 ARG A N 1
ATOM 2757 C CA . ARG A 1 343 ? -2.552 -13.472 10.206 1.00 78.31 343 ARG A CA 1
ATOM 2758 C C . ARG A 1 343 ? -3.095 -14.169 8.969 1.00 78.31 343 ARG A C 1
ATOM 2760 O O . ARG A 1 343 ? -3.058 -15.390 8.906 1.00 78.31 343 ARG A O 1
ATOM 2767 N N . LEU A 1 344 ? -3.523 -13.397 7.972 1.00 74.69 344 LEU A N 1
ATOM 2768 C CA . LEU A 1 344 ? -4.051 -13.947 6.723 1.00 74.69 344 LEU A CA 1
ATOM 2769 C C . LEU A 1 344 ? -3.005 -14.771 5.978 1.00 74.69 344 LEU A C 1
ATOM 2771 O O . LEU A 1 344 ? -3.339 -15.786 5.378 1.00 74.69 344 LEU A O 1
ATOM 2775 N N . PHE A 1 345 ? -1.737 -14.370 6.045 1.00 80.62 345 PHE A N 1
ATOM 2776 C CA . PHE A 1 345 ? -0.643 -15.160 5.504 1.00 80.62 345 PHE A CA 1
ATOM 2777 C C . PHE A 1 345 ? -0.491 -16.493 6.247 1.00 80.62 345 PHE A C 1
ATOM 2779 O O . PHE A 1 345 ? -0.397 -17.537 5.609 1.00 80.62 345 PHE A O 1
ATOM 2786 N N . CYS A 1 346 ? -0.521 -16.484 7.581 1.00 79.69 346 CYS A N 1
ATOM 2787 C CA . CYS A 1 346 ? -0.440 -17.706 8.380 1.00 79.69 346 CYS A CA 1
ATOM 2788 C C . CYS A 1 346 ? -1.647 -18.625 8.148 1.00 79.69 346 CYS A C 1
ATOM 2790 O O . CYS A 1 346 ? -1.463 -19.828 8.002 1.00 79.69 346 CYS A O 1
ATOM 2792 N N . ASP A 1 347 ? -2.859 -18.077 8.036 1.00 74.88 347 ASP A N 1
ATOM 2793 C CA . ASP A 1 347 ? -4.075 -18.833 7.710 1.00 74.88 347 ASP A CA 1
ATOM 2794 C C . ASP A 1 347 ? -4.005 -19.428 6.293 1.00 74.88 347 ASP A C 1
ATOM 2796 O O . ASP A 1 347 ? -4.372 -20.585 6.065 1.00 74.88 347 ASP A O 1
ATOM 2800 N N . PHE A 1 348 ? -3.480 -18.665 5.332 1.00 75.38 348 PHE A N 1
ATOM 2801 C CA . PHE A 1 348 ? -3.254 -19.124 3.965 1.00 75.38 348 PHE A CA 1
ATOM 2802 C C . PHE A 1 348 ? -2.240 -20.278 3.904 1.00 75.38 348 PHE A C 1
ATOM 2804 O O . PHE A 1 348 ? -2.488 -21.286 3.243 1.00 75.38 348 PHE A O 1
ATOM 2811 N N . VAL A 1 349 ? -1.134 -20.187 4.644 1.00 79.31 349 VAL A N 1
ATOM 2812 C CA . VAL A 1 349 ? -0.156 -21.282 4.756 1.00 79.31 349 VAL A CA 1
ATOM 2813 C C . VAL A 1 349 ? -0.763 -22.481 5.501 1.00 79.31 349 VAL A C 1
ATOM 2815 O O . VAL A 1 349 ? -0.692 -23.613 5.025 1.00 79.31 349 VAL A O 1
ATOM 2818 N N . GLY A 1 350 ? -1.419 -22.246 6.641 1.00 74.69 350 GLY A N 1
ATOM 2819 C CA . GLY A 1 350 ? -1.976 -23.278 7.520 1.00 74.69 350 GLY A CA 1
ATOM 2820 C C . GLY A 1 350 ? -3.142 -24.066 6.917 1.00 74.69 350 GLY A C 1
ATOM 2821 O O . GLY A 1 350 ? -3.291 -25.254 7.194 1.00 74.69 350 GLY A O 1
ATOM 2822 N N . SER A 1 351 ? -3.930 -23.450 6.032 1.00 73.00 351 SER A N 1
ATOM 2823 C CA . SER A 1 351 ? -4.995 -24.121 5.265 1.00 73.00 351 SER A CA 1
ATOM 2824 C C . SER A 1 351 ? -4.474 -25.009 4.126 1.00 73.00 351 SER A C 1
ATOM 2826 O O . SER A 1 351 ? -5.262 -25.594 3.384 1.00 73.00 351 SER A O 1
ATOM 2828 N N . GLY A 1 352 ? -3.151 -25.133 3.980 1.00 71.44 352 GLY A N 1
ATOM 2829 C CA . GLY A 1 352 ? -2.522 -25.859 2.882 1.00 71.44 352 GLY A CA 1
ATOM 2830 C C . GLY A 1 352 ? -2.521 -25.078 1.569 1.00 71.44 352 GLY A C 1
ATOM 2831 O O . GLY A 1 352 ? -2.172 -25.650 0.538 1.00 71.44 352 GLY A O 1
ATOM 2832 N N . GLY A 1 353 ? -2.867 -23.784 1.601 1.00 68.19 353 GLY A N 1
ATOM 2833 C CA . GLY A 1 353 ? -2.748 -22.883 0.457 1.00 68.19 353 GLY A CA 1
ATOM 2834 C C . GLY A 1 353 ? -1.303 -22.730 -0.019 1.00 68.19 353 GLY A C 1
ATOM 2835 O O . GLY A 1 353 ? -1.079 -22.409 -1.186 1.00 68.19 353 GLY A O 1
ATOM 2836 N N . MET A 1 354 ? -0.320 -23.028 0.836 1.00 72.62 354 MET A N 1
ATOM 2837 C CA . MET A 1 354 ? 1.088 -23.067 0.460 1.00 72.62 354 MET A CA 1
ATOM 2838 C C . MET A 1 354 ? 1.871 -24.074 1.307 1.00 72.62 354 MET A C 1
ATOM 2840 O O . MET A 1 354 ? 1.896 -23.978 2.533 1.00 72.62 354 MET A O 1
ATOM 2844 N N . GLN A 1 355 ? 2.515 -25.040 0.655 1.00 72.19 355 GLN A N 1
ATOM 2845 C CA . GLN A 1 355 ? 3.417 -26.003 1.294 1.00 72.19 355 GLN A CA 1
ATOM 2846 C C . GLN A 1 355 ? 4.856 -25.477 1.312 1.00 72.19 355 GLN A C 1
ATOM 2848 O O . GLN A 1 355 ? 5.197 -24.587 0.539 1.00 72.19 355 GLN A O 1
ATOM 2853 N N . ALA A 1 356 ? 5.725 -26.034 2.164 1.00 67.69 356 ALA A N 1
ATOM 2854 C CA . ALA A 1 356 ? 7.147 -25.654 2.196 1.00 67.69 356 ALA A CA 1
ATOM 2855 C C . ALA A 1 356 ? 7.806 -25.826 0.815 1.00 67.69 356 ALA A C 1
ATOM 2857 O O . ALA A 1 356 ? 8.475 -24.918 0.331 1.00 67.69 356 ALA A O 1
ATOM 2858 N N . ASP A 1 357 ? 7.486 -26.925 0.130 1.00 67.81 357 ASP A N 1
ATOM 2859 C CA . ASP A 1 357 ? 7.920 -27.206 -1.240 1.00 67.81 357 ASP A CA 1
ATOM 2860 C C . ASP A 1 357 ? 7.429 -26.156 -2.254 1.00 67.81 357 ASP A C 1
ATOM 2862 O O . ASP A 1 357 ? 8.036 -25.988 -3.307 1.00 67.81 357 ASP A O 1
ATOM 2866 N N . ASP A 1 358 ? 6.326 -25.450 -1.979 1.00 68.38 358 ASP A N 1
ATOM 2867 C CA . ASP A 1 358 ? 5.847 -24.376 -2.855 1.00 68.38 358 ASP A CA 1
ATOM 2868 C C . ASP A 1 358 ? 6.703 -23.114 -2.709 1.00 68.38 358 ASP A C 1
ATOM 2870 O O . ASP A 1 358 ? 6.877 -22.402 -3.691 1.00 68.38 358 ASP A O 1
ATOM 2874 N N . PHE A 1 359 ? 7.288 -22.851 -1.533 1.00 67.31 359 PHE A N 1
ATOM 2875 C CA . PHE A 1 359 ? 8.267 -21.766 -1.371 1.00 67.31 359 PHE A CA 1
ATOM 2876 C C . PHE A 1 359 ? 9.557 -22.064 -2.134 1.00 67.31 359 PHE A C 1
ATOM 2878 O O . PHE A 1 359 ? 10.137 -21.151 -2.712 1.00 67.31 359 PHE A O 1
ATOM 2885 N N . GLU A 1 360 ? 9.975 -23.331 -2.178 1.00 63.69 360 GLU A N 1
ATOM 2886 C CA . GLU A 1 360 ? 11.135 -23.759 -2.967 1.00 63.69 360 GLU A CA 1
ATOM 2887 C C . GLU A 1 360 ? 10.870 -23.701 -4.480 1.00 63.69 360 GLU A C 1
ATOM 2889 O O . GLU A 1 360 ? 11.785 -23.417 -5.246 1.00 63.69 360 GLU A O 1
ATOM 2894 N N . LYS A 1 361 ? 9.624 -23.943 -4.917 1.00 61.19 361 LYS A N 1
ATOM 2895 C CA . LYS A 1 361 ? 9.206 -23.868 -6.333 1.00 61.19 361 LYS A CA 1
ATOM 2896 C C . LYS A 1 361 ? 8.899 -22.454 -6.817 1.00 61.19 361 LYS A C 1
ATOM 2898 O O . LYS A 1 361 ? 8.829 -22.228 -8.023 1.00 61.19 361 LYS A O 1
ATOM 2903 N N . LEU A 1 362 ? 8.641 -21.515 -5.910 1.00 62.09 362 LEU A N 1
ATOM 2904 C CA . LEU A 1 362 ? 8.476 -20.109 -6.259 1.00 62.09 362 LEU A CA 1
ATOM 2905 C C . LEU A 1 362 ? 9.868 -19.528 -6.511 1.00 62.09 362 LEU A C 1
ATOM 2907 O O . LEU A 1 362 ? 10.489 -18.956 -5.617 1.00 62.09 362 LEU A O 1
ATOM 2911 N N . ASP A 1 363 ? 10.328 -19.686 -7.758 1.00 54.75 363 ASP A N 1
ATOM 2912 C CA . ASP A 1 363 ? 11.648 -19.270 -8.262 1.00 54.75 363 ASP A CA 1
ATOM 2913 C C . ASP A 1 363 ? 12.001 -17.809 -7.922 1.00 54.75 363 ASP A C 1
ATOM 2915 O O . ASP A 1 363 ? 13.177 -17.442 -7.877 1.00 54.75 363 ASP A O 1
ATOM 2919 N N . THR A 1 364 ? 11.004 -16.957 -7.641 1.00 61.72 364 THR A N 1
ATOM 2920 C CA . THR A 1 364 ? 11.210 -15.583 -7.178 1.00 61.72 364 THR A CA 1
ATOM 2921 C C . THR A 1 364 ? 10.260 -15.194 -6.042 1.00 61.72 364 THR A C 1
ATOM 2923 O O . THR A 1 364 ? 9.072 -15.521 -6.024 1.00 61.72 364 THR A O 1
ATOM 2926 N N . GLY A 1 365 ? 10.768 -14.397 -5.094 1.00 65.00 365 GLY A N 1
ATOM 2927 C CA . GLY A 1 365 ? 9.979 -13.853 -3.982 1.00 65.00 365 GLY A CA 1
ATOM 2928 C C . GLY A 1 365 ? 8.785 -12.992 -4.397 1.00 65.00 365 GLY A C 1
ATOM 2929 O O . GLY A 1 365 ? 7.920 -12.713 -3.572 1.00 65.00 365 GLY A O 1
ATOM 2930 N N . VAL A 1 366 ? 8.707 -12.579 -5.663 1.00 67.50 366 VAL A N 1
ATOM 2931 C CA . VAL A 1 366 ? 7.605 -11.754 -6.164 1.00 67.50 366 VAL A CA 1
ATOM 2932 C C . VAL A 1 366 ? 6.392 -12.579 -6.569 1.00 67.50 366 VAL A C 1
ATOM 2934 O O . VAL A 1 366 ? 5.280 -12.167 -6.250 1.00 67.50 366 VAL A O 1
ATOM 2937 N N . ALA A 1 367 ? 6.571 -13.773 -7.139 1.00 71.94 367 ALA A N 1
ATOM 2938 C CA . ALA A 1 367 ? 5.451 -14.685 -7.390 1.00 71.94 367 ALA A CA 1
ATOM 2939 C C . ALA A 1 367 ? 4.725 -15.057 -6.081 1.00 71.94 367 ALA A C 1
ATOM 2941 O O . ALA A 1 367 ? 3.496 -15.129 -6.027 1.00 71.94 367 ALA A O 1
ATOM 2942 N N . LEU A 1 368 ? 5.490 -15.207 -4.994 1.00 73.19 368 LEU A N 1
ATOM 2943 C CA . LEU A 1 368 ? 4.971 -15.405 -3.642 1.00 73.19 368 LEU A CA 1
ATOM 2944 C C . LEU A 1 368 ? 4.142 -14.207 -3.154 1.00 73.19 368 LEU A C 1
ATOM 2946 O O . LEU A 1 368 ? 3.011 -14.381 -2.700 1.00 73.19 368 LEU A O 1
ATOM 2950 N N . ILE A 1 369 ? 4.690 -12.993 -3.267 1.00 75.50 369 ILE A N 1
ATOM 2951 C CA . ILE A 1 369 ? 4.008 -11.755 -2.864 1.00 75.50 369 ILE A CA 1
ATOM 2952 C C . ILE A 1 369 ? 2.735 -11.543 -3.682 1.00 75.50 369 ILE A C 1
ATOM 2954 O O . ILE A 1 369 ? 1.705 -11.176 -3.127 1.00 75.50 369 ILE A O 1
ATOM 2958 N N . GLU A 1 370 ? 2.774 -11.801 -4.984 1.00 79.19 370 GLU A N 1
ATOM 2959 C CA . GLU A 1 370 ? 1.610 -11.676 -5.852 1.00 79.19 370 GLU A CA 1
ATOM 2960 C C . GLU A 1 370 ? 0.509 -12.651 -5.474 1.00 79.19 370 GLU A C 1
ATOM 2962 O O . GLU A 1 370 ? -0.645 -12.246 -5.338 1.00 79.19 370 GLU A O 1
ATOM 2967 N N . ARG A 1 371 ? 0.860 -13.930 -5.302 1.00 79.81 371 ARG A N 1
ATOM 2968 C CA . ARG A 1 371 ? -0.093 -14.958 -4.890 1.00 79.81 371 ARG A CA 1
ATOM 2969 C C . ARG A 1 371 ? -0.733 -14.567 -3.567 1.00 79.81 371 ARG A C 1
ATOM 2971 O O . ARG A 1 371 ? -1.952 -14.583 -3.455 1.00 79.81 371 ARG A O 1
ATOM 2978 N N . TYR A 1 372 ? 0.075 -14.121 -2.612 1.00 80.88 372 TYR A N 1
ATOM 2979 C CA . TYR A 1 372 ? -0.417 -13.633 -1.334 1.00 80.88 372 TYR A CA 1
ATOM 2980 C C . TYR A 1 372 ? -1.351 -12.415 -1.473 1.00 80.88 372 TYR A C 1
ATOM 2982 O O . TYR A 1 372 ? -2.434 -12.408 -0.894 1.00 80.88 372 TYR A O 1
ATOM 2990 N N . ILE A 1 373 ? -0.988 -11.407 -2.274 1.00 81.75 373 ILE A N 1
ATOM 2991 C CA . ILE A 1 373 ? -1.830 -10.223 -2.513 1.00 81.75 373 ILE A CA 1
ATOM 2992 C C . ILE A 1 373 ? -3.141 -10.606 -3.207 1.00 81.75 373 ILE A C 1
ATOM 2994 O O . ILE A 1 373 ? -4.195 -10.103 -2.823 1.00 81.75 373 ILE A O 1
ATOM 2998 N N . LYS A 1 374 ? -3.105 -11.508 -4.194 1.00 81.75 374 LYS A N 1
ATOM 2999 C CA . LYS A 1 374 ? -4.303 -12.026 -4.871 1.00 81.75 374 LYS A CA 1
ATOM 3000 C C . LYS A 1 374 ? -5.241 -12.706 -3.881 1.00 81.75 374 LYS A C 1
ATOM 3002 O O . LYS A 1 374 ? -6.427 -12.395 -3.876 1.00 81.75 374 LYS A O 1
ATOM 3007 N N . GLU A 1 375 ? -4.716 -13.570 -3.019 1.00 79.88 375 GLU A N 1
ATOM 3008 C CA . GLU A 1 375 ? -5.515 -14.248 -1.995 1.00 79.88 375 GLU A CA 1
ATOM 3009 C C . GLU A 1 375 ? -6.069 -13.274 -0.956 1.00 79.88 375 GLU A C 1
ATOM 3011 O O . GLU A 1 375 ? -7.246 -13.347 -0.614 1.00 79.88 375 GLU A O 1
ATOM 3016 N N . PHE A 1 376 ? -5.273 -12.297 -0.518 1.00 79.69 376 PHE A N 1
ATOM 3017 C CA . PHE A 1 376 ? -5.741 -11.234 0.369 1.00 79.69 376 PHE A CA 1
ATOM 3018 C C . PHE A 1 376 ? -6.902 -10.444 -0.250 1.00 79.69 376 PHE A C 1
ATOM 3020 O O . PHE A 1 376 ? -7.923 -10.211 0.397 1.00 79.69 376 PHE A O 1
ATOM 3027 N N . ILE A 1 377 ? -6.763 -10.048 -1.518 1.00 79.81 377 ILE A N 1
ATOM 3028 C CA . ILE A 1 377 ? -7.800 -9.325 -2.256 1.00 79.81 377 ILE A CA 1
ATOM 3029 C C . ILE A 1 377 ? -9.047 -10.198 -2.428 1.00 79.81 377 ILE A C 1
ATOM 3031 O O . ILE A 1 377 ? -10.157 -9.707 -2.237 1.00 79.81 377 ILE A O 1
ATOM 3035 N N . ASN A 1 378 ? -8.881 -11.483 -2.748 1.00 79.69 378 ASN A N 1
ATOM 3036 C CA . ASN A 1 378 ? -9.989 -12.426 -2.876 1.00 79.69 378 ASN A CA 1
ATOM 3037 C C . ASN A 1 378 ? -10.737 -12.583 -1.552 1.00 79.69 378 ASN A C 1
ATOM 3039 O O . ASN A 1 378 ? -11.960 -12.463 -1.543 1.00 79.69 378 ASN A O 1
ATOM 3043 N N . PHE A 1 379 ? -10.010 -12.782 -0.448 1.00 75.38 379 PHE A N 1
ATOM 3044 C CA . PHE A 1 379 ? -10.569 -12.876 0.898 1.00 75.38 379 PHE A CA 1
ATOM 3045 C C . PHE A 1 379 ? -11.375 -11.622 1.240 1.00 75.38 379 PHE A C 1
ATOM 3047 O O . PHE A 1 379 ? -12.550 -11.714 1.586 1.00 75.38 379 PHE A O 1
ATOM 3054 N N . ALA A 1 380 ? -10.784 -10.443 1.049 1.00 73.44 380 ALA A N 1
ATOM 3055 C CA . ALA A 1 380 ? -11.458 -9.186 1.336 1.00 73.44 380 ALA A CA 1
ATOM 3056 C C . ALA A 1 380 ? -12.681 -8.935 0.436 1.00 73.44 380 ALA A C 1
ATOM 3058 O O . ALA A 1 380 ? -13.648 -8.313 0.866 1.00 73.44 380 ALA A O 1
ATOM 3059 N N . ASN A 1 381 ? -12.660 -9.429 -0.804 1.00 71.25 381 ASN A N 1
ATOM 3060 C CA . ASN A 1 381 ? -13.778 -9.297 -1.731 1.00 71.25 381 ASN A CA 1
ATOM 3061 C C . ASN A 1 381 ? -14.965 -10.199 -1.360 1.00 71.25 381 ASN A C 1
ATOM 3063 O O . ASN A 1 381 ? -16.095 -9.864 -1.708 1.00 71.25 381 ASN A O 1
ATOM 3067 N N . VAL A 1 382 ? -14.743 -11.335 -0.688 1.00 73.31 382 VAL A N 1
ATOM 3068 C CA . VAL A 1 382 ? -15.805 -12.280 -0.275 1.00 73.31 382 VAL A CA 1
ATOM 3069 C C . VAL A 1 382 ? -16.189 -12.174 1.202 1.00 73.31 382 VAL A C 1
ATOM 3071 O O . VAL A 1 382 ? -17.102 -12.870 1.631 1.00 73.31 382 VAL A O 1
ATOM 3074 N N . ASP A 1 383 ? -15.525 -11.313 1.969 1.00 70.06 383 ASP A N 1
ATOM 3075 C CA . ASP A 1 383 ? -15.822 -11.087 3.382 1.00 70.06 383 ASP A CA 1
ATOM 3076 C C . ASP A 1 383 ? -17.205 -10.429 3.557 1.00 70.06 383 ASP A C 1
ATOM 3078 O O . ASP A 1 383 ? -17.430 -9.267 3.198 1.00 70.06 383 ASP A O 1
ATOM 3082 N N . ASP A 1 384 ? -18.148 -11.190 4.119 1.00 67.44 384 ASP A N 1
ATOM 3083 C CA . ASP A 1 384 ? -19.524 -10.748 4.342 1.00 67.44 384 ASP A CA 1
ATOM 3084 C C . ASP A 1 384 ? -19.623 -9.579 5.330 1.00 67.44 384 ASP A C 1
ATOM 3086 O O . ASP A 1 384 ? -20.504 -8.733 5.173 1.00 67.44 384 ASP A O 1
ATOM 3090 N N . GLN A 1 385 ? -18.729 -9.483 6.320 1.00 65.25 385 GLN A N 1
ATOM 3091 C CA . GLN A 1 385 ? -18.734 -8.377 7.281 1.00 65.25 385 GLN A CA 1
ATOM 3092 C C . GLN A 1 385 ? -18.260 -7.087 6.617 1.00 65.25 385 GLN A C 1
ATOM 3094 O O . GLN A 1 385 ? -18.903 -6.049 6.775 1.00 65.25 385 GLN A O 1
ATOM 3099 N N . LEU A 1 386 ? -17.192 -7.149 5.815 1.00 65.69 386 LEU A N 1
ATOM 3100 C CA . LEU A 1 386 ? -16.737 -6.001 5.025 1.00 65.69 386 LEU A CA 1
ATOM 3101 C C . LEU A 1 386 ? -17.809 -5.559 4.022 1.00 65.69 386 LEU A C 1
ATOM 3103 O O . LEU A 1 386 ? -18.093 -4.364 3.913 1.00 65.69 386 LEU A O 1
ATOM 3107 N N . ARG A 1 387 ? -18.468 -6.509 3.346 1.00 67.31 387 ARG A N 1
ATOM 3108 C CA . ARG A 1 387 ? -19.590 -6.220 2.436 1.00 67.31 387 ARG A CA 1
ATOM 3109 C C . ARG A 1 387 ? -20.779 -5.588 3.156 1.00 67.31 387 ARG A C 1
ATOM 3111 O O . ARG A 1 387 ? -21.372 -4.641 2.635 1.00 67.31 387 ARG A O 1
ATOM 3118 N N . GLN A 1 388 ? -21.143 -6.083 4.338 1.00 67.06 388 GLN A N 1
ATOM 3119 C CA . GLN A 1 388 ? -22.225 -5.519 5.147 1.00 67.06 388 GLN A CA 1
ATOM 3120 C C . GLN A 1 388 ? -21.885 -4.107 5.629 1.00 67.06 388 GLN A C 1
ATOM 3122 O O . GLN A 1 388 ? -22.692 -3.203 5.421 1.00 67.06 388 GLN A O 1
ATOM 3127 N N . ALA A 1 389 ? -20.686 -3.893 6.177 1.00 63.47 389 ALA A N 1
ATOM 3128 C CA . ALA A 1 389 ? -20.216 -2.578 6.613 1.00 63.47 389 ALA A CA 1
ATOM 3129 C C . ALA A 1 389 ? -20.203 -1.568 5.453 1.00 63.47 389 ALA A C 1
ATOM 3131 O O . ALA A 1 389 ? -20.637 -0.428 5.601 1.00 63.47 389 ALA A O 1
ATOM 3132 N N . GLN A 1 390 ? -19.782 -1.998 4.262 1.00 64.12 390 GLN A N 1
ATOM 3133 C CA . GLN A 1 390 ? -19.857 -1.174 3.059 1.00 64.12 390 GLN A CA 1
ATOM 3134 C C . GLN A 1 390 ? -21.303 -0.847 2.671 1.00 64.12 390 GLN A C 1
ATOM 3136 O O . GLN A 1 390 ? -21.620 0.301 2.374 1.00 64.12 390 GLN A O 1
ATOM 3141 N N . THR A 1 391 ? -22.195 -1.838 2.718 1.00 64.69 391 THR A N 1
ATOM 3142 C CA . THR A 1 391 ? -23.622 -1.659 2.404 1.00 64.69 391 THR A CA 1
ATOM 3143 C C . THR A 1 391 ? -24.311 -0.706 3.387 1.00 64.69 391 THR A C 1
ATOM 3145 O O . THR A 1 391 ? -25.221 0.022 2.984 1.00 64.69 391 THR A O 1
ATOM 3148 N N . GLN A 1 392 ? -23.885 -0.703 4.656 1.00 61.53 392 GLN A N 1
ATOM 3149 C CA . GLN A 1 392 ? -24.384 0.192 5.705 1.00 61.53 392 GLN A CA 1
ATOM 3150 C C . GLN A 1 392 ? -23.974 1.650 5.470 1.00 61.53 392 GLN A C 1
ATOM 3152 O O . GLN A 1 392 ? -24.814 2.532 5.619 1.00 61.53 392 GLN A O 1
ATOM 3157 N N . ILE A 1 393 ? -22.729 1.900 5.050 1.00 58.88 393 ILE A N 1
ATOM 3158 C CA . ILE A 1 393 ? -22.246 3.253 4.723 1.00 58.88 393 ILE A CA 1
ATOM 3159 C C . ILE A 1 393 ? -22.881 3.739 3.420 1.00 58.88 393 ILE A C 1
ATOM 3161 O O . ILE A 1 393 ? -23.383 4.856 3.320 1.00 58.88 393 ILE A O 1
ATOM 3165 N N . SER A 1 394 ? -22.873 2.891 2.392 1.00 56.72 394 SER A N 1
ATOM 3166 C CA . SER A 1 394 ? -23.389 3.251 1.083 1.00 56.72 394 SER A CA 1
ATOM 3167 C C . SER A 1 394 ? -23.754 2.019 0.268 1.00 56.72 394 SER A C 1
ATOM 3169 O O . SER A 1 394 ? -22.900 1.317 -0.268 1.00 56.72 394 SER A O 1
ATOM 3171 N N . LYS A 1 395 ? -25.055 1.836 0.016 1.00 56.97 395 LYS A N 1
ATOM 3172 C CA . LYS A 1 395 ? -25.532 0.946 -1.062 1.00 56.97 395 LYS A CA 1
ATOM 3173 C C . LYS A 1 395 ? -25.058 1.388 -2.458 1.00 56.97 395 LYS A C 1
ATOM 3175 O O . LYS A 1 395 ? -25.292 0.672 -3.425 1.00 56.97 395 LYS A O 1
ATOM 3180 N N . ALA A 1 396 ? -24.483 2.587 -2.579 1.00 54.28 396 ALA A N 1
ATOM 3181 C CA . ALA A 1 396 ? -24.190 3.256 -3.838 1.00 54.28 396 ALA A CA 1
ATOM 3182 C C . ALA A 1 396 ? -22.717 3.191 -4.269 1.00 54.28 396 ALA A C 1
ATOM 3184 O O . ALA A 1 396 ? -22.435 3.520 -5.416 1.00 54.28 396 ALA A O 1
ATOM 3185 N N . VAL A 1 397 ? -21.793 2.791 -3.390 1.00 59.75 397 VAL A N 1
ATOM 3186 C CA . VAL A 1 397 ? -20.355 2.788 -3.692 1.00 59.75 397 VAL A CA 1
ATOM 3187 C C . VAL A 1 397 ? -19.767 1.433 -3.321 1.00 59.75 397 VAL A C 1
ATOM 3189 O O . VAL A 1 397 ? -19.373 1.190 -2.180 1.00 59.75 397 VAL A O 1
ATOM 3192 N N . GLN A 1 398 ? -19.705 0.546 -4.313 1.00 68.00 398 GLN A N 1
ATOM 3193 C CA . GLN A 1 398 ? -18.909 -0.673 -4.242 1.00 68.00 398 GLN A CA 1
ATOM 3194 C C . GLN A 1 398 ? -17.572 -0.444 -4.945 1.00 68.00 398 GLN A C 1
ATOM 3196 O O . GLN A 1 398 ? -17.511 -0.026 -6.104 1.00 68.00 398 GLN A O 1
ATOM 3201 N N . TRP A 1 399 ? -16.491 -0.694 -4.214 1.00 75.62 399 TRP A N 1
ATOM 3202 C CA . TRP A 1 399 ? -15.150 -0.826 -4.766 1.00 75.62 399 TRP A CA 1
ATOM 3203 C C . TRP A 1 399 ? -15.109 -1.930 -5.824 1.00 75.62 399 TRP A C 1
ATOM 3205 O O . TRP A 1 399 ? -15.443 -3.081 -5.559 1.00 75.62 399 TRP A O 1
ATOM 3215 N N . ASP A 1 400 ? -14.690 -1.559 -7.030 1.00 79.69 400 ASP A N 1
ATOM 3216 C CA . ASP A 1 400 ? -14.445 -2.496 -8.118 1.00 79.69 400 ASP A CA 1
ATOM 3217 C C . ASP A 1 400 ? -12.938 -2.608 -8.339 1.00 79.69 400 ASP A C 1
ATOM 3219 O O . ASP A 1 400 ? -12.260 -1.627 -8.656 1.00 79.69 400 ASP A O 1
ATOM 3223 N N . LEU A 1 401 ? -12.400 -3.813 -8.156 1.00 84.25 401 LEU A N 1
ATOM 3224 C CA . LEU A 1 401 ? -10.959 -4.059 -8.214 1.00 84.25 401 LEU A CA 1
ATOM 3225 C C . LEU A 1 401 ? -10.371 -3.726 -9.587 1.00 84.25 401 LEU A C 1
ATOM 3227 O O . LEU A 1 401 ? -9.202 -3.354 -9.676 1.00 84.25 401 LEU A O 1
ATOM 3231 N N . ASP A 1 402 ? -11.152 -3.885 -10.653 1.00 87.00 402 ASP A N 1
ATOM 3232 C CA . ASP A 1 402 ? -10.717 -3.572 -12.011 1.00 87.00 402 ASP A CA 1
ATOM 3233 C C . ASP A 1 402 ? -10.730 -2.063 -12.264 1.00 87.00 402 ASP A C 1
ATOM 3235 O O . ASP A 1 402 ? -9.816 -1.534 -12.898 1.00 87.00 402 ASP A O 1
ATOM 3239 N N . SER A 1 403 ? -11.717 -1.347 -11.730 1.00 85.69 403 SER A N 1
ATOM 3240 C CA . SER A 1 403 ? -11.773 0.114 -11.768 1.00 85.69 403 SER A CA 1
ATOM 3241 C C . SER A 1 403 ? -10.642 0.737 -10.954 1.00 85.69 403 SER A C 1
ATOM 3243 O O . SER A 1 403 ? -9.955 1.617 -11.470 1.00 85.69 403 SER A O 1
ATOM 3245 N N . ILE A 1 404 ? -10.359 0.228 -9.748 1.00 87.75 404 ILE A N 1
ATOM 3246 C CA . ILE A 1 404 ? -9.184 0.630 -8.957 1.00 87.75 404 ILE A CA 1
ATOM 3247 C C . ILE A 1 404 ? -7.902 0.385 -9.756 1.00 87.75 404 ILE A C 1
ATOM 3249 O O . ILE A 1 404 ? -7.080 1.289 -9.867 1.00 87.75 404 ILE A O 1
ATOM 3253 N N . ALA A 1 405 ? -7.752 -0.786 -10.381 1.00 90.75 405 ALA A N 1
ATOM 3254 C CA . ALA A 1 405 ? -6.584 -1.100 -11.200 1.00 90.75 405 ALA A CA 1
ATOM 3255 C C . ALA A 1 405 ? -6.405 -0.117 -12.376 1.00 90.75 405 ALA A C 1
ATOM 3257 O O . ALA A 1 405 ? -5.314 0.410 -12.598 1.00 90.75 405 ALA A O 1
ATOM 3258 N N . ARG A 1 406 ? -7.485 0.204 -13.105 1.00 88.25 406 ARG A N 1
ATOM 3259 C CA . ARG A 1 406 ? -7.462 1.211 -14.186 1.00 88.25 406 ARG A CA 1
ATOM 3260 C C . ARG A 1 406 ? -7.133 2.609 -13.661 1.00 88.25 406 ARG A C 1
ATOM 3262 O O . ARG A 1 406 ? -6.408 3.354 -14.318 1.00 88.25 406 ARG A O 1
ATOM 3269 N N . CYS A 1 407 ? -7.655 2.977 -12.492 1.00 88.56 407 CYS A N 1
ATOM 3270 C CA . CYS A 1 407 ? -7.310 4.230 -11.833 1.00 88.56 407 CYS A CA 1
ATOM 3271 C C . CYS A 1 407 ? -5.822 4.281 -11.468 1.00 88.56 407 CYS A C 1
ATOM 3273 O O . CYS A 1 407 ? -5.174 5.277 -11.773 1.00 88.56 407 CYS A O 1
ATOM 3275 N N . SER A 1 408 ? -5.261 3.206 -10.910 1.00 90.75 408 SER A N 1
ATOM 3276 C CA . SER A 1 408 ? -3.845 3.139 -10.540 1.00 90.75 408 SER A CA 1
ATOM 3277 C C . SER A 1 408 ? -2.909 3.366 -11.724 1.00 90.75 408 SER A C 1
ATOM 3279 O O . SER A 1 408 ? -1.908 4.056 -11.568 1.00 90.75 408 SER A O 1
ATOM 3281 N N . VAL A 1 409 ? -3.247 2.874 -12.923 1.00 89.25 409 VAL A N 1
ATOM 3282 C CA . VAL A 1 409 ? -2.468 3.175 -14.142 1.00 89.25 409 VAL A CA 1
ATOM 3283 C C . VAL A 1 409 ? -2.437 4.679 -14.426 1.00 89.25 409 VAL A C 1
ATOM 3285 O O . VAL A 1 409 ? -1.380 5.210 -14.752 1.00 89.25 409 VAL A O 1
ATOM 3288 N N . ARG A 1 410 ? -3.563 5.386 -14.258 1.00 85.38 410 ARG A N 1
ATOM 3289 C CA . ARG A 1 410 ? -3.617 6.850 -14.432 1.00 85.38 410 ARG A CA 1
ATOM 3290 C C . ARG A 1 410 ? -2.779 7.578 -13.388 1.00 85.38 410 ARG A C 1
ATOM 3292 O O . ARG A 1 410 ? -2.004 8.452 -13.754 1.00 85.38 410 ARG A O 1
ATOM 3299 N N . LEU A 1 411 ? -2.862 7.165 -12.122 1.00 86.56 411 LEU A N 1
ATOM 3300 C CA . LEU A 1 411 ? -2.009 7.715 -11.066 1.00 86.56 411 LEU A CA 1
ATOM 3301 C C . LEU A 1 411 ? -0.523 7.547 -11.413 1.00 86.56 411 LEU A C 1
ATOM 3303 O O . LEU A 1 411 ? 0.248 8.498 -11.311 1.00 86.56 411 LEU A O 1
ATOM 3307 N N . TYR A 1 412 ? -0.140 6.368 -11.908 1.00 84.25 412 TYR A N 1
ATOM 3308 C CA . TYR A 1 412 ? 1.233 6.074 -12.316 1.00 84.25 412 TYR A CA 1
ATOM 3309 C C . TYR A 1 412 ? 1.702 6.943 -13.486 1.00 84.25 412 TYR A C 1
ATOM 3311 O O . TYR A 1 412 ? 2.800 7.501 -13.442 1.00 84.25 412 TYR A O 1
ATOM 3319 N N . LEU A 1 413 ? 0.853 7.135 -14.501 1.00 77.81 413 LEU A N 1
ATOM 3320 C CA . LEU A 1 413 ? 1.116 8.076 -15.594 1.00 77.81 413 LEU A CA 1
ATOM 3321 C C . LEU A 1 413 ? 1.293 9.509 -15.075 1.00 77.81 413 LEU A C 1
ATOM 3323 O O . LEU A 1 413 ? 2.190 10.226 -15.522 1.00 77.81 413 LEU A O 1
ATOM 3327 N N . ASP A 1 414 ? 0.502 9.917 -14.090 1.00 75.25 414 ASP A N 1
ATOM 3328 C CA . ASP A 1 414 ? 0.594 11.243 -13.480 1.00 75.25 414 ASP A CA 1
ATOM 3329 C C . ASP A 1 414 ? 1.785 11.403 -12.525 1.00 75.25 414 ASP A C 1
ATOM 3331 O O . ASP A 1 414 ? 2.029 12.513 -12.050 1.00 75.25 414 ASP A O 1
ATOM 3335 N N . GLN A 1 415 ? 2.545 10.328 -12.276 1.00 70.94 415 GLN A N 1
ATOM 3336 C CA . GLN A 1 415 ? 3.598 10.248 -11.256 1.00 70.94 415 GLN A CA 1
ATOM 3337 C C . GLN A 1 415 ? 3.074 10.537 -9.841 1.00 70.94 415 GLN A C 1
ATOM 3339 O O . GLN A 1 415 ? 3.757 11.149 -9.021 1.00 70.94 415 GLN A O 1
ATOM 3344 N N . ARG A 1 416 ? 1.848 10.087 -9.565 1.00 82.81 416 ARG A N 1
ATOM 3345 C CA . ARG A 1 416 ? 1.199 10.126 -8.255 1.00 82.81 416 ARG A CA 1
ATOM 3346 C C . ARG A 1 416 ? 0.939 8.711 -7.750 1.00 82.81 416 ARG A C 1
ATOM 3348 O O . ARG A 1 416 ? 0.829 7.752 -8.510 1.00 82.81 416 ARG A O 1
ATOM 3355 N N . ASP A 1 417 ? 0.794 8.592 -6.445 1.00 80.69 417 ASP A N 1
ATOM 3356 C CA . ASP A 1 417 ? 0.501 7.355 -5.716 1.00 80.69 417 ASP A CA 1
ATOM 3357 C C . ASP A 1 417 ? -0.733 7.512 -4.805 1.00 80.69 417 ASP A C 1
ATOM 3359 O O . ASP A 1 417 ? -0.963 6.711 -3.896 1.00 80.69 417 ASP A O 1
ATOM 3363 N N . TYR A 1 418 ? -1.536 8.549 -5.060 1.00 87.44 418 TYR A N 1
ATOM 3364 C CA . TYR A 1 418 ? -2.724 8.892 -4.292 1.00 87.44 418 TYR A CA 1
ATOM 3365 C C . TYR A 1 418 ? -3.915 9.252 -5.181 1.00 87.44 418 TYR A C 1
ATOM 3367 O O . TYR A 1 418 ? -3.754 9.791 -6.274 1.00 87.44 418 TYR A O 1
ATOM 3375 N N . PHE A 1 419 ? -5.116 9.002 -4.671 1.00 87.75 419 PHE A N 1
ATOM 3376 C CA . PHE A 1 419 ? -6.393 9.346 -5.278 1.00 87.75 419 PHE A CA 1
ATOM 3377 C C . PHE A 1 419 ? -6.919 10.667 -4.714 1.00 87.75 419 PHE A C 1
ATOM 3379 O O . PHE A 1 419 ? -6.946 10.869 -3.497 1.00 87.75 419 PHE A O 1
ATOM 3386 N N . THR A 1 420 ? -7.401 11.532 -5.599 1.00 86.75 420 THR A N 1
ATOM 3387 C CA . THR A 1 420 ? -8.233 12.691 -5.247 1.00 86.75 420 THR A CA 1
ATOM 3388 C C . THR A 1 420 ? -9.708 12.298 -5.150 1.00 86.75 420 THR A C 1
ATOM 3390 O O . THR A 1 420 ? -10.118 11.246 -5.645 1.00 86.75 420 THR A O 1
ATOM 3393 N N . ARG A 1 421 ? -10.533 13.157 -4.540 1.00 82.62 421 ARG A N 1
ATOM 3394 C CA . ARG A 1 421 ? -11.978 12.923 -4.352 1.00 82.62 421 ARG A CA 1
ATOM 3395 C C . ARG A 1 421 ? -12.704 12.572 -5.649 1.00 82.62 421 ARG A C 1
ATOM 3397 O O . ARG A 1 421 ? -13.444 11.589 -5.689 1.00 82.62 421 ARG A O 1
ATOM 3404 N N . ASP A 1 422 ? -12.422 13.309 -6.717 1.00 80.06 422 ASP A N 1
ATOM 3405 C CA . ASP A 1 422 ? -13.060 13.111 -8.021 1.00 80.06 422 ASP A CA 1
ATOM 3406 C C . ASP A 1 422 ? -12.660 11.783 -8.678 1.00 80.06 422 ASP A C 1
ATOM 3408 O O . ASP A 1 422 ? -13.465 11.135 -9.350 1.00 80.06 422 ASP A O 1
ATOM 3412 N N . GLU A 1 423 ? -11.426 11.332 -8.455 1.00 81.38 423 GLU A N 1
ATOM 3413 C CA . GLU A 1 423 ? -10.913 10.095 -9.045 1.00 81.38 423 GLU A CA 1
ATOM 3414 C C . GLU A 1 423 ? -11.578 8.859 -8.444 1.00 81.38 423 GLU A C 1
ATOM 3416 O O . GLU A 1 423 ? -11.868 7.913 -9.174 1.00 81.38 423 GLU A O 1
ATOM 3421 N N . ILE A 1 424 ? -11.903 8.887 -7.149 1.00 76.81 424 ILE A N 1
ATOM 3422 C CA . ILE A 1 424 ? -12.548 7.769 -6.441 1.00 76.81 424 ILE A CA 1
ATOM 3423 C C . ILE A 1 424 ? -13.969 7.521 -6.930 1.00 76.81 424 ILE A C 1
ATOM 3425 O O . ILE A 1 424 ? -14.395 6.369 -7.067 1.00 76.81 424 ILE A O 1
ATOM 3429 N N . VAL A 1 425 ? -14.683 8.588 -7.288 1.00 73.31 425 VAL A N 1
ATOM 3430 C CA . VAL A 1 425 ? -15.984 8.471 -7.962 1.00 73.31 425 VAL A CA 1
ATOM 3431 C C . VAL A 1 425 ? -15.838 7.708 -9.282 1.00 73.31 425 VAL A C 1
ATOM 3433 O O . VAL A 1 425 ? -16.738 6.972 -9.677 1.00 73.31 425 VAL A O 1
ATOM 3436 N N . GLY A 1 426 ? -14.696 7.845 -9.959 1.00 68.88 426 GLY A N 1
ATOM 3437 C CA . GLY A 1 426 ? -14.371 7.091 -11.168 1.00 68.88 426 GLY A CA 1
ATOM 3438 C C . GLY A 1 426 ? -13.922 5.645 -10.929 1.00 68.88 426 GLY A C 1
ATOM 3439 O O . GLY A 1 426 ? -13.879 4.884 -11.893 1.00 68.88 426 GLY A O 1
ATOM 3440 N N . CYS A 1 427 ? -13.585 5.259 -9.693 1.00 69.44 427 CYS A N 1
ATOM 3441 C CA . CYS A 1 427 ? -13.113 3.912 -9.344 1.00 69.44 427 CYS A CA 1
ATOM 3442 C C . CYS A 1 427 ? -14.193 3.036 -8.678 1.00 69.44 427 CYS A C 1
ATOM 3444 O O . CYS A 1 427 ? -13.903 1.912 -8.266 1.00 69.44 427 CYS A O 1
ATOM 3446 N N . SER A 1 428 ? -15.418 3.546 -8.532 1.00 66.38 428 SER A N 1
ATOM 3447 C CA . SER A 1 428 ? -16.518 2.875 -7.840 1.00 66.38 428 SER A CA 1
ATOM 3448 C C . SER A 1 428 ? -17.683 2.548 -8.769 1.00 66.38 428 SER A C 1
ATOM 3450 O O . SER A 1 428 ? -17.930 3.226 -9.767 1.00 66.38 428 SER A O 1
ATOM 3452 N N . THR A 1 429 ? -18.413 1.487 -8.428 1.00 61.66 429 THR A N 1
ATOM 3453 C CA . THR A 1 429 ? -19.634 1.074 -9.126 1.00 61.66 429 THR A CA 1
ATOM 3454 C C . THR A 1 429 ? -20.863 1.382 -8.268 1.00 61.66 429 THR A C 1
ATOM 3456 O O . THR A 1 429 ? -20.874 1.121 -7.064 1.00 61.66 429 THR A O 1
ATOM 3459 N N . GLY A 1 430 ? -21.894 1.963 -8.893 1.00 60.81 430 GLY A N 1
ATOM 3460 C CA . GLY A 1 430 ? -23.199 2.229 -8.280 1.00 60.81 430 GLY A CA 1
ATOM 3461 C C . GLY A 1 430 ? -23.802 3.602 -8.630 1.00 60.81 430 GLY A C 1
ATOM 3462 O O . GLY A 1 430 ? -23.180 4.411 -9.324 1.00 60.81 430 GLY A O 1
ATOM 3463 N N . PRO A 1 431 ? -25.067 3.859 -8.238 1.00 54.88 431 PRO A N 1
ATOM 3464 C CA . PRO A 1 431 ? -25.755 5.110 -8.543 1.00 54.88 431 PRO A CA 1
ATOM 3465 C C . PRO A 1 431 ? -25.098 6.284 -7.811 1.00 54.88 431 PRO A C 1
ATOM 3467 O O . PRO A 1 431 ? -25.107 6.329 -6.585 1.00 54.88 431 PRO A O 1
ATOM 3470 N N . LYS A 1 432 ? -24.588 7.268 -8.562 1.00 58.28 432 LYS A N 1
ATOM 3471 C CA . LYS A 1 432 ? -24.035 8.521 -8.025 1.00 58.28 432 LYS A CA 1
ATOM 3472 C C . LYS A 1 432 ? -25.125 9.298 -7.275 1.00 58.28 432 LYS A C 1
ATOM 3474 O O . LYS A 1 432 ? -25.859 10.078 -7.878 1.00 58.28 432 LYS A O 1
ATOM 3479 N N . LYS A 1 433 ? -25.276 9.064 -5.973 1.00 55.38 433 LYS A N 1
ATOM 3480 C CA . LYS A 1 433 ? -26.047 9.948 -5.092 1.00 55.38 433 LYS A CA 1
ATOM 3481 C C . LYS A 1 433 ? -25.133 11.081 -4.634 1.00 55.38 433 LYS A C 1
ATOM 3483 O O . LYS A 1 433 ? -23.988 10.824 -4.286 1.00 55.38 433 LYS A O 1
ATOM 3488 N N . ALA A 1 434 ? -25.643 12.309 -4.654 1.00 56.03 434 ALA A N 1
ATOM 3489 C CA . ALA A 1 434 ? -24.867 13.519 -4.378 1.00 56.03 434 ALA A CA 1
ATOM 3490 C C . ALA A 1 434 ? -24.397 13.653 -2.914 1.00 56.03 434 ALA A C 1
ATOM 3492 O O . ALA A 1 434 ? -23.478 14.421 -2.657 1.00 56.03 434 ALA A O 1
ATOM 3493 N N . ASP A 1 435 ? -24.991 12.897 -1.985 1.00 61.75 435 ASP A N 1
ATOM 3494 C CA . ASP A 1 435 ? -24.873 13.166 -0.544 1.00 61.75 435 ASP A CA 1
ATOM 3495 C C . ASP A 1 435 ? -23.868 12.276 0.209 1.00 61.75 435 ASP A C 1
ATOM 3497 O O . ASP A 1 435 ? -23.768 12.387 1.426 1.00 61.75 435 ASP A O 1
ATOM 3501 N N . ILE A 1 436 ? -23.147 11.367 -0.462 1.00 63.06 436 ILE A N 1
ATOM 3502 C CA . ILE A 1 436 ? -22.193 10.465 0.211 1.00 63.06 436 ILE A CA 1
ATOM 3503 C C . ILE A 1 436 ? -20.772 10.844 -0.180 1.00 63.06 436 ILE A C 1
ATOM 3505 O O . ILE A 1 436 ? -20.445 10.870 -1.369 1.00 63.06 436 ILE A O 1
ATOM 3509 N N . ASP A 1 437 ? -19.925 11.082 0.821 1.00 72.19 437 ASP A N 1
ATOM 3510 C CA . ASP A 1 437 ? -18.504 11.321 0.615 1.00 72.19 437 ASP A CA 1
ATOM 3511 C C . ASP A 1 437 ? -17.836 10.067 0.004 1.00 72.19 437 ASP A C 1
ATOM 3513 O O . ASP A 1 437 ? -17.802 9.004 0.637 1.00 72.19 437 ASP A O 1
ATOM 3517 N N . PRO A 1 438 ? -17.280 10.149 -1.222 1.00 69.19 438 PRO A N 1
ATOM 3518 C CA . PRO A 1 438 ? -16.601 9.024 -1.859 1.00 69.19 438 PRO A CA 1
ATOM 3519 C C . PRO A 1 438 ? -15.436 8.481 -1.030 1.00 69.19 438 PRO A C 1
ATOM 3521 O O . PRO A 1 438 ? -15.138 7.289 -1.111 1.00 69.19 438 PRO A O 1
ATOM 3524 N N . PHE A 1 439 ? -14.781 9.336 -0.235 1.00 76.12 439 PHE A N 1
ATOM 3525 C CA . PHE A 1 439 ? -13.684 8.924 0.632 1.00 76.12 439 PHE A CA 1
ATOM 3526 C C . PHE A 1 439 ? -14.188 8.051 1.778 1.00 76.12 439 PHE A C 1
ATOM 3528 O O . PHE A 1 439 ? -13.585 7.020 2.056 1.00 76.12 439 PHE A O 1
ATOM 3535 N N . GLU A 1 440 ? -15.329 8.374 2.383 1.00 69.38 440 GLU A N 1
ATOM 3536 C CA . GLU A 1 440 ? -15.901 7.561 3.464 1.00 69.38 440 GLU A CA 1
ATOM 3537 C C . GLU A 1 440 ? -16.249 6.148 2.991 1.00 69.38 440 GLU A C 1
ATOM 3539 O O . GLU A 1 440 ? -15.914 5.159 3.646 1.00 69.38 440 GLU A O 1
ATOM 3544 N N . ALA A 1 441 ? -16.843 6.034 1.804 1.00 66.31 441 ALA A N 1
ATOM 3545 C CA . ALA A 1 441 ? -17.257 4.745 1.268 1.00 66.31 441 ALA A CA 1
ATOM 3546 C C . ALA A 1 441 ? -16.082 3.812 0.917 1.00 66.31 441 ALA A C 1
ATOM 3548 O O . ALA A 1 441 ? -16.196 2.592 1.056 1.00 66.31 441 ALA A O 1
ATOM 3549 N N . ILE A 1 442 ? -14.945 4.358 0.477 1.00 69.75 442 ILE A N 1
ATOM 3550 C CA . ILE A 1 442 ? -13.774 3.557 0.096 1.00 69.75 442 ILE A CA 1
ATOM 3551 C C . ILE A 1 442 ? -12.830 3.275 1.277 1.00 69.75 442 ILE A C 1
ATOM 3553 O O . ILE A 1 442 ? -11.991 2.390 1.164 1.00 69.75 442 ILE A O 1
ATOM 3557 N N . LEU A 1 443 ? -12.978 3.920 2.443 1.00 65.25 443 LEU A N 1
ATOM 3558 C CA . LEU A 1 443 ? -12.145 3.638 3.630 1.00 65.25 443 LEU A CA 1
ATOM 3559 C C . LEU A 1 443 ? -12.363 2.243 4.242 1.00 65.25 443 LEU A C 1
ATOM 3561 O O . LEU A 1 443 ? -11.599 1.817 5.113 1.00 65.25 443 LEU A O 1
ATOM 3565 N N . LYS A 1 444 ? -13.380 1.495 3.799 1.00 69.06 444 LYS A N 1
ATOM 3566 C CA . LYS A 1 444 ? -13.523 0.063 4.118 1.00 69.06 444 LYS A CA 1
ATOM 3567 C C . LYS A 1 444 ? -12.729 -0.846 3.165 1.00 69.06 444 LYS A C 1
ATOM 3569 O O . LYS A 1 444 ? -12.631 -2.041 3.424 1.00 69.06 444 LYS A O 1
ATOM 3574 N N . CYS A 1 445 ? -12.106 -0.292 2.124 1.00 74.00 445 CYS A N 1
ATOM 3575 C CA . CYS A 1 445 ? -11.138 -0.994 1.291 1.00 74.00 445 CYS A CA 1
ATOM 3576 C C . CYS A 1 445 ? -9.839 -1.233 2.086 1.00 74.00 445 CYS A C 1
ATOM 3578 O O . CYS A 1 445 ? -9.141 -0.276 2.424 1.00 74.00 445 CYS A O 1
ATOM 3580 N N . PRO A 1 446 ? -9.453 -2.489 2.363 1.00 72.81 446 PRO A N 1
ATOM 3581 C CA . PRO A 1 446 ? -8.398 -2.799 3.328 1.00 72.81 446 PRO A CA 1
ATOM 3582 C C . PRO A 1 446 ? -6.981 -2.462 2.843 1.00 72.81 446 PRO A C 1
ATOM 3584 O O . PRO A 1 446 ? -6.036 -2.478 3.632 1.00 72.81 446 PRO A O 1
ATOM 3587 N N . PHE A 1 447 ? -6.816 -2.165 1.552 1.00 79.56 447 PHE A N 1
ATOM 3588 C CA . PHE A 1 447 ? -5.540 -1.771 0.956 1.00 79.56 447 PHE A CA 1
ATOM 3589 C C . PHE A 1 447 ? -5.459 -0.277 0.619 1.00 79.56 447 PHE A C 1
ATOM 3591 O O . PHE A 1 447 ? -4.505 0.125 -0.043 1.00 79.56 447 PHE A O 1
ATOM 3598 N N . VAL A 1 448 ? -6.407 0.552 1.070 1.00 81.75 448 VAL A N 1
ATOM 3599 C CA . VAL A 1 448 ? -6.373 2.017 0.920 1.00 81.75 448 VAL A CA 1
ATOM 3600 C C . VAL A 1 448 ? -6.489 2.675 2.297 1.00 81.75 448 VAL A C 1
ATOM 3602 O O . VAL A 1 448 ? -7.180 2.172 3.177 1.00 81.75 448 VAL A O 1
ATOM 3605 N N . ILE A 1 449 ? -5.791 3.790 2.498 1.00 79.19 449 ILE A N 1
ATOM 3606 C CA . ILE A 1 449 ? -5.812 4.591 3.726 1.00 79.19 449 ILE A CA 1
ATOM 3607 C C . ILE A 1 449 ? -6.089 6.060 3.402 1.00 79.19 449 ILE A C 1
ATOM 3609 O O . ILE A 1 449 ? -5.736 6.533 2.320 1.00 79.19 449 ILE A O 1
ATOM 3613 N N . ARG A 1 450 ? -6.692 6.781 4.354 1.00 79.38 450 ARG A N 1
ATOM 3614 C CA . ARG A 1 450 ? -6.801 8.248 4.320 1.00 79.38 450 ARG A CA 1
ATOM 3615 C C . ARG A 1 450 ? -5.450 8.859 4.657 1.00 79.38 450 ARG A C 1
ATOM 3617 O O . ARG A 1 450 ? -4.826 8.461 5.643 1.00 79.38 450 ARG A O 1
ATOM 3624 N N . ASP A 1 451 ? -5.023 9.832 3.873 1.00 77.56 451 ASP A N 1
ATOM 3625 C CA . ASP A 1 451 ? -3.806 10.595 4.117 1.00 77.56 451 ASP A CA 1
ATOM 3626 C C . ASP A 1 451 ? -3.988 12.056 3.690 1.00 77.56 451 ASP A C 1
ATOM 3628 O O . ASP A 1 451 ? -5.031 12.426 3.155 1.00 77.56 451 ASP A O 1
ATOM 3632 N N . ASN A 1 452 ? -2.974 12.885 3.926 1.00 73.31 452 ASN A N 1
ATOM 3633 C CA . ASN A 1 452 ? -2.964 14.278 3.488 1.00 73.31 452 ASN A CA 1
ATOM 3634 C C . ASN A 1 452 ? -1.762 14.524 2.565 1.00 73.31 452 ASN A C 1
ATOM 3636 O O . ASN A 1 452 ? -0.647 14.095 2.864 1.00 73.31 452 ASN A O 1
ATOM 3640 N N . ASP A 1 453 ? -1.984 15.218 1.450 1.00 69.50 453 ASP A N 1
ATOM 3641 C CA . ASP A 1 453 ? -0.940 15.775 0.588 1.00 69.50 453 ASP A CA 1
ATOM 3642 C C . ASP A 1 453 ? -0.959 17.304 0.734 1.00 69.50 453 ASP A C 1
ATOM 3644 O O . ASP A 1 453 ? -1.772 18.007 0.127 1.00 69.50 453 ASP A O 1
ATOM 3648 N N . GLY A 1 454 ? -0.129 17.816 1.647 1.00 76.06 454 GLY A N 1
ATOM 3649 C CA . GLY A 1 454 ? -0.245 19.193 2.135 1.00 76.06 454 GLY A CA 1
ATOM 3650 C C . GLY A 1 454 ? -1.563 19.401 2.888 1.00 76.06 454 GLY A C 1
ATOM 3651 O O . GLY A 1 454 ? -1.867 18.652 3.814 1.00 76.06 454 GLY A O 1
ATOM 3652 N N . ASP A 1 455 ? -2.346 20.394 2.465 1.00 73.19 455 ASP A N 1
ATOM 3653 C CA . ASP A 1 455 ? -3.675 20.694 3.024 1.00 73.19 455 ASP A CA 1
ATOM 3654 C C . ASP A 1 455 ? -4.810 19.942 2.307 1.00 73.19 455 ASP A C 1
ATOM 3656 O O . ASP A 1 455 ? -5.986 20.127 2.623 1.00 73.19 455 ASP A O 1
ATOM 3660 N N . THR A 1 456 ? -4.481 19.123 1.303 1.00 75.75 456 THR A N 1
ATOM 3661 C CA . THR A 1 456 ? -5.478 18.378 0.533 1.00 75.75 456 THR A CA 1
ATOM 3662 C C . THR A 1 456 ? -5.599 16.968 1.070 1.00 75.75 456 THR A C 1
ATOM 3664 O O . THR A 1 456 ? -4.628 16.218 1.147 1.00 75.75 456 THR A O 1
ATOM 3667 N N . GLU A 1 457 ? -6.822 16.589 1.401 1.00 79.69 457 GLU A N 1
ATOM 3668 C CA . GLU A 1 457 ? -7.140 15.222 1.761 1.00 79.69 457 GLU A CA 1
ATOM 3669 C C . GLU A 1 457 ? -7.051 14.305 0.540 1.00 79.69 457 GLU A C 1
ATOM 3671 O O . GLU A 1 457 ? -7.601 14.600 -0.526 1.00 79.69 457 GLU A O 1
ATOM 3676 N N . VAL A 1 458 ? -6.379 13.169 0.701 1.00 85.38 458 VAL A N 1
ATOM 3677 C CA . VAL A 1 458 ? -6.155 12.192 -0.366 1.00 85.38 458 VAL A CA 1
ATOM 3678 C C . VAL A 1 458 ? -6.297 10.776 0.169 1.00 85.38 458 VAL A C 1
ATOM 3680 O O . VAL A 1 458 ? -6.218 10.533 1.373 1.00 85.38 458 VAL A O 1
ATOM 3683 N N . LEU A 1 459 ? -6.454 9.803 -0.725 1.00 86.50 459 LEU A N 1
ATOM 3684 C CA . LEU A 1 459 ? -6.322 8.400 -0.348 1.00 86.50 459 LEU A CA 1
ATOM 3685 C C . LEU A 1 459 ? -5.084 7.774 -0.964 1.00 86.50 459 LEU A C 1
ATOM 3687 O O . LEU A 1 459 ? -4.804 7.982 -2.137 1.00 86.50 459 LEU A O 1
ATOM 3691 N N . ARG A 1 460 ? -4.368 6.956 -0.200 1.00 86.50 460 ARG A N 1
ATOM 3692 C CA . ARG A 1 460 ? -3.169 6.245 -0.660 1.00 86.50 460 ARG A CA 1
ATOM 3693 C C . ARG A 1 460 ? -3.350 4.755 -0.521 1.00 86.50 460 ARG A C 1
ATOM 3695 O O . ARG A 1 460 ? -4.087 4.290 0.346 1.00 86.50 460 ARG A O 1
ATOM 3702 N N . PHE A 1 461 ? -2.628 3.989 -1.328 1.00 84.50 461 PHE A N 1
ATOM 3703 C CA . PHE A 1 461 ? -2.496 2.572 -1.031 1.00 84.50 461 PHE A CA 1
ATOM 3704 C C . PHE A 1 461 ? -1.832 2.394 0.328 1.00 84.50 461 PHE A C 1
ATOM 3706 O O . PHE A 1 461 ? -0.842 3.044 0.654 1.00 84.50 461 PHE A O 1
ATOM 3713 N N . ALA A 1 462 ? -2.382 1.476 1.111 1.00 77.50 462 ALA A N 1
ATOM 3714 C CA . ALA A 1 462 ? -1.916 1.168 2.444 1.00 77.50 462 ALA A CA 1
ATOM 3715 C C . ALA A 1 462 ? -0.425 0.798 2.413 1.00 77.50 462 ALA A C 1
ATOM 3717 O O . ALA A 1 462 ? 0.323 1.229 3.283 1.00 77.50 462 ALA A O 1
ATOM 3718 N N . HIS A 1 463 ? 0.014 0.065 1.385 1.00 77.38 463 HIS A N 1
ATOM 3719 C CA . HIS A 1 463 ? 1.415 -0.251 1.115 1.00 77.38 463 HIS A CA 1
ATOM 3720 C C . HIS A 1 463 ? 1.731 -0.071 -0.375 1.00 77.38 463 HIS A C 1
ATOM 3722 O O . HIS A 1 463 ? 0.892 -0.374 -1.226 1.00 77.38 463 HIS A O 1
ATOM 3728 N N . ARG A 1 464 ? 2.964 0.342 -0.693 1.00 78.50 464 ARG A N 1
ATOM 3729 C CA . ARG A 1 464 ? 3.439 0.561 -2.070 1.00 78.50 464 ARG A CA 1
ATOM 3730 C C . ARG A 1 464 ? 3.258 -0.666 -2.970 1.00 78.50 464 ARG A C 1
ATOM 3732 O O . ARG A 1 464 ? 2.822 -0.535 -4.102 1.00 78.50 464 ARG A O 1
ATOM 3739 N N . THR A 1 465 ? 3.477 -1.863 -2.441 1.00 79.50 465 THR A N 1
ATOM 3740 C CA . THR A 1 465 ? 3.276 -3.108 -3.199 1.00 79.50 465 THR A CA 1
ATOM 3741 C C . THR A 1 465 ? 1.834 -3.303 -3.677 1.00 79.50 465 THR A C 1
ATOM 3743 O O . THR A 1 465 ? 1.630 -3.844 -4.758 1.00 79.50 465 THR A O 1
ATOM 3746 N N . PHE A 1 466 ? 0.820 -2.842 -2.927 1.00 86.31 466 PHE A N 1
ATOM 3747 C CA . PHE A 1 466 ? -0.559 -2.869 -3.430 1.00 86.31 466 PHE A CA 1
ATOM 3748 C C . PHE A 1 466 ? -0.719 -1.916 -4.612 1.00 86.31 466 PHE A C 1
ATOM 3750 O O . PHE A 1 466 ? -1.307 -2.300 -5.617 1.00 86.31 466 PHE A O 1
ATOM 3757 N N . TYR A 1 467 ? -0.158 -0.706 -4.524 1.00 88.81 467 TYR A N 1
ATOM 3758 C CA . TYR A 1 467 ? -0.158 0.235 -5.642 1.00 88.81 467 TYR A CA 1
ATOM 3759 C C . TYR A 1 467 ? 0.473 -0.390 -6.892 1.00 88.81 467 TYR A C 1
ATOM 3761 O O . TYR A 1 467 ? -0.179 -0.458 -7.930 1.00 88.81 467 TYR A O 1
ATOM 3769 N N . GLU A 1 468 ? 1.685 -0.932 -6.769 1.00 86.81 468 GLU A N 1
ATOM 3770 C CA . GLU A 1 468 ? 2.416 -1.579 -7.865 1.00 86.81 468 GLU A CA 1
ATOM 3771 C C . GLU A 1 468 ? 1.641 -2.767 -8.455 1.00 86.81 468 GLU A C 1
ATOM 3773 O O . GLU A 1 468 ? 1.527 -2.891 -9.676 1.00 86.81 468 GLU A O 1
ATOM 3778 N N . PHE A 1 469 ? 1.035 -3.596 -7.599 1.00 90.50 469 PHE A N 1
ATOM 3779 C CA . PHE A 1 469 ? 0.163 -4.692 -8.017 1.00 90.50 469 PHE A CA 1
ATOM 3780 C C . PHE A 1 469 ? -1.053 -4.192 -8.807 1.00 90.50 469 PHE A C 1
ATOM 3782 O O . PHE A 1 469 ? -1.369 -4.740 -9.863 1.00 90.50 469 PHE A O 1
ATOM 3789 N N . PHE A 1 470 ? -1.743 -3.148 -8.334 1.00 91.56 470 PHE A N 1
ATOM 3790 C CA . PHE A 1 470 ? -2.916 -2.605 -9.021 1.00 91.56 470 PHE A CA 1
ATOM 3791 C C . PHE A 1 470 ? -2.552 -1.895 -10.329 1.00 91.56 470 PHE A C 1
ATOM 3793 O O . PHE A 1 470 ? -3.325 -1.983 -11.283 1.00 91.56 470 PHE A O 1
ATOM 3800 N N . VAL A 1 471 ? -1.377 -1.260 -10.421 1.00 91.12 471 VAL A N 1
ATOM 3801 C CA . VAL A 1 471 ? -0.848 -0.743 -11.695 1.00 91.12 471 VAL A CA 1
ATOM 3802 C C . VAL A 1 471 ? -0.618 -1.895 -12.674 1.00 91.12 471 VAL A C 1
ATOM 3804 O O . VAL A 1 471 ? -1.130 -1.846 -13.792 1.00 91.12 471 VAL A O 1
ATOM 3807 N N . ALA A 1 472 ? 0.078 -2.958 -12.253 1.00 90.81 472 ALA A N 1
ATOM 3808 C CA . ALA A 1 472 ? 0.313 -4.137 -13.087 1.00 90.81 472 ALA A CA 1
ATOM 3809 C C . ALA A 1 472 ? -1.007 -4.774 -13.549 1.00 90.81 472 ALA A C 1
ATOM 3811 O O . ALA A 1 472 ? -1.219 -4.971 -14.745 1.00 90.81 472 ALA A O 1
ATOM 3812 N N . LYS A 1 473 ? -1.954 -4.988 -12.627 1.00 91.06 473 LYS A N 1
ATOM 3813 C CA . LYS A 1 473 ? -3.290 -5.504 -12.949 1.00 91.06 473 LYS A CA 1
ATOM 3814 C C . LYS A 1 473 ? -4.011 -4.613 -13.964 1.00 91.06 473 LYS A C 1
ATOM 3816 O O . LYS A 1 473 ? -4.626 -5.117 -14.899 1.00 91.06 473 LYS A O 1
ATOM 3821 N N . GLY A 1 474 ? -3.934 -3.293 -13.807 1.00 90.75 474 GLY A N 1
ATOM 3822 C CA . GLY A 1 474 ? -4.583 -2.344 -14.709 1.00 90.75 474 GLY A CA 1
ATOM 3823 C C . GLY A 1 474 ? -4.016 -2.411 -16.125 1.00 90.75 474 GLY A C 1
ATOM 3824 O O . GLY A 1 474 ? -4.779 -2.395 -17.091 1.00 90.75 474 GLY A O 1
ATOM 3825 N N . LEU A 1 475 ? -2.695 -2.564 -16.248 1.00 88.44 475 LEU A N 1
ATOM 3826 C CA . LEU A 1 475 ? -2.023 -2.772 -17.530 1.00 88.44 475 LEU A CA 1
ATOM 3827 C C . LEU A 1 475 ? -2.424 -4.113 -18.156 1.00 88.44 475 LEU A C 1
ATOM 3829 O O . LEU A 1 475 ? -2.772 -4.139 -19.340 1.00 88.44 475 LEU A O 1
ATOM 3833 N N . ALA A 1 476 ? -2.460 -5.204 -17.385 1.00 88.12 476 ALA A N 1
ATOM 3834 C CA . ALA A 1 476 ? -2.909 -6.520 -17.853 1.00 88.12 476 ALA A CA 1
ATOM 3835 C C . ALA A 1 476 ? -4.355 -6.473 -18.394 1.00 88.12 476 ALA A C 1
ATOM 3837 O O . ALA A 1 476 ? -4.633 -6.937 -19.499 1.00 88.12 476 ALA A O 1
ATOM 3838 N N . LEU A 1 477 ? -5.267 -5.800 -17.679 1.00 86.88 477 LEU A N 1
ATOM 3839 C CA . LEU A 1 477 ? -6.669 -5.622 -18.089 1.00 86.88 477 LEU A CA 1
ATOM 3840 C C . LEU A 1 477 ? -6.845 -4.838 -19.398 1.00 86.88 477 LEU A C 1
ATOM 3842 O O . LEU A 1 477 ? -7.870 -4.987 -20.066 1.00 86.88 477 LEU A O 1
ATOM 3846 N N . GLN A 1 478 ? -5.895 -3.969 -19.750 1.00 81.56 478 GLN A N 1
ATOM 3847 C CA . GLN A 1 478 ? -5.897 -3.254 -21.030 1.00 81.56 478 GLN A CA 1
ATOM 3848 C C . GLN A 1 478 ? -5.417 -4.147 -22.185 1.00 81.56 478 GLN A C 1
ATOM 3850 O O . GLN A 1 478 ? -5.907 -3.999 -23.300 1.00 81.56 478 GLN A O 1
ATOM 3855 N N . GLY A 1 479 ? -4.511 -5.096 -21.919 1.00 66.94 479 GLY A N 1
ATOM 3856 C CA . GLY A 1 479 ? -3.957 -6.006 -22.930 1.00 66.94 479 GLY A CA 1
ATOM 3857 C C . GLY A 1 479 ? -4.937 -7.079 -23.410 1.00 66.94 479 GLY A C 1
ATOM 3858 O O . GLY A 1 479 ? -4.905 -7.456 -24.574 1.00 66.94 479 GLY A O 1
ATOM 3859 N N . GLY A 1 480 ? -5.864 -7.525 -22.556 1.00 58.81 480 GLY A N 1
ATOM 3860 C CA . GLY A 1 480 ? -6.808 -8.603 -22.889 1.00 58.81 480 GLY A CA 1
ATOM 3861 C C . GLY A 1 480 ? -7.944 -8.242 -23.863 1.00 58.81 480 GLY A C 1
ATOM 3862 O O . GLY A 1 480 ? -8.694 -9.128 -24.265 1.00 58.81 480 GLY A O 1
ATOM 3863 N N . LYS A 1 481 ? -8.118 -6.966 -24.242 1.00 54.47 481 LYS A N 1
ATOM 3864 C CA . LYS A 1 481 ? -9.246 -6.503 -25.083 1.00 54.47 481 LYS A CA 1
ATOM 3865 C C . LYS A 1 481 ? -8.945 -6.386 -26.583 1.00 54.47 481 LYS A C 1
ATOM 3867 O O . LYS A 1 481 ? -9.856 -6.108 -27.352 1.00 54.47 481 LYS A O 1
ATOM 3872 N N . THR A 1 482 ? -7.723 -6.645 -27.035 1.00 46.97 482 THR A N 1
ATOM 3873 C CA . THR A 1 482 ? -7.325 -6.483 -28.450 1.00 46.97 482 THR A CA 1
ATOM 3874 C C . THR A 1 482 ? -7.771 -7.618 -29.382 1.00 46.97 482 THR A C 1
ATOM 3876 O O . THR A 1 482 ? -7.453 -7.594 -30.566 1.00 46.97 482 THR A O 1
ATOM 3879 N N . SER A 1 483 ? -8.539 -8.603 -28.899 1.00 41.72 483 SER A N 1
ATOM 3880 C CA . SER A 1 483 ? -8.936 -9.775 -29.703 1.00 41.72 483 SER A CA 1
ATOM 3881 C C . SER A 1 483 ? -10.315 -9.684 -30.377 1.00 41.72 483 SER A C 1
ATOM 3883 O O . SER A 1 483 ? -10.727 -10.644 -31.026 1.00 41.72 483 SER A O 1
ATOM 3885 N N . GLY A 1 484 ? -11.050 -8.569 -30.283 1.00 41.12 484 GLY A N 1
ATOM 3886 C CA . GLY A 1 484 ? -12.329 -8.471 -30.994 1.00 41.12 484 GLY A CA 1
ATOM 3887 C C . GLY A 1 484 ? -13.005 -7.106 -30.953 1.00 41.12 484 GLY A C 1
ATOM 3888 O O . GLY A 1 484 ? -13.591 -6.747 -29.939 1.00 41.12 484 GLY A O 1
ATOM 3889 N N . GLY A 1 485 ? -13.009 -6.426 -32.103 1.00 38.97 485 GLY A N 1
ATOM 3890 C CA . GLY A 1 485 ? -13.907 -5.310 -32.416 1.00 38.97 485 GLY A CA 1
ATOM 3891 C C . GLY A 1 485 ? -13.317 -3.930 -32.135 1.00 38.97 485 GLY A C 1
ATOM 3892 O O . GLY A 1 485 ? -13.119 -3.569 -30.983 1.00 38.97 485 GLY A O 1
ATOM 3893 N N . ASP A 1 486 ? -13.084 -3.179 -33.212 1.00 39.31 486 ASP A N 1
ATOM 3894 C CA . ASP A 1 486 ? -12.736 -1.753 -33.255 1.00 39.31 486 ASP A CA 1
ATOM 3895 C C . ASP A 1 486 ? -11.402 -1.371 -32.594 1.00 39.31 486 ASP A C 1
ATOM 3897 O O . ASP A 1 486 ? -11.320 -0.643 -31.608 1.00 39.31 486 ASP A O 1
ATOM 3901 N N . ALA A 1 487 ? -10.321 -1.845 -33.220 1.00 40.44 487 ALA A N 1
ATOM 3902 C CA . ALA A 1 487 ? -8.959 -1.350 -33.039 1.00 40.44 487 ALA A CA 1
ATOM 3903 C C . ALA A 1 487 ? -8.770 0.034 -33.696 1.00 40.44 487 ALA A C 1
ATOM 3905 O O . ALA A 1 487 ? -7.882 0.214 -34.530 1.00 40.44 487 ALA A O 1
ATOM 3906 N N . ASP A 1 488 ? -9.596 1.014 -33.325 1.00 39.81 488 ASP A N 1
ATOM 3907 C CA . ASP A 1 488 ? -9.276 2.420 -33.573 1.00 39.81 488 ASP A CA 1
ATOM 3908 C C . ASP A 1 488 ? -8.159 2.834 -32.596 1.00 39.81 488 ASP A C 1
ATOM 3910 O O . ASP A 1 488 ? -8.386 3.343 -31.505 1.00 39.81 488 ASP A O 1
ATOM 3914 N N . ASP A 1 489 ? -6.925 2.524 -32.994 1.00 45.38 489 ASP A N 1
ATOM 3915 C CA . ASP A 1 489 ? -5.789 3.453 -33.042 1.00 45.38 489 ASP A CA 1
ATOM 3916 C C . ASP A 1 489 ? -5.323 4.212 -31.772 1.00 45.38 489 ASP A C 1
ATOM 3918 O O . ASP A 1 489 ? -4.446 5.079 -31.876 1.00 45.38 489 ASP A O 1
ATOM 3922 N N . GLU A 1 490 ? -5.817 3.899 -30.570 1.00 48.94 490 GLU A N 1
ATOM 3923 C CA . GLU A 1 490 ? -5.305 4.502 -29.332 1.00 48.94 490 GLU A CA 1
ATOM 3924 C C . GLU A 1 490 ? -4.068 3.764 -28.796 1.00 48.94 490 GLU A C 1
ATOM 3926 O O . GLU A 1 490 ? -4.102 2.599 -28.397 1.00 48.94 490 GLU A O 1
ATOM 3931 N N . PHE A 1 491 ? -2.947 4.492 -28.792 1.00 50.19 491 PHE A N 1
ATOM 3932 C CA . PHE A 1 491 ? -1.708 4.165 -28.088 1.00 50.19 491 PHE A CA 1
ATOM 3933 C C . PHE A 1 491 ? -2.015 3.617 -26.687 1.00 50.19 491 PHE A C 1
ATOM 3935 O O . PHE A 1 491 ? -2.679 4.282 -25.888 1.00 50.19 491 PHE A O 1
ATOM 3942 N N . THR A 1 492 ? -1.534 2.413 -26.366 1.00 63.16 492 THR A N 1
ATOM 3943 C CA . THR A 1 492 ? -1.778 1.852 -25.035 1.00 63.16 492 THR A CA 1
ATOM 3944 C C . THR A 1 492 ? -0.880 2.556 -24.016 1.00 63.16 492 THR A C 1
ATOM 3946 O O . THR A 1 492 ? 0.297 2.768 -24.310 1.00 63.16 492 THR A O 1
ATOM 3949 N N . PRO A 1 493 ? -1.369 2.885 -22.802 1.00 62.88 493 PRO A N 1
ATOM 3950 C CA . PRO A 1 493 ? -0.549 3.450 -21.732 1.00 62.88 493 PRO A CA 1
ATOM 3951 C C . PRO A 1 493 ? 0.778 2.724 -21.548 1.00 62.88 493 PRO A C 1
ATOM 3953 O O . PRO A 1 493 ? 1.801 3.364 -21.370 1.00 62.88 493 PRO A O 1
ATOM 3956 N N . PHE A 1 494 ? 0.768 1.397 -21.683 1.00 67.94 494 PHE A N 1
ATOM 3957 C CA . PHE A 1 494 ? 1.938 0.528 -21.617 1.00 67.94 494 PHE A CA 1
ATOM 3958 C C . PHE A 1 494 ? 3.118 0.977 -22.503 1.00 67.94 494 PHE A C 1
ATOM 3960 O O . PHE A 1 494 ? 4.269 0.830 -22.103 1.00 67.94 494 PHE A O 1
ATOM 3967 N N . ASP A 1 495 ? 2.849 1.583 -23.662 1.00 68.12 495 ASP A N 1
ATOM 3968 C CA . ASP A 1 495 ? 3.877 2.056 -24.593 1.00 68.12 495 ASP A CA 1
ATOM 3969 C C . ASP A 1 495 ? 4.526 3.389 -24.169 1.00 68.12 495 ASP A C 1
ATOM 3971 O O . ASP A 1 495 ? 5.616 3.719 -24.646 1.00 68.12 495 ASP A O 1
ATOM 3975 N N . GLU A 1 496 ? 3.887 4.144 -23.268 1.00 66.69 496 GLU A N 1
ATOM 3976 C CA . GLU A 1 496 ? 4.305 5.486 -22.832 1.00 66.69 496 GLU A CA 1
ATOM 3977 C C . GLU A 1 496 ? 4.963 5.516 -21.440 1.00 66.69 496 GLU A C 1
ATOM 3979 O O . GLU A 1 496 ? 5.387 6.582 -20.980 1.00 66.69 496 GLU A O 1
ATOM 3984 N N . ILE A 1 497 ? 5.074 4.371 -20.752 1.00 70.44 497 ILE A N 1
ATOM 3985 C CA . ILE A 1 497 ? 5.574 4.308 -19.370 1.00 70.44 497 ILE A CA 1
ATOM 3986 C C . ILE A 1 497 ? 6.738 3.350 -19.198 1.00 70.44 497 ILE A C 1
ATOM 3988 O O . ILE A 1 497 ? 6.673 2.161 -19.490 1.00 70.44 497 ILE A O 1
ATOM 3992 N N . VAL A 1 498 ? 7.787 3.862 -18.561 1.00 70.56 498 VAL A N 1
ATOM 3993 C CA . VAL A 1 498 ? 8.825 3.016 -17.983 1.00 70.56 498 VAL A CA 1
ATOM 3994 C C . VAL A 1 498 ? 8.317 2.512 -16.639 1.00 70.56 498 VAL A C 1
ATOM 3996 O O . VAL A 1 498 ? 8.189 3.282 -15.687 1.00 70.56 498 VAL A O 1
ATOM 3999 N N . LEU A 1 499 ? 7.992 1.224 -16.582 1.00 80.19 499 LEU A N 1
ATOM 4000 C CA . LEU A 1 499 ? 7.506 0.562 -15.372 1.00 80.19 499 LEU A CA 1
ATOM 4001 C C . LEU A 1 499 ? 8.612 0.440 -14.315 1.00 80.19 499 LEU A C 1
ATOM 4003 O O . LEU A 1 499 ? 9.796 0.430 -14.637 1.00 80.19 499 LEU A O 1
ATOM 4007 N N . GLU A 1 500 ? 8.248 0.345 -13.044 1.00 78.06 500 GLU A N 1
ATOM 4008 C CA . GLU A 1 500 ? 9.196 -0.044 -12.000 1.00 78.06 500 GLU A CA 1
ATOM 4009 C C . GLU A 1 500 ? 9.420 -1.560 -12.005 1.00 78.06 500 GLU A C 1
ATOM 4011 O O . GLU A 1 500 ? 8.614 -2.318 -12.548 1.00 78.06 500 GLU A O 1
ATOM 4016 N N . THR A 1 501 ? 10.524 -2.013 -11.406 1.00 79.19 501 THR A N 1
ATOM 4017 C CA . THR A 1 501 ? 10.905 -3.434 -11.379 1.00 79.19 501 THR A CA 1
ATOM 4018 C C . THR A 1 501 ? 9.790 -4.316 -10.818 1.00 79.19 501 THR A C 1
ATOM 4020 O O . THR A 1 501 ? 9.433 -5.301 -11.455 1.00 79.19 501 THR A O 1
ATOM 4023 N N . ASP A 1 502 ? 9.172 -3.942 -9.697 1.00 77.88 502 ASP A N 1
ATOM 4024 C CA . ASP A 1 502 ? 8.128 -4.770 -9.082 1.00 77.88 502 ASP A CA 1
ATOM 4025 C C . ASP A 1 502 ? 6.825 -4.787 -9.900 1.00 77.88 502 ASP A C 1
ATOM 4027 O O . ASP A 1 502 ? 6.209 -5.842 -10.043 1.00 77.88 502 ASP A O 1
ATOM 4031 N N . ILE A 1 503 ? 6.463 -3.677 -10.558 1.00 85.94 503 ILE A N 1
ATOM 4032 C CA . ILE A 1 503 ? 5.335 -3.637 -11.508 1.00 85.94 503 ILE A CA 1
ATOM 4033 C C . ILE A 1 503 ? 5.589 -4.595 -12.679 1.00 85.94 503 ILE A C 1
ATOM 4035 O O . ILE A 1 503 ? 4.688 -5.338 -13.064 1.00 85.94 503 ILE A O 1
ATOM 4039 N N . ARG A 1 504 ? 6.813 -4.616 -13.234 1.00 86.00 504 ARG A N 1
ATOM 4040 C CA . ARG A 1 504 ? 7.183 -5.550 -14.315 1.00 86.00 504 ARG A CA 1
ATOM 4041 C C . ARG A 1 504 ? 7.102 -6.996 -13.863 1.00 86.00 504 ARG A C 1
ATOM 4043 O O . ARG A 1 504 ? 6.609 -7.825 -14.616 1.00 86.00 504 ARG A O 1
ATOM 4050 N N . ARG A 1 505 ? 7.568 -7.298 -12.650 1.00 83.56 505 ARG A N 1
ATOM 4051 C CA . ARG A 1 505 ? 7.506 -8.656 -12.102 1.00 83.56 505 ARG A CA 1
ATOM 4052 C C . ARG A 1 505 ? 6.059 -9.119 -11.953 1.00 83.56 505 ARG A C 1
ATOM 4054 O O . ARG A 1 505 ? 5.726 -10.173 -12.477 1.00 83.56 505 ARG A O 1
ATOM 4061 N N . PHE A 1 506 ? 5.192 -8.308 -11.339 1.00 86.88 506 PHE A N 1
ATOM 4062 C CA . PHE A 1 506 ? 3.759 -8.618 -11.257 1.00 86.88 506 PHE A CA 1
ATOM 4063 C C . PHE A 1 506 ? 3.138 -8.813 -12.639 1.00 86.88 506 PHE A C 1
ATOM 4065 O O . PHE A 1 506 ? 2.400 -9.767 -12.864 1.00 86.88 506 PHE A O 1
ATOM 4072 N N . LEU A 1 507 ? 3.448 -7.926 -13.582 1.00 87.06 507 LEU A N 1
ATOM 4073 C CA . LEU A 1 507 ? 2.873 -7.991 -14.917 1.00 87.06 507 LEU A CA 1
ATOM 4074 C C . LEU A 1 507 ? 3.357 -9.221 -15.700 1.00 87.06 507 LEU A C 1
ATOM 4076 O O . LEU A 1 507 ? 2.535 -9.902 -16.305 1.00 87.06 507 LEU A O 1
ATOM 4080 N N . ARG A 1 508 ? 4.646 -9.577 -15.610 1.00 86.75 508 ARG A N 1
ATOM 4081 C CA . ARG A 1 508 ? 5.202 -10.804 -16.200 1.00 86.75 508 ARG A CA 1
ATOM 4082 C C . ARG A 1 508 ? 4.514 -12.050 -15.653 1.00 86.75 508 ARG A C 1
ATOM 4084 O O . ARG A 1 508 ? 4.160 -12.928 -16.429 1.00 86.75 508 ARG A O 1
ATOM 4091 N N . THR A 1 509 ? 4.287 -12.136 -14.346 1.00 84.56 509 THR A N 1
ATOM 4092 C CA . THR A 1 509 ? 3.563 -13.277 -13.768 1.00 84.56 509 THR A CA 1
ATOM 4093 C C . THR A 1 509 ? 2.104 -13.324 -14.230 1.00 84.56 509 THR A C 1
ATOM 4095 O O . THR A 1 509 ? 1.566 -14.406 -14.452 1.00 84.56 509 THR A O 1
ATOM 4098 N N . MET A 1 510 ? 1.445 -12.166 -14.372 1.00 86.06 510 MET A N 1
ATOM 4099 C CA . MET A 1 510 ? 0.053 -12.089 -14.828 1.00 86.06 510 MET A CA 1
ATOM 4100 C C . MET A 1 510 ? -0.115 -12.465 -16.306 1.00 86.06 510 MET A C 1
ATOM 4102 O O . MET A 1 510 ? -1.147 -13.030 -16.658 1.00 86.06 510 MET A O 1
ATOM 4106 N N . GLU A 1 511 ? 0.864 -12.146 -17.154 1.00 84.19 511 GLU A N 1
ATOM 4107 C CA . GLU A 1 511 ? 0.803 -12.359 -18.609 1.00 84.19 511 GLU A CA 1
ATOM 4108 C C . GLU A 1 511 ? 1.529 -13.621 -19.090 1.00 84.19 511 GLU A C 1
ATOM 4110 O O . GLU A 1 511 ? 1.268 -14.096 -20.192 1.00 84.19 511 GLU A O 1
ATOM 4115 N N . GLY A 1 512 ? 2.435 -14.181 -18.289 1.00 84.81 512 GLY A N 1
ATOM 4116 C CA . GLY A 1 512 ? 3.278 -15.299 -18.705 1.00 84.81 512 GLY A CA 1
ATOM 4117 C C . GLY A 1 512 ? 4.193 -14.926 -19.875 1.00 84.81 512 GLY A C 1
ATOM 4118 O O . GLY A 1 512 ? 4.739 -13.823 -19.931 1.00 84.81 512 GLY A O 1
ATOM 4119 N N . ASP A 1 513 ? 4.363 -15.846 -20.826 1.00 80.44 513 ASP A N 1
ATOM 4120 C CA . ASP A 1 513 ? 5.260 -15.661 -21.977 1.00 80.44 513 ASP A CA 1
ATOM 4121 C C . ASP A 1 513 ? 4.791 -14.562 -22.950 1.00 80.44 513 ASP A C 1
ATOM 4123 O O . ASP A 1 513 ? 5.608 -13.983 -23.675 1.00 80.44 513 ASP A O 1
ATOM 4127 N N . ASP A 1 514 ? 3.500 -14.207 -22.927 1.00 83.38 514 ASP A N 1
ATOM 4128 C CA . ASP A 1 514 ? 2.943 -13.133 -23.758 1.00 83.38 514 ASP A CA 1
ATOM 4129 C C . ASP A 1 514 ? 3.533 -11.755 -23.411 1.00 83.38 514 ASP A C 1
ATOM 4131 O O . ASP A 1 514 ? 3.552 -10.860 -24.262 1.00 83.38 514 ASP A O 1
ATOM 4135 N N . TRP A 1 515 ? 4.121 -11.607 -22.218 1.00 84.44 515 TRP A N 1
ATOM 4136 C CA . TRP A 1 515 ? 4.874 -10.429 -21.777 1.00 84.44 515 TRP A CA 1
ATOM 4137 C C . TRP A 1 515 ? 5.936 -9.978 -22.791 1.00 84.44 515 TRP A C 1
ATOM 4139 O O . TRP A 1 515 ? 6.055 -8.786 -23.111 1.00 84.44 515 TRP A O 1
ATOM 4149 N N . TYR A 1 516 ? 6.717 -10.920 -23.336 1.00 85.88 516 TYR A N 1
ATOM 4150 C CA . TYR A 1 516 ? 7.767 -10.589 -24.302 1.00 85.88 516 TYR A CA 1
ATOM 4151 C C . TYR A 1 516 ? 7.171 -10.091 -25.615 1.00 85.88 516 TYR A C 1
ATOM 4153 O O . TYR A 1 516 ? 7.697 -9.143 -26.198 1.00 85.88 516 TYR A O 1
ATOM 4161 N N . ASN A 1 517 ? 6.067 -10.685 -26.064 1.00 83.88 517 ASN A N 1
ATOM 4162 C CA . ASN A 1 517 ? 5.391 -10.259 -27.285 1.00 83.88 517 ASN A CA 1
ATOM 4163 C C . ASN A 1 517 ? 4.781 -8.867 -27.106 1.00 83.88 517 ASN A C 1
ATOM 4165 O O . ASN A 1 517 ? 5.003 -7.991 -27.940 1.00 83.88 517 ASN A O 1
ATOM 4169 N N . ARG A 1 518 ? 4.105 -8.623 -25.978 1.00 80.25 518 ARG A N 1
ATOM 4170 C CA . ARG A 1 518 ? 3.474 -7.335 -25.669 1.00 80.25 518 ARG A CA 1
ATOM 4171 C C . ARG A 1 518 ? 4.483 -6.188 -25.609 1.00 80.25 518 ARG A C 1
ATOM 4173 O O . ARG A 1 518 ? 4.240 -5.107 -26.138 1.00 80.25 518 ARG A O 1
ATOM 4180 N N . THR A 1 519 ? 5.645 -6.426 -25.005 1.00 85.50 519 THR A N 1
ATOM 4181 C CA . THR A 1 519 ? 6.715 -5.420 -24.890 1.00 85.50 519 THR A CA 1
ATOM 4182 C C . THR A 1 519 ? 7.400 -5.099 -26.216 1.00 85.50 519 THR A C 1
ATOM 4184 O O . THR A 1 519 ? 8.016 -4.044 -26.333 1.00 85.50 519 THR A O 1
ATOM 4187 N N . ARG A 1 520 ? 7.276 -5.932 -27.255 1.00 87.94 520 ARG A N 1
ATOM 4188 C CA . ARG A 1 520 ? 7.926 -5.695 -28.554 1.00 87.94 520 ARG A CA 1
ATOM 4189 C C . ARG A 1 520 ? 7.498 -4.372 -29.207 1.00 87.94 520 ARG A C 1
ATOM 4191 O O . ARG A 1 520 ? 8.347 -3.641 -29.728 1.00 87.94 520 ARG A O 1
ATOM 4198 N N . ARG A 1 521 ? 6.208 -4.032 -29.114 1.00 84.56 521 ARG A N 1
ATOM 4199 C CA . ARG A 1 521 ? 5.629 -2.772 -29.615 1.00 84.56 521 ARG A CA 1
ATOM 4200 C C . ARG A 1 521 ? 6.180 -1.543 -28.902 1.00 84.56 521 ARG A C 1
ATOM 4202 O O . ARG A 1 521 ? 6.478 -0.529 -29.538 1.00 84.56 521 ARG A O 1
ATOM 4209 N N . SER A 1 522 ? 6.383 -1.637 -27.591 1.00 83.88 522 SER A N 1
ATOM 4210 C CA . SER A 1 522 ? 6.916 -0.538 -26.782 1.00 83.88 522 SER A CA 1
ATOM 4211 C C . SER A 1 522 ? 8.367 -0.212 -27.147 1.00 83.88 522 SER A C 1
ATOM 4213 O O . SER A 1 522 ? 8.791 0.930 -27.007 1.00 83.88 522 SER A O 1
ATOM 4215 N N . TYR A 1 523 ? 9.111 -1.178 -27.695 1.00 88.88 523 TYR A N 1
ATOM 4216 C CA . TYR A 1 523 ? 10.478 -1.003 -28.200 1.00 88.88 523 TYR A CA 1
ATOM 4217 C C . TYR A 1 523 ? 10.545 -0.572 -29.678 1.00 88.88 523 TYR A C 1
ATOM 4219 O O . TYR A 1 523 ? 11.647 -0.416 -30.205 1.00 88.88 523 TYR A O 1
ATOM 4227 N N . ALA A 1 524 ? 9.402 -0.345 -30.336 1.00 87.88 524 ALA A N 1
ATOM 4228 C CA . ALA A 1 524 ? 9.304 -0.053 -31.769 1.00 87.88 524 ALA A CA 1
ATOM 4229 C C . ALA A 1 524 ? 9.861 -1.172 -32.675 1.00 87.88 524 ALA A C 1
ATOM 4231 O O . ALA A 1 524 ? 10.460 -0.891 -33.710 1.00 87.88 524 ALA A O 1
ATOM 4232 N N . LEU A 1 525 ? 9.729 -2.445 -32.281 1.00 89.81 525 LEU A N 1
ATOM 4233 C CA . LEU A 1 525 ? 10.259 -3.590 -33.043 1.00 89.81 525 LEU A CA 1
ATOM 4234 C C . LEU A 1 525 ? 9.190 -4.343 -33.856 1.00 89.81 525 LEU A C 1
ATOM 4236 O O . LEU A 1 525 ? 9.505 -5.355 -34.502 1.00 89.81 525 LEU A O 1
ATOM 4240 N N . GLU A 1 526 ? 7.932 -3.897 -33.824 1.00 87.69 526 GLU A N 1
ATOM 4241 C CA . GLU A 1 526 ? 6.878 -4.439 -34.686 1.00 87.69 526 GLU A CA 1
AT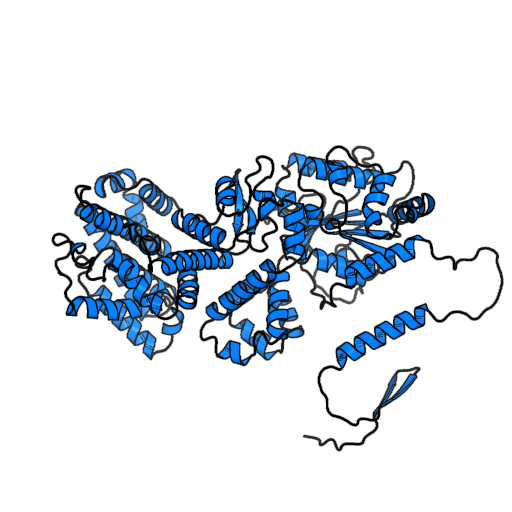OM 4242 C C . GLU A 1 526 ? 7.025 -3.927 -36.123 1.00 87.69 526 GLU A C 1
ATOM 4244 O O . GLU A 1 526 ? 7.504 -2.820 -36.363 1.00 87.69 526 GLU A O 1
ATOM 4249 N N . ARG A 1 527 ? 6.658 -4.766 -37.101 1.00 84.44 527 ARG A N 1
ATOM 4250 C CA . ARG A 1 527 ? 6.862 -4.471 -38.531 1.00 84.44 527 ARG A CA 1
ATOM 4251 C C . ARG A 1 527 ? 6.081 -3.247 -39.010 1.00 84.44 527 ARG A C 1
ATOM 4253 O O . ARG A 1 527 ? 6.554 -2.552 -39.899 1.00 84.44 527 ARG A O 1
ATOM 4260 N N . ASP A 1 528 ? 4.916 -2.999 -38.426 1.00 84.19 528 ASP A N 1
ATOM 4261 C CA . ASP A 1 528 ? 4.061 -1.832 -38.665 1.00 84.19 528 ASP A CA 1
ATOM 4262 C C . ASP A 1 528 ? 4.602 -0.536 -38.031 1.00 84.19 528 ASP A C 1
ATOM 4264 O O . ASP A 1 528 ? 3.990 0.509 -38.203 1.00 84.19 528 ASP A O 1
ATOM 4268 N N . GLN A 1 529 ? 5.731 -0.599 -37.311 1.00 82.56 529 GLN A N 1
ATOM 4269 C CA . GLN A 1 529 ? 6.418 0.555 -36.715 1.00 82.56 529 GLN A CA 1
ATOM 4270 C C . GLN A 1 529 ? 7.799 0.803 -37.333 1.00 82.56 529 GLN A C 1
ATOM 4272 O O . GLN A 1 529 ? 8.542 1.676 -36.885 1.00 82.56 529 GLN A O 1
ATOM 4277 N N . TRP A 1 530 ? 8.212 0.022 -38.332 1.00 85.69 530 TRP A N 1
ATOM 4278 C CA . TRP A 1 530 ? 9.540 0.160 -38.942 1.00 85.69 530 TRP A CA 1
ATOM 4279 C C . TRP A 1 530 ? 9.713 1.473 -39.697 1.00 85.69 530 TRP A C 1
ATOM 4281 O O . TRP A 1 530 ? 10.819 1.994 -39.806 1.00 85.69 530 TRP A O 1
ATOM 4291 N N . ASP A 1 531 ? 8.619 2.030 -40.186 1.00 79.19 531 ASP A N 1
ATOM 4292 C CA . ASP A 1 531 ? 8.527 3.371 -40.733 1.00 79.19 531 ASP A CA 1
ATOM 4293 C C . ASP A 1 531 ? 8.671 4.462 -39.664 1.00 79.19 531 ASP A C 1
ATOM 4295 O O . ASP A 1 531 ? 9.047 5.570 -40.029 1.00 79.19 531 ASP A O 1
ATOM 4299 N N . GLU A 1 532 ? 8.482 4.165 -38.366 1.00 76.88 532 GLU A N 1
ATOM 4300 C CA . GLU A 1 532 ? 8.834 5.058 -37.244 1.00 76.88 532 GLU A CA 1
ATOM 4301 C C . GLU A 1 532 ? 10.348 5.203 -37.027 1.00 76.88 532 GLU A C 1
ATOM 4303 O O . GLU A 1 532 ? 10.797 6.171 -36.407 1.00 76.88 532 GLU A O 1
ATOM 4308 N N . TRP A 1 533 ? 11.154 4.281 -37.565 1.00 80.69 533 TRP A N 1
ATOM 4309 C CA . TRP A 1 533 ? 12.611 4.381 -37.532 1.00 80.69 533 TRP A CA 1
ATOM 4310 C C . TRP A 1 533 ? 13.062 5.424 -38.546 1.00 80.69 533 TRP A C 1
ATOM 4312 O O . TRP A 1 533 ? 13.259 5.157 -39.733 1.00 80.69 533 TRP A O 1
ATOM 4322 N N . ASP A 1 534 ? 13.186 6.641 -38.033 1.00 64.50 534 ASP A N 1
ATOM 4323 C CA . ASP A 1 534 ? 13.507 7.839 -38.787 1.00 64.50 534 ASP A CA 1
ATOM 4324 C C . ASP A 1 534 ? 14.706 7.640 -39.726 1.00 64.50 534 ASP A C 1
ATOM 4326 O O . ASP A 1 534 ? 15.793 7.262 -39.294 1.00 64.50 534 ASP A O 1
ATOM 4330 N N . LYS A 1 535 ? 14.535 7.948 -41.013 1.00 62.72 535 LYS A N 1
ATOM 4331 C CA . LYS A 1 535 ? 15.625 7.920 -42.001 1.00 62.72 535 LYS A CA 1
ATOM 4332 C C . LYS A 1 535 ? 16.648 9.042 -41.783 1.00 62.72 535 LYS A C 1
ATOM 4334 O O . LYS A 1 535 ? 17.789 8.905 -42.221 1.00 62.72 535 LYS A O 1
ATOM 4339 N N . GLU A 1 536 ? 16.260 10.138 -41.131 1.00 54.47 536 GLU A N 1
ATOM 4340 C CA . GLU A 1 536 ? 17.126 11.275 -40.797 1.00 54.47 536 GLU A CA 1
ATOM 4341 C C . GLU A 1 536 ? 17.905 11.064 -39.486 1.00 54.47 536 GLU A C 1
ATOM 4343 O O . GLU A 1 536 ? 19.056 11.500 -39.378 1.00 54.47 536 GLU A O 1
ATOM 4348 N N . PHE A 1 537 ? 17.320 10.382 -38.492 1.00 53.72 537 PHE A N 1
ATOM 4349 C CA . PHE A 1 537 ? 17.970 10.130 -37.196 1.00 53.72 537 PHE A CA 1
ATOM 4350 C C . PHE A 1 537 ? 18.613 8.740 -37.098 1.00 53.72 537 PHE A C 1
ATOM 4352 O O . PHE A 1 537 ? 19.691 8.622 -36.515 1.00 53.72 537 PHE A O 1
ATOM 4359 N N . SER A 1 538 ? 18.028 7.725 -37.733 1.00 55.75 538 SER A N 1
ATOM 4360 C CA . SER A 1 538 ? 18.509 6.346 -37.763 1.00 55.75 538 SER A CA 1
ATOM 4361 C C . SER A 1 538 ? 19.159 6.020 -39.110 1.00 55.75 538 SER A C 1
ATOM 4363 O O . SER A 1 538 ? 18.494 5.788 -40.115 1.00 55.75 538 SER A O 1
ATOM 4365 N N . LEU A 1 539 ? 20.495 5.923 -39.137 1.00 54.56 539 LEU A N 1
ATOM 4366 C CA . LEU A 1 539 ? 21.231 5.426 -40.318 1.00 54.56 539 LEU A CA 1
ATOM 4367 C C . LEU A 1 539 ? 20.941 3.941 -40.614 1.00 54.56 539 LEU A C 1
ATOM 4369 O O . LEU A 1 539 ? 21.331 3.424 -41.660 1.00 54.56 539 LEU A O 1
ATOM 4373 N N . MET A 1 540 ? 20.279 3.256 -39.682 1.00 69.25 540 MET A N 1
ATOM 4374 C CA . MET A 1 540 ? 19.943 1.846 -39.748 1.00 69.25 540 MET A CA 1
ATOM 4375 C C . MET A 1 540 ? 18.451 1.709 -40.058 1.00 69.25 540 MET A C 1
ATOM 4377 O O . MET A 1 540 ? 17.605 1.965 -39.205 1.00 69.25 540 MET A O 1
ATOM 4381 N N . GLN A 1 541 ? 18.125 1.317 -41.292 1.00 77.00 541 GLN A N 1
ATOM 4382 C CA . GLN A 1 541 ? 16.768 0.879 -41.613 1.00 77.00 541 GLN A CA 1
ATOM 4383 C C . GLN A 1 541 ? 16.566 -0.521 -41.022 1.00 77.00 541 GLN A C 1
ATOM 4385 O O . GLN A 1 541 ? 17.360 -1.417 -41.342 1.00 77.00 541 GLN A O 1
ATOM 4390 N N . PRO A 1 542 ? 15.556 -0.726 -40.157 1.00 81.56 542 PRO A N 1
ATOM 4391 C CA . PRO A 1 542 ? 15.283 -2.042 -39.609 1.00 81.56 542 PRO A CA 1
ATOM 4392 C C . PRO A 1 542 ? 14.979 -3.018 -40.750 1.00 81.56 542 PRO A C 1
ATOM 4394 O O . PRO A 1 542 ? 14.261 -2.719 -41.702 1.00 81.56 542 PRO A O 1
ATOM 4397 N N . ASN A 1 543 ? 15.576 -4.197 -40.658 1.00 87.31 543 ASN A N 1
ATOM 4398 C CA . ASN A 1 543 ? 15.262 -5.346 -41.492 1.00 87.31 543 ASN A CA 1
ATOM 4399 C C . ASN A 1 543 ? 15.147 -6.574 -40.587 1.00 87.31 543 ASN A C 1
ATOM 4401 O O . ASN A 1 543 ? 15.520 -6.517 -39.414 1.00 87.31 543 ASN A O 1
ATOM 4405 N N . ASP A 1 544 ? 14.663 -7.691 -41.125 1.00 87.94 544 ASP A N 1
ATOM 4406 C CA . ASP A 1 544 ? 14.420 -8.893 -40.321 1.00 87.94 544 ASP A CA 1
ATOM 4407 C C . ASP A 1 544 ? 15.671 -9.382 -39.566 1.00 87.94 544 ASP A C 1
ATOM 4409 O O . ASP A 1 544 ? 15.562 -9.822 -38.424 1.00 87.94 544 ASP A O 1
ATOM 4413 N N . ALA A 1 545 ? 16.864 -9.277 -40.163 1.00 90.69 545 ALA A N 1
ATOM 4414 C CA . ALA A 1 545 ? 18.105 -9.716 -39.525 1.00 90.69 545 ALA A CA 1
ATOM 4415 C C . ALA A 1 545 ? 18.501 -8.809 -38.349 1.00 90.69 545 ALA A C 1
ATOM 4417 O O . ALA A 1 545 ? 18.853 -9.300 -37.279 1.00 90.69 545 ALA A O 1
ATOM 4418 N N . ILE A 1 546 ? 18.394 -7.493 -38.537 1.00 88.56 546 ILE A N 1
ATOM 4419 C CA . ILE A 1 546 ? 18.673 -6.485 -37.510 1.00 88.56 546 ILE A CA 1
ATOM 4420 C C . ILE A 1 546 ? 17.675 -6.607 -36.364 1.00 88.56 546 ILE A C 1
ATOM 4422 O O . ILE A 1 546 ? 18.067 -6.676 -35.205 1.00 88.56 546 ILE A O 1
ATOM 4426 N N . VAL A 1 547 ? 16.382 -6.662 -36.680 1.00 90.06 547 VAL A N 1
ATOM 4427 C CA . VAL A 1 547 ? 15.324 -6.731 -35.670 1.00 90.06 547 VAL A CA 1
ATOM 4428 C C . VAL A 1 547 ? 15.433 -8.016 -34.865 1.00 90.06 547 VAL A C 1
ATOM 4430 O O . VAL A 1 547 ? 15.242 -7.973 -33.658 1.00 90.06 547 VAL A O 1
ATOM 4433 N N . LYS A 1 548 ? 15.819 -9.137 -35.486 1.00 93.56 548 LYS A N 1
ATOM 4434 C CA . LYS A 1 548 ? 16.110 -10.371 -34.752 1.00 93.56 548 LYS A CA 1
ATOM 4435 C C . LYS A 1 548 ? 17.255 -10.189 -33.750 1.00 93.56 548 LYS A C 1
ATOM 4437 O O . LYS A 1 548 ? 17.140 -10.635 -32.615 1.00 93.56 548 LYS A O 1
ATOM 4442 N N . GLU A 1 549 ? 18.338 -9.524 -34.144 1.00 93.44 549 GLU A N 1
ATOM 4443 C CA . GLU A 1 549 ? 19.468 -9.265 -33.245 1.00 93.44 549 GLU A CA 1
ATOM 4444 C C . GLU A 1 549 ? 19.072 -8.356 -32.068 1.00 93.44 549 GLU A C 1
ATOM 4446 O O . GLU A 1 549 ? 19.425 -8.629 -30.919 1.00 93.44 549 GLU A O 1
ATOM 4451 N N . LEU A 1 550 ? 18.315 -7.292 -32.354 1.00 94.12 550 LEU A N 1
ATOM 4452 C CA . LEU A 1 550 ? 17.786 -6.375 -31.344 1.00 94.12 550 LEU A CA 1
ATOM 4453 C C . LEU A 1 550 ? 16.772 -7.064 -30.425 1.00 94.12 550 LEU A C 1
ATOM 4455 O O . LEU A 1 550 ? 16.718 -6.759 -29.242 1.00 94.12 550 LEU A O 1
ATOM 4459 N N . GLU A 1 551 ? 16.002 -8.019 -30.938 1.00 94.06 551 GLU A N 1
ATOM 4460 C CA . GLU A 1 551 ? 15.059 -8.810 -30.151 1.00 94.06 551 GLU A CA 1
ATOM 4461 C C . GLU A 1 551 ? 15.782 -9.742 -29.170 1.00 94.06 551 GLU A C 1
ATOM 4463 O O . GLU A 1 551 ? 15.444 -9.789 -27.989 1.00 94.06 551 GLU A O 1
ATOM 4468 N N . GLU A 1 552 ? 16.832 -10.434 -29.622 1.00 94.19 552 GLU A N 1
ATOM 4469 C CA . GLU A 1 552 ? 17.671 -11.267 -28.751 1.00 94.19 552 GLU A CA 1
ATOM 4470 C C . GLU A 1 552 ? 18.355 -10.436 -27.650 1.00 94.19 552 GLU A C 1
ATOM 4472 O O . GLU A 1 552 ? 18.497 -10.889 -26.514 1.00 94.19 552 GLU A O 1
ATOM 4477 N N . GLU A 1 553 ? 18.785 -9.213 -27.977 1.00 95.50 553 GLU A N 1
ATOM 4478 C CA . GLU A 1 553 ? 19.321 -8.245 -27.014 1.00 95.50 553 GLU A CA 1
ATOM 4479 C C . GLU A 1 553 ? 18.252 -7.771 -26.023 1.00 95.50 553 GLU A C 1
ATOM 4481 O O . GLU A 1 553 ? 18.476 -7.800 -24.811 1.00 95.50 553 GLU A O 1
ATOM 4486 N N . ARG A 1 554 ? 17.077 -7.393 -26.537 1.00 94.38 554 ARG A N 1
ATOM 4487 C CA . ARG A 1 554 ? 15.934 -6.906 -25.767 1.00 94.38 554 ARG A CA 1
ATOM 4488 C C . ARG A 1 554 ? 15.487 -7.909 -24.720 1.00 94.38 554 ARG A C 1
ATOM 4490 O O . ARG A 1 554 ? 15.281 -7.500 -23.588 1.00 94.38 554 ARG A O 1
ATOM 4497 N N . VAL A 1 555 ? 15.337 -9.187 -25.073 1.00 94.25 555 VAL A N 1
ATOM 4498 C CA . VAL A 1 555 ? 14.871 -10.223 -24.135 1.00 94.25 555 VAL A CA 1
ATOM 4499 C C . VAL A 1 555 ? 15.781 -10.282 -22.908 1.00 94.25 555 VAL A C 1
ATOM 4501 O O . VAL A 1 555 ? 15.304 -10.177 -21.784 1.00 94.25 555 VAL A O 1
ATOM 4504 N N . VAL A 1 556 ? 17.101 -10.329 -23.113 1.00 94.88 556 VAL A N 1
ATOM 4505 C CA . VAL A 1 556 ? 18.069 -10.388 -22.006 1.00 94.88 556 VAL A CA 1
ATOM 4506 C C . VAL A 1 556 ? 18.054 -9.107 -21.170 1.00 94.88 556 VAL A C 1
ATOM 4508 O O . VAL A 1 556 ? 18.089 -9.173 -19.946 1.00 94.88 556 VAL A O 1
ATOM 4511 N N . LEU A 1 557 ? 18.008 -7.933 -21.806 1.00 94.56 557 LEU A N 1
ATOM 4512 C CA . LEU A 1 557 ? 17.965 -6.659 -21.082 1.00 94.56 557 LEU A CA 1
ATOM 4513 C C . LEU A 1 557 ? 16.635 -6.470 -20.331 1.00 94.56 557 LEU A C 1
ATOM 4515 O O . LEU A 1 557 ? 16.619 -5.935 -19.225 1.00 94.56 557 LEU A O 1
ATOM 4519 N N . LEU A 1 558 ? 15.523 -6.949 -20.886 1.00 92.06 558 LEU A N 1
ATOM 4520 C CA . LEU A 1 558 ? 14.220 -6.946 -20.229 1.00 92.06 558 LEU A CA 1
ATOM 4521 C C . LEU A 1 558 ? 14.210 -7.866 -19.003 1.00 92.06 558 LEU A C 1
ATOM 4523 O O . LEU A 1 558 ? 13.675 -7.472 -17.965 1.00 92.06 558 LEU A O 1
ATOM 4527 N N . ASP A 1 559 ? 14.849 -9.033 -19.091 1.00 91.75 559 ASP A N 1
ATOM 4528 C CA . ASP A 1 559 ? 15.031 -9.940 -17.955 1.00 91.75 559 ASP A CA 1
ATOM 4529 C C . ASP A 1 559 ? 15.853 -9.273 -16.852 1.00 91.75 559 ASP A C 1
ATOM 4531 O O . ASP A 1 559 ? 15.427 -9.255 -15.704 1.00 91.75 559 ASP A O 1
ATOM 4535 N N . ILE A 1 560 ? 16.972 -8.622 -17.189 1.00 90.88 560 ILE A N 1
ATOM 4536 C CA . ILE A 1 560 ? 17.789 -7.854 -16.229 1.00 90.88 560 ILE A CA 1
ATOM 4537 C C . ILE A 1 560 ? 16.962 -6.773 -15.530 1.00 90.88 560 ILE A C 1
ATOM 4539 O O . ILE A 1 560 ? 17.090 -6.545 -14.330 1.00 90.88 560 ILE A O 1
ATOM 4543 N N . MET A 1 561 ? 16.114 -6.082 -16.285 1.00 87.50 561 MET A N 1
ATOM 4544 C CA . MET A 1 561 ? 15.290 -4.987 -15.787 1.00 87.50 561 MET A CA 1
ATOM 4545 C C . MET A 1 561 ? 14.119 -5.464 -14.905 1.00 87.50 561 MET A C 1
ATOM 4547 O O . MET A 1 561 ? 13.562 -4.675 -14.131 1.00 87.50 561 MET A O 1
ATOM 4551 N N . THR A 1 562 ? 13.746 -6.739 -15.029 1.00 85.56 562 THR A N 1
ATOM 4552 C CA . THR A 1 562 ? 12.633 -7.370 -14.309 1.00 85.56 562 THR A CA 1
ATOM 4553 C C . THR A 1 562 ? 13.138 -8.174 -13.109 1.00 85.56 562 THR A C 1
ATOM 4555 O O . THR A 1 562 ? 12.595 -8.050 -12.018 1.00 85.56 562 THR A O 1
ATOM 4558 N N . GLU A 1 563 ? 14.209 -8.950 -13.255 1.00 84.88 563 GLU A N 1
ATOM 4559 C CA . GLU A 1 563 ? 14.769 -9.853 -12.241 1.00 84.88 563 GLU A CA 1
ATOM 4560 C C . GLU A 1 563 ? 16.307 -9.772 -12.221 1.00 84.88 563 GLU A C 1
ATOM 4562 O O . GLU A 1 563 ? 16.989 -10.749 -12.539 1.00 84.88 563 GLU A O 1
ATOM 4567 N N . PRO A 1 564 ? 16.889 -8.616 -11.843 1.00 83.75 564 PRO A N 1
ATOM 4568 C CA . PRO A 1 564 ? 18.338 -8.427 -11.900 1.00 83.75 564 PRO A CA 1
ATOM 4569 C C . PRO A 1 564 ? 19.112 -9.480 -11.096 1.00 83.75 564 PRO A C 1
ATOM 4571 O O . PRO A 1 564 ? 20.207 -9.869 -11.475 1.00 83.75 564 PRO A O 1
ATOM 4574 N N . GLU A 1 565 ? 18.535 -10.008 -10.026 1.00 80.00 565 GLU A N 1
ATOM 4575 C CA . GLU A 1 565 ? 19.129 -10.965 -9.096 1.00 80.00 565 GLU A CA 1
ATOM 4576 C C . GLU A 1 565 ? 19.452 -12.318 -9.740 1.00 80.00 565 GLU A C 1
ATOM 4578 O O . GLU A 1 565 ? 20.391 -12.978 -9.290 1.00 80.00 565 GLU A O 1
ATOM 4583 N N . GLN A 1 566 ? 18.745 -12.710 -10.808 1.00 80.94 566 GLN A N 1
ATOM 4584 C CA . GLN A 1 566 ? 19.057 -13.928 -11.570 1.00 80.94 566 GLN A CA 1
ATOM 4585 C C . GLN A 1 566 ? 20.443 -13.858 -12.217 1.00 80.94 566 GLN A C 1
ATOM 4587 O O . GLN A 1 566 ? 21.116 -14.872 -12.386 1.00 80.94 566 GLN A O 1
ATOM 4592 N N . PHE A 1 567 ? 20.929 -12.648 -12.490 1.00 84.38 567 PHE A N 1
ATOM 4593 C CA . PHE A 1 567 ? 22.219 -12.413 -13.128 1.00 84.38 567 PHE A CA 1
ATOM 4594 C C . PHE A 1 567 ? 23.394 -12.396 -12.138 1.00 84.38 567 PHE A C 1
ATOM 4596 O O . PHE A 1 567 ? 24.489 -11.995 -12.515 1.00 84.38 567 PHE A O 1
ATOM 4603 N N . ARG A 1 568 ? 23.198 -12.856 -10.889 1.00 77.06 568 ARG A N 1
ATOM 4604 C CA . ARG A 1 568 ? 24.286 -13.119 -9.923 1.00 77.06 568 ARG A CA 1
ATOM 4605 C C . ARG A 1 568 ? 25.091 -14.377 -10.247 1.00 77.06 568 ARG A C 1
ATOM 4607 O O . ARG A 1 568 ? 26.237 -14.484 -9.826 1.00 77.06 568 ARG A O 1
ATOM 4614 N N . ALA A 1 569 ? 24.493 -15.354 -10.929 1.00 72.25 569 ALA A N 1
ATOM 4615 C CA . ALA A 1 569 ? 25.163 -16.610 -11.253 1.00 72.25 569 ALA A CA 1
ATOM 4616 C C . ALA A 1 569 ? 26.146 -16.428 -12.420 1.00 72.25 569 ALA A C 1
ATOM 4618 O O . ALA A 1 569 ? 25.799 -15.801 -13.419 1.00 72.25 569 ALA A O 1
ATOM 4619 N N . ASP A 1 570 ? 27.334 -17.043 -12.342 1.00 74.50 570 ASP A N 1
ATOM 4620 C CA . ASP A 1 570 ? 28.438 -16.828 -13.296 1.00 74.50 570 ASP A CA 1
ATOM 4621 C C . ASP A 1 570 ? 28.018 -16.923 -14.774 1.00 74.50 570 ASP A C 1
ATOM 4623 O O . ASP A 1 570 ? 28.431 -16.111 -15.603 1.00 74.50 570 ASP A O 1
ATOM 4627 N N . ARG A 1 571 ? 27.173 -17.897 -15.139 1.00 83.38 571 ARG A N 1
ATOM 4628 C CA . ARG A 1 571 ? 26.767 -18.098 -16.540 1.00 83.38 571 ARG A CA 1
ATOM 4629 C C . ARG A 1 571 ? 25.864 -16.975 -17.058 1.00 83.38 571 ARG A C 1
ATOM 4631 O O . ARG A 1 571 ? 26.079 -16.496 -18.176 1.00 83.38 571 ARG A O 1
ATOM 4638 N N . ASP A 1 572 ? 24.875 -16.570 -16.270 1.00 86.56 572 ASP A N 1
ATOM 4639 C CA . ASP A 1 572 ? 23.915 -15.536 -16.659 1.00 86.56 572 ASP A CA 1
ATOM 4640 C C . ASP A 1 572 ? 24.532 -14.144 -16.535 1.00 86.56 572 ASP A C 1
ATOM 4642 O O . ASP A 1 572 ? 24.351 -13.324 -17.435 1.00 86.56 572 ASP A O 1
ATOM 4646 N N . ALA A 1 573 ? 25.389 -13.921 -15.534 1.00 88.12 573 ALA A N 1
ATOM 4647 C CA . ALA A 1 573 ? 26.220 -12.726 -15.409 1.00 88.12 573 ALA A CA 1
ATOM 4648 C C . ALA A 1 573 ? 27.053 -12.482 -16.681 1.00 88.12 573 ALA A C 1
ATOM 4650 O O . ALA A 1 573 ? 27.016 -11.396 -17.262 1.00 88.12 573 ALA A O 1
ATOM 4651 N N . ILE A 1 574 ? 27.746 -13.511 -17.193 1.00 92.50 574 ILE A N 1
ATOM 4652 C CA . ILE A 1 574 ? 28.531 -13.407 -18.437 1.00 92.50 574 ILE A CA 1
ATOM 4653 C C . ILE A 1 574 ? 27.635 -13.046 -19.631 1.00 92.50 574 ILE A C 1
ATOM 4655 O O . ILE A 1 574 ? 28.026 -12.233 -20.477 1.00 92.50 574 ILE A O 1
ATOM 4659 N N . LYS A 1 575 ? 26.440 -13.644 -19.724 1.00 94.88 575 LYS A N 1
ATOM 4660 C CA . LYS A 1 575 ? 25.472 -13.354 -20.793 1.00 94.88 575 LYS A CA 1
ATOM 4661 C C . LYS A 1 575 ? 24.971 -11.908 -20.709 1.00 94.88 575 LYS A C 1
ATOM 4663 O O . LYS A 1 575 ? 24.939 -11.232 -21.741 1.00 94.88 575 LYS A O 1
ATOM 4668 N N . ALA A 1 576 ? 24.640 -11.426 -19.512 1.00 94.19 576 ALA A N 1
ATOM 4669 C CA . ALA A 1 576 ? 24.231 -10.047 -19.260 1.00 94.19 576 ALA A CA 1
ATOM 4670 C C . ALA A 1 576 ? 25.331 -9.059 -19.642 1.00 94.19 576 ALA A C 1
ATOM 4672 O O . ALA A 1 576 ? 25.108 -8.211 -20.501 1.00 94.19 576 ALA A O 1
ATOM 4673 N N . ILE A 1 577 ? 26.540 -9.221 -19.097 1.00 95.62 577 ILE A N 1
ATOM 4674 C CA . ILE A 1 577 ? 27.685 -8.338 -19.368 1.00 95.62 577 ILE A CA 1
ATOM 4675 C C . ILE A 1 577 ? 27.982 -8.278 -20.869 1.00 95.62 577 ILE A C 1
ATOM 4677 O O . ILE A 1 577 ? 28.151 -7.195 -21.428 1.00 95.62 577 ILE A O 1
ATOM 4681 N N . ARG A 1 578 ? 27.996 -9.429 -21.556 1.00 96.69 578 ARG A N 1
ATOM 4682 C CA . ARG A 1 578 ? 28.204 -9.480 -23.012 1.00 96.69 578 ARG A CA 1
ATOM 4683 C C . ARG A 1 578 ? 27.125 -8.708 -23.769 1.00 96.69 578 ARG A C 1
ATOM 4685 O O . ARG A 1 578 ? 27.447 -7.991 -24.713 1.00 96.69 578 ARG A O 1
ATOM 4692 N N . THR A 1 579 ? 25.867 -8.859 -23.366 1.00 97.56 579 THR A N 1
ATOM 4693 C CA . THR A 1 579 ? 24.727 -8.191 -24.006 1.00 97.56 579 THR A CA 1
ATOM 4694 C C . THR A 1 579 ? 24.764 -6.682 -23.769 1.00 97.56 579 THR A C 1
ATOM 4696 O O . THR A 1 579 ? 24.608 -5.919 -24.718 1.00 97.56 579 THR A O 1
ATOM 4699 N N . ILE A 1 580 ? 25.047 -6.251 -22.537 1.00 97.56 580 ILE A N 1
ATOM 4700 C CA . ILE A 1 580 ? 25.200 -4.839 -22.165 1.00 97.56 580 ILE A CA 1
ATOM 4701 C C . ILE A 1 580 ? 26.341 -4.197 -22.955 1.00 97.56 580 ILE A C 1
ATOM 4703 O O . ILE A 1 580 ? 26.156 -3.131 -23.537 1.00 97.56 580 ILE A O 1
ATOM 4707 N N . ASN A 1 581 ? 27.503 -4.850 -23.015 1.00 96.75 581 ASN A N 1
ATOM 4708 C CA . ASN A 1 581 ? 28.643 -4.336 -23.769 1.00 96.75 581 ASN A CA 1
ATOM 4709 C C . ASN A 1 581 ? 28.308 -4.222 -25.257 1.00 96.75 581 ASN A C 1
ATOM 4711 O O . ASN A 1 581 ? 28.508 -3.156 -25.826 1.00 96.75 581 ASN A O 1
ATOM 4715 N N . ARG A 1 582 ? 27.692 -5.255 -25.852 1.00 96.06 582 ARG A N 1
ATOM 4716 C CA . ARG A 1 582 ? 27.221 -5.204 -27.243 1.00 96.06 582 ARG A CA 1
ATOM 4717 C C . ARG A 1 582 ? 26.279 -4.021 -27.480 1.00 96.06 582 ARG A C 1
ATOM 4719 O O . ARG A 1 582 ? 26.457 -3.321 -28.469 1.00 96.06 582 ARG A O 1
ATOM 4726 N N . PHE A 1 583 ? 25.318 -3.780 -26.587 1.00 96.75 583 PHE A N 1
ATOM 4727 C CA . PHE A 1 583 ? 24.406 -2.637 -26.681 1.00 96.75 583 PHE A CA 1
ATOM 4728 C C . PHE A 1 583 ? 25.154 -1.295 -26.604 1.00 96.75 583 PHE A C 1
ATOM 4730 O O . PHE A 1 583 ? 24.966 -0.444 -27.470 1.00 96.75 583 PHE A O 1
ATOM 4737 N N . LEU A 1 584 ? 26.034 -1.114 -25.613 1.00 96.19 584 LEU A N 1
ATOM 4738 C CA . LEU A 1 584 ? 26.790 0.129 -25.410 1.00 96.19 584 LEU A CA 1
ATOM 4739 C C . LEU A 1 584 ? 27.878 0.375 -26.472 1.00 96.19 584 LEU A C 1
ATOM 4741 O O . LEU A 1 584 ? 28.295 1.517 -26.648 1.00 96.19 584 LEU A O 1
ATOM 4745 N N . ASP A 1 585 ? 28.352 -0.668 -27.159 1.00 94.69 585 ASP A N 1
ATOM 4746 C CA . ASP A 1 585 ? 29.301 -0.573 -28.279 1.00 94.69 585 ASP A CA 1
ATOM 4747 C C . ASP A 1 585 ? 28.618 -0.157 -29.593 1.00 94.69 585 ASP A C 1
ATOM 4749 O O . ASP A 1 585 ? 29.288 0.286 -30.532 1.00 94.69 585 ASP A O 1
ATOM 4753 N N . ARG A 1 586 ? 27.284 -0.281 -29.693 1.00 91.69 586 ARG A N 1
ATOM 4754 C CA . ARG A 1 586 ? 26.550 0.156 -30.885 1.00 91.69 586 ARG A CA 1
ATOM 4755 C C . ARG A 1 586 ? 26.539 1.681 -30.995 1.00 91.69 586 ARG A C 1
ATOM 4757 O O . ARG A 1 586 ? 26.509 2.396 -29.993 1.00 91.69 586 ARG A O 1
ATOM 4764 N N . PRO A 1 587 ? 26.454 2.213 -32.225 1.00 89.38 587 PRO A N 1
ATOM 4765 C CA . PRO A 1 587 ? 26.212 3.631 -32.443 1.00 89.38 587 PRO A CA 1
ATOM 4766 C C . PRO A 1 587 ? 24.789 3.998 -31.986 1.00 89.38 587 PRO A C 1
ATOM 4768 O O . PRO A 1 587 ? 23.870 4.019 -32.799 1.00 89.38 587 PRO A O 1
ATOM 4771 N N . LEU A 1 588 ? 24.609 4.312 -30.696 1.00 89.12 588 LEU A N 1
ATOM 4772 C CA . LEU A 1 588 ? 23.299 4.514 -30.054 1.00 89.12 588 LEU A CA 1
ATOM 4773 C C . LEU A 1 588 ? 22.395 5.508 -30.792 1.00 89.12 588 LEU A C 1
ATOM 4775 O O . LEU A 1 588 ? 21.187 5.322 -30.834 1.00 89.12 588 LEU A O 1
ATOM 4779 N N . GLN A 1 589 ? 22.964 6.526 -31.443 1.00 83.38 589 GLN A N 1
ATOM 4780 C CA . GLN A 1 589 ? 22.196 7.465 -32.268 1.00 83.38 589 GLN A CA 1
ATOM 4781 C C . GLN A 1 589 ? 21.431 6.820 -33.438 1.00 83.38 589 GLN A C 1
ATOM 4783 O O . GLN A 1 589 ? 20.565 7.477 -33.994 1.00 83.38 589 GLN A O 1
ATOM 4788 N N . GLN A 1 590 ? 21.769 5.590 -33.838 1.00 85.31 590 GLN A N 1
ATOM 4789 C CA . GLN A 1 590 ? 21.116 4.843 -34.920 1.00 85.31 590 GLN A CA 1
ATOM 4790 C C . GLN A 1 590 ? 20.004 3.909 -34.421 1.00 85.31 590 GLN A C 1
ATOM 4792 O O . GLN A 1 590 ? 19.530 3.063 -35.178 1.00 85.31 590 GLN A O 1
ATOM 4797 N N . LEU A 1 591 ? 19.647 3.986 -33.141 1.00 89.44 591 LEU A N 1
ATOM 4798 C CA . LEU A 1 591 ? 18.593 3.176 -32.548 1.00 89.44 591 LEU A CA 1
ATOM 4799 C C . LEU A 1 591 ? 17.368 4.044 -32.277 1.00 89.44 591 LEU A C 1
ATOM 4801 O O . LEU A 1 591 ? 17.479 5.230 -31.959 1.00 89.44 591 LEU A O 1
ATOM 4805 N N . HIS A 1 592 ? 16.191 3.431 -32.366 1.00 89.00 592 HIS A N 1
ATOM 4806 C CA . HIS A 1 592 ? 14.937 4.110 -32.069 1.00 89.00 592 HIS A CA 1
ATOM 4807 C C . HIS A 1 592 ? 14.921 4.635 -30.616 1.00 89.00 592 HIS A C 1
ATOM 4809 O O . HIS A 1 592 ? 15.333 3.910 -29.703 1.00 89.00 592 HIS A O 1
ATOM 4815 N N . PRO A 1 593 ? 14.415 5.856 -30.341 1.00 87.88 593 PRO A N 1
ATOM 4816 C CA . PRO A 1 593 ? 14.457 6.440 -28.999 1.00 87.88 593 PRO A CA 1
ATOM 4817 C C . PRO A 1 593 ? 13.739 5.597 -27.936 1.00 87.88 593 PRO A C 1
ATOM 4819 O O . PRO A 1 593 ? 14.219 5.506 -26.808 1.00 87.88 593 PRO A O 1
ATOM 4822 N N . ARG A 1 594 ? 12.642 4.916 -28.300 1.00 87.06 594 ARG A N 1
ATOM 4823 C CA . ARG A 1 594 ? 11.961 3.973 -27.394 1.00 87.06 594 ARG A CA 1
ATOM 4824 C C . ARG A 1 594 ? 12.835 2.759 -27.045 1.00 87.06 594 ARG A C 1
ATOM 4826 O O . ARG A 1 594 ? 12.933 2.407 -25.875 1.00 87.06 594 ARG A O 1
ATOM 4833 N N . TYR A 1 595 ? 13.539 2.184 -28.024 1.00 91.50 595 TYR A N 1
ATOM 4834 C CA . TYR A 1 595 ? 14.488 1.085 -27.796 1.00 91.50 595 TYR A CA 1
ATOM 4835 C C . TYR A 1 595 ? 15.631 1.520 -26.865 1.00 91.50 595 TYR A C 1
ATOM 4837 O O . TYR A 1 595 ? 15.955 0.827 -25.902 1.00 91.50 595 TYR A O 1
ATOM 4845 N N . LEU A 1 596 ? 16.198 2.710 -27.107 1.00 92.56 596 LEU A N 1
ATOM 4846 C CA . LEU A 1 596 ? 17.239 3.298 -26.259 1.00 92.56 596 LEU A CA 1
ATOM 4847 C C . LEU A 1 596 ? 16.766 3.502 -24.823 1.00 92.56 596 LEU A C 1
ATOM 4849 O O . LEU A 1 596 ? 17.481 3.138 -23.895 1.00 92.56 596 LEU A O 1
ATOM 4853 N N . MET A 1 597 ? 15.576 4.073 -24.641 1.00 89.75 597 MET A N 1
ATOM 4854 C CA . MET A 1 597 ? 15.032 4.405 -23.326 1.00 89.75 597 MET A CA 1
ATOM 4855 C C . MET A 1 597 ? 14.969 3.175 -22.420 1.00 89.75 597 MET A C 1
ATOM 4857 O O . MET A 1 597 ? 15.487 3.209 -21.305 1.00 89.75 597 MET A O 1
ATOM 4861 N N . TYR A 1 598 ? 14.365 2.088 -22.903 1.00 89.75 598 TYR A N 1
ATOM 4862 C CA . TYR A 1 598 ? 14.213 0.873 -22.110 1.00 89.75 598 TYR A CA 1
ATOM 4863 C C . TYR A 1 598 ? 15.539 0.138 -21.883 1.00 89.75 598 TYR A C 1
ATOM 4865 O O . TYR A 1 598 ? 15.763 -0.395 -20.800 1.00 89.75 598 TYR A O 1
ATOM 4873 N N . ASN A 1 599 ? 16.445 0.126 -22.863 1.00 94.50 599 ASN A N 1
ATOM 4874 C CA . ASN A 1 599 ? 17.721 -0.574 -22.704 1.00 94.50 599 ASN A CA 1
ATOM 4875 C C . ASN A 1 599 ? 18.722 0.194 -21.835 1.00 94.50 599 ASN A C 1
ATOM 4877 O O . ASN A 1 599 ? 19.420 -0.422 -21.036 1.00 94.50 599 ASN A O 1
ATOM 4881 N N . LEU A 1 600 ? 18.762 1.528 -21.908 1.00 94.62 600 LEU A N 1
ATOM 4882 C CA . LEU A 1 600 ? 19.544 2.341 -20.967 1.00 94.62 600 LEU A CA 1
ATOM 4883 C C . LEU A 1 600 ? 19.033 2.167 -19.533 1.00 94.62 600 LEU A C 1
ATOM 4885 O O . LEU A 1 600 ? 19.834 2.066 -18.604 1.00 94.62 600 LEU A O 1
ATOM 4889 N N . GLU A 1 601 ? 17.712 2.069 -19.361 1.00 90.25 601 GLU A N 1
ATOM 4890 C CA . GLU A 1 601 ? 17.103 1.750 -18.073 1.00 90.25 601 GLU A CA 1
ATOM 4891 C C . GLU A 1 601 ? 17.547 0.375 -17.564 1.00 90.25 601 GLU A C 1
ATOM 4893 O O . GLU A 1 601 ? 18.017 0.274 -16.432 1.00 90.25 601 GLU A O 1
ATOM 4898 N N . ALA A 1 602 ? 17.466 -0.664 -18.397 1.00 93.56 602 ALA A N 1
ATOM 4899 C CA . ALA A 1 602 ? 17.907 -2.012 -18.047 1.00 93.56 602 ALA A CA 1
ATOM 4900 C C . ALA A 1 602 ? 19.375 -2.052 -17.594 1.00 93.56 602 ALA A C 1
ATOM 4902 O O . ALA A 1 602 ? 19.696 -2.642 -16.561 1.00 93.56 602 ALA A O 1
ATOM 4903 N N . VAL A 1 603 ? 20.266 -1.367 -18.321 1.00 96.31 603 VAL A N 1
ATOM 4904 C CA . VAL A 1 603 ? 21.681 -1.243 -17.936 1.00 96.31 603 VAL A CA 1
ATOM 4905 C C . VAL A 1 603 ? 21.816 -0.523 -16.589 1.00 96.31 603 VAL A C 1
ATOM 4907 O O . VAL A 1 603 ? 22.613 -0.941 -15.752 1.00 96.31 603 VAL A O 1
ATOM 4910 N N . SER A 1 604 ? 21.027 0.525 -16.337 1.00 93.44 604 SER A N 1
ATOM 4911 C CA . SER A 1 604 ? 21.055 1.242 -15.055 1.00 93.44 604 SER A CA 1
ATOM 4912 C C . SER A 1 604 ? 20.593 0.369 -13.881 1.00 93.44 604 SER A C 1
ATOM 4914 O O . SER A 1 604 ? 21.211 0.401 -12.815 1.00 93.44 604 SER A O 1
ATOM 4916 N N . VAL A 1 605 ? 19.572 -0.472 -14.093 1.00 86.88 605 VAL A N 1
ATOM 4917 C CA . VAL A 1 605 ? 19.085 -1.442 -13.103 1.00 86.88 605 VAL A CA 1
ATOM 4918 C C . VAL A 1 605 ? 20.177 -2.460 -12.785 1.00 86.88 605 VAL A C 1
ATOM 4920 O O . VAL A 1 605 ? 20.440 -2.703 -11.608 1.00 86.88 605 VAL A O 1
ATOM 4923 N N . TYR A 1 606 ? 20.877 -2.977 -13.803 1.00 94.06 606 TYR A N 1
ATOM 4924 C CA . TYR A 1 606 ? 22.038 -3.848 -13.610 1.00 94.06 606 TYR A CA 1
ATOM 4925 C C . TYR A 1 606 ? 23.109 -3.168 -12.753 1.00 94.06 606 TYR A C 1
ATOM 4927 O O . TYR A 1 606 ? 23.501 -3.679 -11.708 1.00 94.06 606 TYR A O 1
ATOM 4935 N N . VAL A 1 607 ? 23.561 -1.975 -13.148 1.00 93.12 607 VAL A N 1
ATOM 4936 C CA . VAL A 1 607 ? 24.620 -1.266 -12.418 1.00 93.12 607 VAL A CA 1
ATOM 4937 C C . VAL A 1 607 ? 24.214 -1.001 -10.968 1.00 93.12 607 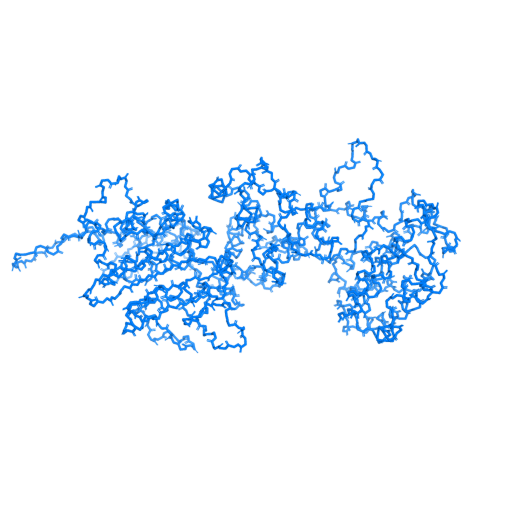VAL A C 1
ATOM 4939 O O . VAL A 1 607 ? 25.034 -1.146 -10.066 1.00 93.12 607 VAL A O 1
ATOM 4942 N N . LYS A 1 608 ? 22.953 -0.644 -10.716 1.00 86.38 608 LYS A N 1
ATOM 4943 C CA . LYS A 1 608 ? 22.447 -0.424 -9.358 1.00 86.38 608 LYS A CA 1
ATOM 4944 C C . LYS A 1 608 ? 22.417 -1.716 -8.538 1.00 86.38 608 LYS A C 1
ATOM 4946 O O . LYS A 1 608 ? 22.775 -1.689 -7.362 1.00 86.38 608 LYS A O 1
ATOM 4951 N N . ALA A 1 609 ? 22.006 -2.827 -9.146 1.00 81.81 609 ALA A N 1
ATOM 4952 C CA . ALA A 1 609 ? 21.926 -4.128 -8.489 1.00 81.81 609 ALA A CA 1
ATOM 4953 C C . ALA A 1 609 ? 23.304 -4.749 -8.204 1.00 81.81 609 ALA A C 1
ATOM 4955 O O . ALA A 1 609 ? 23.421 -5.512 -7.251 1.00 81.81 609 ALA A O 1
ATOM 4956 N N . PHE A 1 610 ? 24.326 -4.406 -8.995 1.00 89.50 610 PHE A N 1
ATOM 4957 C CA . PHE A 1 610 ? 25.654 -5.034 -8.972 1.00 89.50 610 PHE A CA 1
ATOM 4958 C C . PHE A 1 610 ? 26.805 -4.051 -8.738 1.00 89.50 610 PHE A C 1
ATOM 4960 O O . PHE A 1 610 ? 27.959 -4.386 -8.978 1.00 89.50 610 PHE A O 1
ATOM 4967 N N . GLY A 1 611 ? 26.532 -2.829 -8.275 1.00 84.50 611 GLY A N 1
ATOM 4968 C CA . GLY A 1 611 ? 27.494 -1.714 -8.281 1.00 84.50 611 GLY A CA 1
ATOM 4969 C C . GLY A 1 611 ? 28.783 -1.909 -7.470 1.00 84.50 611 GLY A C 1
ATOM 4970 O O . GLY A 1 611 ? 29.679 -1.072 -7.550 1.00 84.50 611 GLY A O 1
ATOM 4971 N N . TRP A 1 612 ? 28.892 -2.991 -6.697 1.00 78.75 612 TRP A N 1
ATOM 4972 C CA . TRP A 1 612 ? 30.114 -3.409 -6.000 1.00 78.75 612 TRP A CA 1
ATOM 4973 C C . TRP A 1 612 ? 31.056 -4.270 -6.860 1.00 78.75 612 TRP A C 1
ATOM 4975 O O . TRP A 1 612 ? 32.200 -4.494 -6.467 1.00 78.75 612 TRP A O 1
ATOM 4985 N N . GLU A 1 613 ? 30.606 -4.771 -8.009 1.00 87.75 613 GLU A N 1
ATOM 4986 C CA . GLU A 1 613 ? 31.396 -5.614 -8.907 1.00 87.75 613 GLU A CA 1
ATOM 4987 C C . GLU A 1 613 ? 32.229 -4.776 -9.882 1.00 87.75 613 GLU A C 1
ATOM 4989 O O . GLU A 1 613 ? 31.777 -3.754 -10.401 1.00 87.75 613 GLU A O 1
ATOM 4994 N N . SER A 1 614 ? 33.448 -5.226 -10.196 1.00 90.06 614 SER A N 1
ATOM 4995 C CA . SER A 1 614 ? 34.349 -4.499 -11.104 1.00 90.06 614 SER A CA 1
ATOM 4996 C C . SER A 1 614 ? 33.753 -4.297 -12.503 1.00 90.06 614 SER A C 1
ATOM 4998 O O . SER A 1 614 ? 33.910 -3.226 -13.085 1.00 90.06 614 SER A O 1
ATOM 5000 N N . SER A 1 615 ? 33.022 -5.291 -13.015 1.00 91.25 615 SER A N 1
ATOM 5001 C CA . SER A 1 615 ? 32.315 -5.219 -14.300 1.00 91.25 615 SER A CA 1
ATOM 5002 C C . SER A 1 615 ? 31.212 -4.156 -14.287 1.00 91.25 615 SER A C 1
ATOM 5004 O O . SER A 1 615 ? 31.103 -3.367 -15.223 1.00 91.25 615 SER A O 1
ATOM 5006 N N . ALA A 1 616 ? 30.419 -4.084 -13.215 1.00 91.62 616 ALA A N 1
ATOM 5007 C CA . ALA A 1 616 ? 29.360 -3.091 -13.064 1.00 91.62 616 ALA A CA 1
ATOM 5008 C C . ALA A 1 616 ? 29.920 -1.667 -12.940 1.00 91.62 616 ALA A C 1
ATOM 5010 O O . ALA A 1 616 ? 29.337 -0.738 -13.495 1.00 91.62 616 ALA A O 1
ATOM 5011 N N . ILE A 1 617 ? 31.066 -1.489 -12.272 1.00 92.06 617 ILE A N 1
ATOM 5012 C CA . ILE A 1 617 ? 31.766 -0.197 -12.189 1.00 92.06 617 ILE A CA 1
ATOM 5013 C C . ILE A 1 617 ? 32.219 0.266 -13.581 1.00 92.06 617 ILE A C 1
ATOM 5015 O O . ILE A 1 617 ? 31.995 1.421 -13.949 1.00 92.06 617 ILE A O 1
ATOM 5019 N N . GLU A 1 618 ? 32.810 -0.626 -14.381 1.00 95.62 618 GLU A N 1
ATOM 5020 C CA . GLU A 1 618 ? 33.210 -0.317 -15.758 1.00 95.62 618 GLU A CA 1
ATOM 5021 C C . GLU A 1 618 ? 31.996 0.046 -16.629 1.00 95.62 618 GLU A C 1
ATOM 5023 O O . GLU A 1 618 ? 31.988 1.087 -17.294 1.00 95.62 618 GLU A O 1
ATOM 5028 N N . ILE A 1 619 ? 30.930 -0.759 -16.563 1.00 97.12 619 ILE A N 1
ATOM 5029 C CA . ILE A 1 619 ? 29.662 -0.493 -17.257 1.00 97.12 619 ILE A CA 1
ATOM 5030 C C . ILE A 1 619 ? 29.078 0.858 -16.824 1.00 97.12 619 ILE A C 1
ATOM 5032 O O . ILE A 1 619 ? 28.605 1.607 -17.674 1.00 97.12 619 ILE A O 1
ATOM 5036 N N . ASN A 1 620 ? 29.147 1.216 -15.538 1.00 96.19 620 ASN A N 1
ATOM 5037 C CA . ASN A 1 620 ? 28.648 2.493 -15.024 1.00 96.19 620 ASN A CA 1
ATOM 5038 C C . ASN A 1 620 ? 29.351 3.697 -15.665 1.00 96.19 620 ASN A C 1
ATOM 5040 O O . ASN A 1 620 ? 28.702 4.672 -16.046 1.00 96.19 620 ASN A O 1
ATOM 5044 N N . HIS A 1 621 ? 30.679 3.630 -15.807 1.00 95.50 621 HIS A N 1
ATOM 5045 C CA . HIS A 1 621 ? 31.448 4.679 -16.478 1.00 95.50 621 HIS A CA 1
ATOM 5046 C C . HIS A 1 621 ? 31.026 4.825 -17.940 1.00 95.50 621 HIS A C 1
ATOM 5048 O O . HIS A 1 621 ? 30.760 5.937 -18.398 1.00 95.50 621 HIS A O 1
ATOM 5054 N N . ARG A 1 622 ? 30.894 3.701 -18.648 1.00 97.06 622 ARG A N 1
ATOM 5055 C CA . ARG A 1 622 ? 30.447 3.681 -20.045 1.00 97.06 622 ARG A CA 1
ATOM 5056 C C . ARG A 1 622 ? 29.020 4.206 -20.206 1.00 97.06 622 ARG A C 1
ATOM 5058 O O . ARG A 1 622 ? 28.771 5.002 -21.108 1.00 97.06 622 ARG A O 1
ATOM 5065 N N . LEU A 1 623 ? 28.105 3.806 -19.322 1.00 96.56 623 LEU A N 1
ATOM 5066 C CA . LEU A 1 623 ? 26.722 4.281 -19.290 1.00 96.56 623 LEU A CA 1
ATOM 5067 C C . LEU A 1 623 ? 26.672 5.801 -19.085 1.00 96.56 623 LEU A C 1
ATOM 5069 O O . LEU A 1 623 ? 25.977 6.491 -19.826 1.00 96.56 623 LEU A O 1
ATOM 5073 N N . SER A 1 624 ? 27.446 6.333 -18.135 1.00 96.19 624 SER A N 1
ATOM 5074 C CA . SER A 1 624 ? 27.525 7.776 -17.875 1.00 96.19 624 SER A CA 1
ATOM 5075 C C . SER A 1 624 ? 27.976 8.566 -19.109 1.00 96.19 624 SER A C 1
ATOM 5077 O O . SER A 1 624 ? 27.326 9.547 -19.479 1.00 96.19 624 SER A O 1
ATOM 5079 N N . SER A 1 625 ? 29.035 8.108 -19.788 1.00 95.19 625 SER A N 1
ATOM 5080 C CA . SER A 1 625 ? 29.511 8.712 -21.040 1.00 95.19 625 SER A CA 1
ATOM 5081 C C . SER A 1 625 ? 28.462 8.633 -22.151 1.00 95.19 625 SER A C 1
ATOM 5083 O O . SER A 1 625 ? 28.180 9.641 -22.798 1.00 95.19 625 SER A O 1
ATOM 5085 N N . ALA A 1 626 ? 27.836 7.468 -22.333 1.00 94.38 626 ALA A N 1
ATOM 5086 C CA . ALA A 1 626 ? 26.809 7.255 -23.348 1.00 94.38 626 ALA A CA 1
ATOM 5087 C C . ALA A 1 626 ? 25.593 8.177 -23.152 1.00 94.38 626 ALA A C 1
ATOM 5089 O O . ALA A 1 626 ? 25.137 8.803 -24.110 1.00 94.38 626 ALA A O 1
ATOM 5090 N N . LEU A 1 627 ? 25.099 8.309 -21.915 1.00 93.44 627 LEU A N 1
ATOM 5091 C CA . LEU A 1 627 ? 23.985 9.197 -21.570 1.00 93.44 627 LEU A CA 1
ATOM 5092 C C . LEU A 1 627 ? 24.322 10.664 -21.857 1.00 93.44 627 LEU A C 1
ATOM 5094 O O . LEU A 1 627 ? 23.535 11.361 -22.499 1.00 93.44 627 LEU A O 1
ATOM 5098 N N . TYR A 1 628 ? 25.499 11.123 -21.424 1.00 91.19 628 TYR A N 1
ATOM 5099 C CA . TYR A 1 628 ? 25.938 12.502 -21.639 1.00 91.19 628 TYR A CA 1
ATOM 5100 C C . TYR A 1 628 ? 26.090 12.836 -23.130 1.00 91.19 628 TYR A C 1
ATOM 5102 O O . TYR A 1 628 ? 25.624 13.881 -23.594 1.00 91.19 628 TYR A O 1
ATOM 5110 N N . GLU A 1 629 ? 26.714 11.952 -23.911 1.00 90.94 629 GLU A N 1
ATOM 5111 C CA . GLU A 1 629 ? 26.879 12.147 -25.353 1.00 90.94 629 GLU A CA 1
ATOM 5112 C C . GLU A 1 629 ? 25.544 12.140 -26.101 1.00 90.94 629 GLU A C 1
ATOM 5114 O O . GLU A 1 629 ? 25.317 12.984 -26.975 1.00 90.94 629 GLU A O 1
ATOM 5119 N N . LEU A 1 630 ? 24.658 11.197 -25.768 1.00 89.88 630 LEU A N 1
ATOM 5120 C CA . LEU A 1 630 ? 23.349 11.065 -26.398 1.00 89.88 630 LEU A CA 1
ATOM 5121 C C . LEU A 1 630 ? 22.468 12.284 -26.103 1.00 89.88 630 LEU A C 1
ATOM 5123 O O . LEU A 1 630 ? 21.898 12.862 -27.031 1.00 89.88 630 LEU A O 1
ATOM 5127 N N . LEU A 1 631 ? 22.422 12.728 -24.844 1.00 87.38 631 LEU A N 1
ATOM 5128 C CA . LEU A 1 631 ? 21.684 13.923 -24.438 1.00 87.38 631 LEU A CA 1
ATOM 5129 C C . LEU A 1 631 ? 22.185 15.169 -25.181 1.00 87.38 631 LEU A C 1
ATOM 5131 O O . LEU A 1 631 ? 21.388 15.889 -25.781 1.00 87.38 631 LEU A O 1
ATOM 5135 N N . ASN A 1 632 ? 23.504 15.385 -25.234 1.00 83.94 632 ASN A N 1
ATOM 5136 C CA . ASN A 1 632 ? 24.095 16.506 -25.971 1.00 83.94 632 ASN A CA 1
ATOM 5137 C C . ASN A 1 632 ? 23.761 16.480 -27.469 1.00 83.94 632 ASN A C 1
ATOM 5139 O O . ASN A 1 632 ? 23.508 17.526 -28.070 1.00 83.94 632 ASN A O 1
ATOM 5143 N N . LYS A 1 633 ? 23.755 15.296 -28.092 1.00 85.06 633 LYS A N 1
ATOM 5144 C CA . LYS A 1 633 ? 23.373 15.140 -29.504 1.00 85.06 633 LYS A CA 1
ATOM 5145 C C . LYS A 1 633 ? 21.900 15.489 -29.734 1.00 85.06 633 LYS A C 1
ATOM 5147 O O . LYS A 1 633 ? 21.612 16.205 -30.692 1.00 85.06 633 LYS A O 1
ATOM 5152 N N . ILE A 1 634 ? 20.998 15.017 -28.869 1.00 83.50 634 ILE A N 1
ATOM 5153 C CA . ILE A 1 634 ? 19.555 15.301 -28.955 1.00 83.50 634 ILE A CA 1
ATOM 5154 C C . ILE A 1 634 ? 19.303 16.807 -28.827 1.00 83.50 634 ILE A C 1
ATOM 5156 O O . ILE A 1 634 ? 18.642 17.392 -29.682 1.00 83.50 634 ILE A O 1
ATOM 5160 N N . VAL A 1 635 ? 19.903 17.447 -27.820 1.00 76.69 635 VAL A N 1
ATOM 5161 C CA . VAL A 1 635 ? 19.764 18.891 -27.571 1.00 76.69 635 VAL A CA 1
ATOM 5162 C C . VAL A 1 635 ? 20.257 19.721 -28.766 1.00 76.69 635 VAL A C 1
ATOM 5164 O O . VAL A 1 635 ? 19.583 20.651 -29.202 1.00 76.69 635 VAL A O 1
ATOM 5167 N N . ARG A 1 636 ? 21.395 19.355 -29.371 1.00 77.19 636 ARG A N 1
ATOM 5168 C CA . ARG A 1 636 ? 21.970 20.102 -30.507 1.00 77.19 636 ARG A CA 1
ATOM 5169 C C . ARG A 1 636 ? 21.181 19.980 -31.813 1.00 77.19 636 ARG A C 1
ATOM 5171 O O . ARG A 1 636 ? 21.280 20.878 -32.647 1.00 77.19 636 ARG A O 1
ATOM 5178 N N . ARG A 1 637 ? 20.449 18.883 -32.037 1.00 71.25 637 ARG A N 1
ATOM 5179 C CA . ARG A 1 637 ? 19.819 18.591 -33.340 1.00 71.25 637 ARG A CA 1
ATOM 5180 C C . ARG A 1 637 ? 18.439 19.221 -33.554 1.00 71.25 637 ARG A C 1
ATOM 5182 O O . ARG A 1 637 ? 18.027 19.279 -34.706 1.00 71.25 637 ARG A O 1
ATOM 5189 N N . LYS A 1 638 ? 17.797 19.768 -32.508 1.00 67.88 638 LYS A N 1
ATOM 5190 C CA . LYS A 1 638 ? 16.375 20.184 -32.468 1.00 67.88 638 LYS A CA 1
ATOM 5191 C C . LYS A 1 638 ? 15.421 19.021 -32.785 1.00 67.88 638 LYS A C 1
ATOM 5193 O O . LYS A 1 638 ? 15.603 18.287 -33.749 1.00 67.88 638 LYS A O 1
ATOM 5198 N N . LEU A 1 639 ? 14.382 18.843 -31.968 1.00 70.44 639 LEU A N 1
ATOM 5199 C CA . LEU A 1 639 ? 13.421 17.754 -32.171 1.00 70.44 639 LEU A CA 1
ATOM 5200 C C . LEU A 1 639 ? 12.564 17.949 -33.440 1.00 70.44 639 LEU A C 1
ATOM 5202 O O . LEU A 1 639 ? 12.316 19.093 -33.840 1.00 70.44 639 LEU A O 1
ATOM 5206 N N . PRO A 1 640 ? 12.040 16.854 -34.030 1.00 67.94 640 PRO A N 1
ATOM 5207 C CA . PRO A 1 640 ? 11.106 16.909 -35.152 1.00 67.94 640 PRO A CA 1
ATOM 5208 C C . PRO A 1 640 ? 9.910 17.849 -34.903 1.00 67.94 640 PRO A C 1
ATOM 5210 O O . PRO A 1 640 ? 9.358 17.946 -33.796 1.00 67.94 640 PRO A O 1
ATOM 5213 N N . THR A 1 641 ? 9.478 18.555 -35.953 1.00 65.81 641 THR A N 1
ATOM 5214 C CA . THR A 1 641 ? 8.301 19.442 -35.899 1.00 65.81 641 THR A CA 1
ATOM 5215 C C . THR A 1 641 ? 6.992 18.646 -36.023 1.00 65.81 641 THR A C 1
ATOM 5217 O O . THR A 1 641 ? 6.958 17.577 -36.626 1.00 65.81 641 THR A O 1
ATOM 5220 N N . ARG A 1 642 ? 5.887 19.144 -35.439 1.00 65.69 642 ARG A N 1
ATOM 5221 C CA . ARG A 1 642 ? 4.574 18.455 -35.375 1.00 65.69 642 ARG A CA 1
ATOM 5222 C C . ARG A 1 642 ? 3.805 18.472 -36.712 1.00 65.69 642 ARG A C 1
ATOM 5224 O O . ARG A 1 642 ? 2.649 18.880 -36.745 1.00 65.69 642 ARG A O 1
ATOM 5231 N N . GLN A 1 643 ? 4.438 18.086 -37.814 1.00 65.62 643 GLN A N 1
ATOM 5232 C CA . GLN A 1 643 ? 3.827 18.173 -39.149 1.00 65.62 643 GLN A CA 1
ATOM 5233 C C . GLN A 1 643 ? 3.096 16.892 -39.573 1.00 65.62 643 GLN A C 1
ATOM 5235 O O . GLN A 1 643 ? 2.161 16.964 -40.363 1.00 65.62 643 GLN A O 1
ATOM 5240 N N . SER A 1 644 ? 3.475 15.731 -39.029 1.00 71.69 644 SER A N 1
ATOM 5241 C CA . SER A 1 644 ? 2.848 14.437 -39.329 1.00 71.69 644 SER A CA 1
ATOM 5242 C C . SER A 1 644 ? 2.651 13.594 -38.063 1.00 71.69 644 SER A C 1
ATOM 5244 O O . SER A 1 644 ? 3.324 13.827 -37.056 1.00 71.69 644 SER A O 1
ATOM 5246 N N . ARG A 1 645 ? 1.752 12.599 -38.116 1.00 66.94 645 ARG A N 1
ATOM 5247 C CA . ARG A 1 645 ? 1.539 11.617 -37.031 1.00 66.94 645 ARG A CA 1
ATOM 5248 C C . ARG A 1 645 ? 2.833 10.870 -36.686 1.00 66.94 645 ARG A C 1
ATOM 5250 O O . ARG A 1 645 ? 3.195 10.771 -35.520 1.00 66.94 645 ARG A O 1
ATOM 5257 N N . HIS A 1 646 ? 3.587 10.469 -37.707 1.00 67.88 646 HIS A N 1
ATOM 5258 C CA . HIS A 1 646 ? 4.914 9.869 -37.566 1.00 67.88 646 HIS A CA 1
ATOM 5259 C C . HIS A 1 646 ? 5.884 10.783 -36.788 1.00 67.88 646 HIS A C 1
ATOM 5261 O O . HIS A 1 646 ? 6.486 10.370 -35.796 1.00 67.88 646 HIS A O 1
ATOM 5267 N N . SER A 1 647 ? 5.960 12.069 -37.151 1.00 68.38 647 SER A N 1
ATOM 5268 C CA . SER A 1 647 ? 6.804 13.047 -36.446 1.00 68.38 647 SER A CA 1
ATOM 5269 C C . SER A 1 647 ? 6.358 13.291 -34.995 1.00 68.38 647 SER A C 1
ATOM 5271 O O . SER A 1 647 ? 7.177 13.681 -34.164 1.00 68.38 647 SER A O 1
ATOM 5273 N N . GLN A 1 648 ? 5.078 13.077 -34.668 1.00 72.06 648 GLN A N 1
ATOM 5274 C CA . GLN A 1 648 ? 4.564 13.179 -33.298 1.00 72.06 648 GLN A CA 1
ATOM 5275 C C . GLN A 1 648 ? 4.972 11.978 -32.434 1.00 72.06 648 GLN A C 1
ATOM 5277 O O . GLN A 1 648 ? 5.453 12.194 -31.320 1.00 72.06 648 GLN A O 1
ATOM 5282 N N . ASN A 1 649 ? 4.846 10.747 -32.943 1.00 72.31 649 ASN A N 1
ATOM 5283 C CA . ASN A 1 649 ? 5.251 9.530 -32.224 1.00 72.31 649 ASN A CA 1
ATOM 5284 C C . ASN A 1 649 ? 6.750 9.546 -31.912 1.00 72.31 649 ASN A C 1
ATOM 5286 O O . ASN A 1 649 ? 7.163 9.350 -30.767 1.00 72.31 649 ASN A O 1
ATOM 5290 N N . LEU A 1 650 ? 7.565 9.873 -32.917 1.00 75.62 650 LEU A N 1
ATOM 5291 C CA . LEU A 1 650 ? 9.013 9.947 -32.770 1.00 75.62 650 LEU A CA 1
ATOM 5292 C C . LEU A 1 650 ? 9.428 11.021 -31.755 1.00 75.62 650 LEU A C 1
ATOM 5294 O O . LEU A 1 650 ? 10.279 10.785 -30.895 1.00 75.62 650 LEU A O 1
ATOM 5298 N N . ARG A 1 651 ? 8.788 12.194 -31.813 1.00 78.44 651 ARG A N 1
ATOM 5299 C CA . ARG A 1 651 ? 8.999 13.262 -30.834 1.00 78.44 651 ARG A CA 1
ATOM 5300 C C . ARG A 1 651 ? 8.658 12.803 -29.416 1.00 78.44 651 ARG A C 1
ATOM 5302 O O . ARG A 1 651 ? 9.467 13.035 -28.526 1.00 78.44 651 ARG A O 1
ATOM 5309 N N . SER A 1 652 ? 7.515 12.144 -29.208 1.00 77.50 652 SER A N 1
ATOM 5310 C CA . SER A 1 652 ? 7.137 11.605 -27.890 1.00 77.50 652 SER A CA 1
ATOM 5311 C C . SER A 1 652 ? 8.187 10.613 -27.373 1.00 77.50 652 SER A C 1
ATOM 5313 O O . SER A 1 652 ? 8.638 10.722 -26.234 1.00 77.50 652 SER A O 1
ATOM 5315 N N . GLY A 1 653 ? 8.696 9.732 -28.244 1.00 81.31 653 GLY A N 1
ATOM 5316 C CA . GLY A 1 653 ? 9.800 8.830 -27.910 1.00 81.31 653 GLY A CA 1
ATOM 5317 C C . GLY A 1 653 ? 11.059 9.560 -27.421 1.00 81.31 653 GLY A C 1
ATOM 5318 O O . GLY A 1 653 ? 11.650 9.154 -26.421 1.00 81.31 653 GLY A O 1
ATOM 5319 N N . TYR A 1 654 ? 11.460 10.655 -28.076 1.00 84.81 654 TYR A N 1
ATOM 5320 C CA . TYR A 1 654 ? 12.593 11.474 -27.623 1.00 84.81 654 TYR A CA 1
ATOM 5321 C C . TYR A 1 654 ? 12.320 12.210 -26.306 1.00 84.81 654 TYR A C 1
ATOM 5323 O O . TYR A 1 654 ? 13.209 12.285 -25.459 1.00 84.81 654 TYR A O 1
ATOM 5331 N N . GLU A 1 655 ? 11.112 12.743 -26.117 1.00 81.50 655 GLU A N 1
ATOM 5332 C CA . GLU A 1 655 ? 10.700 13.412 -24.876 1.00 81.50 655 GLU A CA 1
ATOM 5333 C C . GLU A 1 655 ? 10.779 12.451 -23.671 1.00 81.50 655 GLU A C 1
ATOM 5335 O O . GLU A 1 655 ? 11.346 12.792 -22.624 1.00 81.50 655 GLU A O 1
ATOM 5340 N N . LEU A 1 656 ? 10.294 11.216 -23.840 1.00 80.75 656 LEU A N 1
ATOM 5341 C CA . LEU A 1 656 ? 10.403 10.151 -22.841 1.00 80.75 656 LEU A CA 1
ATOM 5342 C C . LEU A 1 656 ? 11.858 9.727 -22.599 1.00 80.75 656 LEU A C 1
ATOM 5344 O O . LEU A 1 656 ? 12.282 9.634 -21.444 1.00 80.75 656 LEU A O 1
ATOM 5348 N N . LEU A 1 657 ? 12.644 9.541 -23.665 1.00 87.25 657 LEU A N 1
ATOM 5349 C CA . LEU A 1 657 ? 14.063 9.196 -23.570 1.00 87.25 657 LEU A CA 1
ATOM 5350 C C . LEU A 1 657 ? 14.842 10.244 -22.764 1.00 87.25 657 LEU A C 1
ATOM 5352 O O . LEU A 1 657 ? 15.560 9.879 -21.837 1.00 87.25 657 LEU A O 1
ATOM 5356 N N . VAL A 1 658 ? 14.677 11.538 -23.058 1.00 86.44 658 VAL A N 1
ATOM 5357 C CA . VAL A 1 658 ? 15.349 12.620 -22.314 1.00 86.44 658 VAL A CA 1
ATOM 5358 C C . VAL A 1 658 ? 14.961 12.593 -20.839 1.00 86.44 658 VAL A C 1
ATOM 5360 O O . VAL A 1 658 ? 15.840 12.611 -19.977 1.00 86.44 658 VAL A O 1
ATOM 5363 N N . THR A 1 659 ? 13.663 12.482 -20.546 1.00 82.62 659 THR A N 1
ATOM 5364 C CA . THR A 1 659 ? 13.160 12.401 -19.167 1.00 82.62 659 THR A CA 1
ATOM 5365 C C . THR A 1 659 ? 13.813 11.237 -18.424 1.00 82.62 659 THR A C 1
ATOM 5367 O O . THR A 1 659 ? 14.262 11.392 -17.286 1.00 82.62 659 THR A O 1
ATOM 5370 N N . ARG A 1 660 ? 13.938 10.078 -19.082 1.00 85.88 660 ARG A N 1
ATOM 5371 C CA . ARG A 1 660 ? 14.527 8.891 -18.465 1.00 85.88 660 ARG A CA 1
ATOM 5372 C C . ARG A 1 660 ? 16.032 9.006 -18.263 1.00 85.88 660 ARG A C 1
ATOM 5374 O O . ARG A 1 660 ? 16.506 8.655 -17.189 1.00 85.88 660 ARG A O 1
ATOM 5381 N N . MET A 1 661 ? 16.776 9.546 -19.228 1.00 90.38 661 MET A N 1
ATOM 5382 C CA . MET A 1 661 ? 18.221 9.760 -19.075 1.00 90.38 661 MET A CA 1
ATOM 5383 C C . MET A 1 661 ? 18.539 10.663 -17.877 1.00 90.38 661 MET A C 1
ATOM 5385 O O . MET A 1 661 ? 19.460 10.366 -17.117 1.00 90.38 661 MET A O 1
ATOM 5389 N N . LEU A 1 662 ? 17.760 11.732 -17.680 1.00 86.06 662 LEU A N 1
ATOM 5390 C CA . LEU A 1 662 ? 17.916 12.632 -16.533 1.00 86.06 662 LEU A CA 1
ATOM 5391 C C . LEU A 1 662 ? 17.590 11.931 -15.209 1.00 86.06 662 LEU A C 1
ATOM 5393 O O . LEU A 1 662 ? 18.319 12.091 -14.231 1.00 86.06 662 LEU A O 1
ATOM 5397 N N . LEU A 1 663 ? 16.534 11.113 -15.180 1.00 81.62 663 LEU A N 1
ATOM 5398 C CA . LEU A 1 663 ? 16.176 10.341 -13.992 1.00 81.62 663 LEU A CA 1
ATOM 5399 C C . LEU A 1 663 ? 17.264 9.321 -13.625 1.00 81.62 663 LEU A C 1
ATOM 5401 O O . LEU A 1 663 ? 17.660 9.257 -12.462 1.00 81.62 663 LEU A O 1
ATOM 5405 N N . ILE A 1 664 ? 17.786 8.577 -14.608 1.00 86.50 664 ILE A N 1
ATOM 5406 C CA . ILE A 1 664 ? 18.910 7.650 -14.415 1.00 86.50 664 ILE A CA 1
ATOM 5407 C C . ILE A 1 664 ? 20.113 8.416 -13.862 1.00 86.50 664 ILE A C 1
ATOM 5409 O O . ILE A 1 664 ? 20.679 8.029 -12.844 1.00 86.50 664 ILE A O 1
ATOM 5413 N N . ALA A 1 665 ? 20.478 9.544 -14.474 1.00 88.31 665 ALA A N 1
ATOM 5414 C CA . ALA A 1 665 ? 21.626 10.332 -14.042 1.00 88.31 665 ALA A CA 1
ATOM 5415 C C . ALA A 1 665 ? 21.494 10.869 -12.613 1.00 88.31 665 ALA A C 1
ATOM 5417 O O . ALA A 1 665 ? 22.466 10.831 -11.856 1.00 88.31 665 ALA A O 1
ATOM 5418 N N . LYS A 1 666 ? 20.292 11.311 -12.223 1.00 84.81 666 LYS A N 1
ATOM 5419 C CA . LYS A 1 666 ? 19.973 11.719 -10.850 1.00 84.81 666 LYS A CA 1
ATOM 5420 C C . LYS A 1 666 ? 20.112 10.549 -9.875 1.00 84.81 666 LYS A C 1
ATOM 5422 O O . LYS A 1 666 ? 20.798 10.678 -8.863 1.00 84.81 666 LYS A O 1
ATOM 5427 N N . GLN A 1 667 ? 19.509 9.401 -10.184 1.00 81.38 667 GLN A N 1
ATOM 5428 C CA . GLN A 1 667 ? 19.567 8.209 -9.330 1.00 81.38 667 GLN A CA 1
ATOM 5429 C C . GLN A 1 667 ? 21.001 7.686 -9.160 1.00 81.38 667 GLN A C 1
ATOM 5431 O O . GLN A 1 667 ? 21.393 7.316 -8.053 1.00 81.38 667 GLN A O 1
ATOM 5436 N N . MET A 1 668 ? 21.790 7.718 -10.235 1.00 85.56 668 MET A N 1
ATOM 5437 C CA . MET A 1 668 ? 23.192 7.291 -10.264 1.00 85.56 668 MET A CA 1
ATOM 5438 C C . MET A 1 668 ? 24.173 8.371 -9.789 1.00 85.56 668 MET A C 1
ATOM 5440 O O . MET A 1 668 ? 25.367 8.101 -9.664 1.00 85.56 668 MET A O 1
ATOM 5444 N N . ARG A 1 669 ? 23.680 9.584 -9.496 1.00 87.81 669 ARG A N 1
ATOM 5445 C CA . ARG A 1 669 ? 24.457 10.745 -9.033 1.00 87.81 669 ARG A CA 1
ATOM 5446 C C . ARG A 1 669 ? 25.615 11.107 -9.967 1.00 87.81 669 ARG A C 1
ATOM 5448 O O . ARG A 1 669 ? 26.734 11.354 -9.515 1.00 87.81 669 ARG A O 1
ATOM 5455 N N . TYR A 1 670 ? 25.372 11.128 -11.277 1.00 92.44 670 TYR A N 1
ATOM 5456 C CA . TYR A 1 670 ? 26.433 11.452 -12.227 1.00 92.44 670 TYR A CA 1
ATOM 5457 C C . TYR A 1 670 ? 26.883 12.919 -12.125 1.00 92.44 670 TYR A C 1
ATOM 5459 O O . TYR A 1 670 ? 26.034 13.811 -12.100 1.00 92.44 670 TYR A O 1
ATOM 5467 N N . PRO A 1 671 ? 28.203 13.207 -12.136 1.00 88.19 671 PRO A N 1
ATOM 5468 C CA . PRO A 1 671 ? 28.715 14.569 -11.946 1.00 88.19 671 PRO A CA 1
ATOM 5469 C C . PRO A 1 671 ? 28.218 15.584 -12.981 1.00 88.19 671 PRO A C 1
ATOM 5471 O O . PRO A 1 671 ? 27.982 16.744 -12.650 1.00 88.19 671 PRO A O 1
ATOM 5474 N N . TRP A 1 672 ? 28.019 15.151 -14.229 1.00 88.88 672 TRP A N 1
ATOM 5475 C CA . TRP A 1 672 ? 27.536 16.024 -15.300 1.00 88.88 672 TRP A CA 1
ATOM 5476 C C . TRP A 1 672 ? 26.089 16.490 -15.083 1.00 88.88 672 TRP A C 1
ATOM 5478 O O . TRP A 1 672 ? 25.671 17.466 -15.699 1.00 88.88 672 TRP A O 1
ATOM 5488 N N . MET A 1 673 ? 25.330 15.859 -14.179 1.00 85.62 673 MET A N 1
ATOM 5489 C CA . MET A 1 673 ? 23.984 16.307 -13.814 1.00 85.62 673 MET A CA 1
ATOM 5490 C C . MET A 1 673 ? 24.020 17.680 -13.121 1.00 85.62 673 MET A C 1
ATOM 5492 O O . MET A 1 673 ? 23.166 18.526 -13.371 1.00 85.62 673 MET A O 1
ATOM 5496 N N . GLU A 1 674 ? 25.053 17.955 -12.322 1.00 80.88 674 GLU A N 1
ATOM 5497 C CA . GLU A 1 674 ? 25.262 19.276 -11.713 1.00 80.88 674 GLU A CA 1
ATOM 5498 C C . GLU A 1 674 ? 25.668 20.332 -12.748 1.00 80.88 674 GLU A C 1
ATOM 5500 O O . GLU A 1 674 ? 25.209 21.472 -12.699 1.00 80.88 674 GLU A O 1
ATOM 5505 N N . GLU A 1 675 ? 26.497 19.961 -13.729 1.00 77.88 675 GLU A N 1
ATOM 5506 C CA . GLU A 1 675 ? 26.834 20.841 -14.855 1.00 77.88 675 GLU A CA 1
ATOM 5507 C C . GLU A 1 675 ? 25.584 21.187 -15.676 1.00 77.88 675 GLU A C 1
ATOM 5509 O O . GLU A 1 675 ? 25.359 22.349 -16.017 1.00 77.88 675 GLU A O 1
ATOM 5514 N N . PHE A 1 676 ? 24.728 20.193 -15.914 1.00 73.94 676 PHE A N 1
ATOM 5515 C CA . PHE A 1 676 ? 23.473 20.361 -16.633 1.00 73.94 676 PHE A CA 1
ATOM 5516 C C . PHE A 1 676 ? 22.459 21.208 -15.845 1.00 73.94 676 PHE A C 1
ATOM 5518 O O . PHE A 1 676 ? 21.813 22.078 -16.425 1.00 73.94 676 PHE A O 1
ATOM 5525 N N . ARG A 1 677 ? 22.373 21.053 -14.513 1.00 75.06 677 ARG A N 1
ATOM 5526 C CA . ARG A 1 677 ? 21.602 21.960 -13.636 1.00 75.06 677 ARG A CA 1
ATOM 5527 C C . ARG A 1 677 ? 22.095 23.405 -13.750 1.00 75.06 677 ARG A C 1
ATOM 5529 O O . ARG A 1 677 ? 21.283 24.322 -13.844 1.00 75.06 677 ARG A O 1
ATOM 5536 N N . ARG A 1 678 ? 23.416 23.621 -13.812 1.00 70.38 678 ARG A N 1
ATOM 5537 C CA . ARG A 1 678 ? 24.028 24.956 -13.984 1.00 70.38 678 ARG A CA 1
ATOM 5538 C C . ARG A 1 678 ? 23.770 25.584 -15.354 1.00 70.38 678 ARG A C 1
ATOM 5540 O O . ARG A 1 678 ? 23.887 26.801 -15.472 1.00 70.38 678 ARG A O 1
ATOM 5547 N N . TRP A 1 679 ? 23.388 24.810 -16.375 1.00 62.34 679 TRP A N 1
ATOM 5548 C CA . TRP A 1 679 ? 22.896 25.375 -17.642 1.00 62.34 679 TRP A CA 1
ATOM 5549 C C . TRP A 1 679 ? 21.545 26.102 -17.488 1.00 62.34 679 TRP A C 1
ATOM 5551 O O . TRP A 1 679 ? 21.190 26.893 -18.362 1.00 62.34 679 TRP A O 1
ATOM 5561 N N . GLY A 1 680 ? 20.857 25.917 -16.355 1.00 50.97 680 GLY A N 1
ATOM 5562 C CA . GLY A 1 680 ? 20.352 27.029 -15.541 1.00 50.97 680 GLY A CA 1
ATOM 5563 C C . GLY A 1 680 ? 19.148 27.829 -16.036 1.00 50.97 680 GLY A C 1
ATOM 5564 O O . GLY A 1 680 ? 18.874 28.882 -15.471 1.00 50.97 680 GLY A O 1
ATOM 5565 N N . ASP A 1 681 ? 18.413 27.361 -17.042 1.00 56.53 681 ASP A N 1
ATOM 5566 C CA . ASP A 1 681 ? 17.038 27.807 -17.281 1.00 56.53 681 ASP A CA 1
ATOM 5567 C C . ASP A 1 681 ? 16.252 26.641 -17.901 1.00 56.53 681 ASP A C 1
ATOM 5569 O O . ASP A 1 681 ? 16.530 26.273 -19.048 1.00 56.53 681 ASP A O 1
ATOM 5573 N N . PRO A 1 682 ? 15.278 26.034 -17.194 1.00 58.50 682 PRO A N 1
ATOM 5574 C CA . PRO A 1 682 ? 14.341 25.085 -17.791 1.00 58.50 682 PRO A CA 1
ATOM 5575 C C . PRO A 1 682 ? 13.757 25.619 -19.104 1.00 58.50 682 PRO A C 1
ATOM 5577 O O . PRO A 1 682 ? 13.628 24.859 -20.058 1.00 58.50 682 PRO A O 1
ATOM 5580 N N . LYS A 1 683 ? 13.561 26.943 -19.229 1.00 59.50 683 LYS A N 1
ATOM 5581 C CA . LYS A 1 683 ? 13.094 27.591 -20.465 1.00 59.50 683 LYS A CA 1
ATOM 5582 C C . LYS A 1 683 ? 14.092 27.515 -21.617 1.00 59.50 683 LYS A C 1
ATOM 5584 O O . LYS A 1 683 ? 13.697 27.590 -22.777 1.00 59.50 683 LYS A O 1
ATOM 5589 N N . LYS A 1 684 ? 15.392 27.385 -21.345 1.00 61.06 684 LYS A N 1
ATOM 5590 C CA . LYS A 1 684 ? 16.424 27.187 -22.373 1.00 61.06 684 LYS A CA 1
ATOM 5591 C C . LYS A 1 684 ? 16.408 25.751 -22.887 1.00 61.06 684 LYS A C 1
ATOM 5593 O O . LYS A 1 684 ? 16.476 25.556 -24.096 1.00 61.06 684 LYS A O 1
ATOM 5598 N N . LEU A 1 685 ? 16.223 24.776 -21.997 1.00 59.47 685 LEU A N 1
ATOM 5599 C CA . LEU A 1 685 ? 15.975 23.390 -22.389 1.00 59.47 685 LEU A CA 1
ATOM 5600 C C . LEU A 1 685 ? 14.653 23.277 -23.172 1.00 59.47 685 LEU A C 1
ATOM 5602 O O . LEU A 1 685 ? 14.635 22.675 -24.237 1.00 59.47 685 LEU A O 1
ATOM 5606 N N . GLU A 1 686 ? 13.587 23.954 -22.735 1.00 60.12 686 GLU A N 1
ATOM 5607 C CA . GLU A 1 686 ? 12.324 24.083 -23.481 1.00 60.12 686 GLU A CA 1
ATOM 5608 C C . GLU A 1 686 ? 12.518 24.748 -24.854 1.00 60.12 686 GLU A C 1
ATOM 5610 O O . GLU A 1 686 ? 11.907 24.349 -25.845 1.00 60.12 686 GLU A O 1
ATOM 5615 N N . LYS A 1 687 ? 13.386 25.761 -24.950 1.00 62.06 687 LYS A N 1
ATOM 5616 C CA . LYS A 1 687 ? 13.689 26.461 -26.207 1.00 62.06 687 LYS A CA 1
ATOM 5617 C C . LYS A 1 687 ? 14.509 25.603 -27.175 1.00 62.06 687 LYS A C 1
ATOM 5619 O O . LYS A 1 687 ? 14.330 25.736 -28.385 1.00 62.06 687 LYS A O 1
ATOM 5624 N N . GLU A 1 688 ? 15.395 24.746 -26.668 1.00 57.56 688 GLU A N 1
ATOM 5625 C CA . GLU A 1 688 ? 16.273 23.880 -27.472 1.00 57.56 688 GLU A CA 1
ATOM 5626 C C . GLU A 1 688 ? 15.612 22.542 -27.849 1.00 57.56 688 GLU A C 1
ATOM 5628 O O . GLU A 1 688 ? 15.740 22.097 -28.990 1.00 57.56 688 GLU A O 1
ATOM 5633 N N . ILE A 1 689 ? 14.819 21.954 -26.948 1.00 53.56 689 ILE A N 1
ATOM 5634 C CA . ILE A 1 689 ? 13.993 20.761 -27.205 1.00 53.56 689 ILE A CA 1
ATOM 5635 C C . ILE A 1 689 ? 12.725 21.130 -28.019 1.00 53.56 689 ILE A C 1
ATOM 5637 O O . ILE A 1 689 ? 12.125 20.283 -28.684 1.00 53.56 689 ILE A O 1
ATOM 5641 N N . GLY A 1 690 ? 12.358 22.418 -28.075 1.00 54.91 690 GLY A N 1
ATOM 5642 C CA . GLY A 1 690 ? 11.133 22.922 -28.708 1.00 54.91 690 GLY A CA 1
ATOM 5643 C C . GLY A 1 690 ? 9.923 22.764 -27.781 1.00 54.91 690 GLY A C 1
ATOM 5644 O O . GLY A 1 690 ? 10.044 22.148 -26.736 1.00 54.91 690 GLY A O 1
ATOM 5645 N N . SER A 1 691 ? 8.738 23.286 -28.144 1.00 51.50 691 SER A N 1
ATOM 5646 C CA . SER A 1 691 ? 7.539 23.286 -27.270 1.00 51.50 691 SER A CA 1
ATOM 5647 C C . SER A 1 691 ? 7.078 21.870 -26.867 1.00 51.50 691 SER A C 1
ATOM 5649 O O . SER A 1 691 ? 6.238 21.254 -27.532 1.00 51.50 691 SER A O 1
ATOM 5651 N N . VAL A 1 692 ? 7.683 21.318 -25.824 1.00 55.88 692 VAL A N 1
ATOM 5652 C CA . VAL A 1 692 ? 7.380 20.005 -25.253 1.00 55.88 692 VAL A CA 1
ATOM 5653 C C . VAL A 1 692 ? 5.934 20.009 -24.743 1.00 55.88 692 VAL A C 1
ATOM 5655 O O . VAL A 1 692 ? 5.360 21.075 -24.500 1.00 55.88 692 VAL A O 1
ATOM 5658 N N . ARG A 1 693 ? 5.298 18.838 -24.603 1.00 61.47 693 ARG A N 1
ATOM 5659 C CA . ARG A 1 693 ? 4.034 18.760 -23.848 1.00 61.47 693 ARG A CA 1
ATOM 5660 C C . ARG A 1 693 ? 4.243 19.358 -22.443 1.00 61.47 693 ARG A C 1
ATOM 5662 O O . ARG A 1 693 ? 5.293 19.142 -21.836 1.00 61.47 693 ARG A O 1
ATOM 5669 N N . SER A 1 694 ? 3.250 20.093 -21.933 1.00 58.59 694 SER A N 1
ATOM 5670 C CA . SER A 1 694 ? 3.288 20.744 -20.608 1.00 58.59 694 SER A CA 1
ATOM 5671 C C . SER A 1 694 ? 3.700 19.782 -19.492 1.00 58.59 694 SER A C 1
ATOM 5673 O O . SER A 1 694 ? 4.454 20.151 -18.593 1.00 58.59 694 SER A O 1
ATOM 5675 N N . ASP A 1 695 ? 3.266 18.527 -19.594 1.00 63.75 695 ASP A N 1
ATOM 5676 C CA . ASP A 1 695 ? 3.508 17.505 -18.579 1.00 63.75 695 ASP A CA 1
ATOM 5677 C C . ASP A 1 695 ? 4.967 17.042 -18.561 1.00 63.75 695 ASP A C 1
ATOM 5679 O O . ASP A 1 695 ? 5.543 16.861 -17.491 1.00 63.75 695 ASP A O 1
ATOM 5683 N N . THR A 1 696 ? 5.610 16.923 -19.725 1.00 64.56 696 THR A N 1
ATOM 5684 C CA . THR A 1 696 ? 7.039 16.593 -19.815 1.00 64.56 696 THR A CA 1
ATOM 5685 C C . THR A 1 696 ? 7.895 17.723 -19.241 1.00 64.56 696 THR A C 1
ATOM 5687 O O . THR A 1 696 ? 8.836 17.453 -18.498 1.00 64.56 696 THR A O 1
ATOM 5690 N N . ASN A 1 697 ? 7.546 18.988 -19.505 1.00 65.56 697 ASN A N 1
ATOM 5691 C CA . ASN A 1 697 ? 8.250 20.133 -18.913 1.00 65.56 697 ASN A CA 1
ATOM 5692 C C . ASN A 1 697 ? 8.137 20.151 -17.392 1.00 65.56 697 ASN A C 1
ATOM 5694 O O . ASN A 1 697 ? 9.132 20.386 -16.702 1.00 65.56 697 ASN A O 1
ATOM 5698 N N . ARG A 1 698 ? 6.947 19.845 -16.864 1.00 68.94 698 ARG A N 1
ATOM 5699 C CA . ARG A 1 698 ? 6.732 19.679 -15.424 1.00 68.94 698 ARG A CA 1
ATOM 5700 C C . ARG A 1 698 ? 7.617 18.562 -14.865 1.00 68.94 698 ARG A C 1
ATOM 5702 O O . ARG A 1 698 ? 8.325 18.792 -13.892 1.00 68.94 698 ARG A O 1
ATOM 5709 N N . ARG A 1 699 ? 7.649 17.389 -15.512 1.00 70.00 699 ARG A N 1
ATOM 5710 C CA . ARG A 1 699 ? 8.481 16.242 -15.096 1.00 70.00 699 ARG A CA 1
ATOM 5711 C C . ARG A 1 699 ? 9.971 16.578 -15.084 1.00 70.00 699 ARG A C 1
ATOM 5713 O O . ARG A 1 699 ? 10.646 16.319 -14.094 1.00 70.00 699 ARG A O 1
ATOM 5720 N N . VAL A 1 700 ? 10.484 17.179 -16.156 1.00 72.25 700 VAL A N 1
ATOM 5721 C CA . VAL A 1 700 ? 11.896 17.576 -16.240 1.00 72.25 700 VAL A CA 1
ATOM 5722 C C . VAL A 1 700 ? 12.224 18.629 -15.183 1.00 72.25 700 VAL A C 1
ATOM 5724 O O . VAL A 1 700 ? 13.234 18.503 -14.498 1.00 72.25 700 VAL A O 1
ATOM 5727 N N . SER A 1 701 ? 11.352 19.620 -14.988 1.00 70.50 701 SER A N 1
ATOM 5728 C CA . SER A 1 701 ? 11.540 20.642 -13.951 1.00 70.50 701 SER A CA 1
ATOM 5729 C C . SER A 1 701 ? 11.580 20.031 -12.550 1.00 70.50 701 SER A C 1
ATOM 5731 O O . SER A 1 701 ? 12.479 20.357 -11.781 1.00 70.50 701 SER A O 1
ATOM 5733 N N . ASN A 1 702 ? 10.675 19.101 -12.234 1.00 69.56 702 ASN A N 1
ATOM 5734 C CA . ASN A 1 702 ? 10.669 18.399 -10.948 1.00 69.56 702 ASN A CA 1
ATOM 5735 C C . ASN A 1 702 ? 11.972 17.614 -10.733 1.00 69.56 702 ASN A C 1
ATOM 5737 O O . ASN A 1 702 ? 12.599 17.744 -9.686 1.00 69.56 702 ASN A O 1
ATOM 5741 N N . ILE A 1 703 ? 12.446 16.881 -11.750 1.00 73.56 703 ILE A N 1
ATOM 5742 C CA . ILE A 1 703 ? 13.713 16.131 -11.676 1.00 73.56 703 ILE A CA 1
ATOM 5743 C C . ILE A 1 703 ? 14.908 17.059 -11.418 1.00 73.56 703 ILE A C 1
ATOM 5745 O O . ILE A 1 703 ? 15.828 16.672 -10.699 1.00 73.56 703 ILE A O 1
ATOM 5749 N N . LEU A 1 704 ? 14.920 18.253 -12.017 1.00 75.44 704 LEU A N 1
ATOM 5750 C CA . LEU A 1 704 ? 16.023 19.204 -11.882 1.00 75.44 704 LEU A CA 1
ATOM 5751 C C . LEU A 1 704 ? 16.007 19.963 -10.547 1.00 75.44 704 LEU A C 1
ATOM 5753 O O . LEU A 1 704 ? 17.091 20.261 -10.041 1.00 75.44 704 LEU A O 1
ATOM 5757 N N . ASN A 1 705 ? 14.820 20.267 -10.010 1.00 71.50 705 ASN A N 1
ATOM 5758 C CA . ASN A 1 705 ? 14.627 21.091 -8.809 1.00 71.50 705 ASN A CA 1
ATOM 5759 C C . ASN A 1 705 ? 14.723 20.308 -7.489 1.00 71.50 705 ASN A C 1
ATOM 5761 O O . ASN A 1 705 ? 15.097 20.886 -6.471 1.00 71.50 705 ASN A O 1
ATOM 5765 N N . GLU A 1 706 ? 14.388 19.019 -7.505 1.00 59.22 706 GLU A N 1
ATOM 5766 C CA . GLU A 1 706 ? 14.660 18.057 -6.425 1.00 59.22 706 GLU A CA 1
ATOM 5767 C C . GLU A 1 706 ? 16.078 17.484 -6.538 1.00 59.22 706 GLU A C 1
ATOM 5769 O O . GLU A 1 706 ? 16.799 17.393 -5.522 1.00 59.22 706 GLU A O 1
#

Organism: NCBI:txid2528005

InterPro domains:
  IPR007111 NACHT nucleoside triphosphatase [PS50837] (140-232)
  IPR027417 P-loop containing nucleoside triphosphate hydrolase [G3DSA:3.40.50.300] (102-279)
  IPR027417 P-loop containing nucleoside triphosphate hydrolase [SSF52540] (138-286)
  IPR049945 ORC1/DEAH AAA+ ATPase domain [PF13401] (140-264)

Sequence (706 aa):
MVGNRAGECVTLYLAPFRVNLDVKDGFARTSTERWRRINWNLYLERSMFSLKSDQDSPSDPNVKPDWEEIRLKACNDFIERKACHYIDMPARLTYDRFVFNSDPREGPNEAVDPIAFFAVDQCNPNQSWGTTFMVATEPYVAIVTGQFGVGKTELARQITDRVDAAAFPIMLSKCDGSAFSSKALDAEQMVRLLFRPLVDRESDLTPTVVTELLGAIRDGRVLLILDGLDELIFTVEGHEHFFESIANLLYSDDSHREYRVIVTVRTEYLRTFDRNNATDLVSRLSGKRDSRLGHSIPFVRLDYFTKTHLDMFLSEELHAAMAVHIGNYPALRELLRRPLLMRLFCDFVGSGGMQADDFEKLDTGVALIERYIKEFINFANVDDQLRQAQTQISKAVQWDLDSIARCSVRLYLDQRDYFTRDEIVGCSTGPKKADIDPFEAILKCPFVIRDNDGDTEVLRFAHRTFYEFFVAKGLALQGGKTSGGDADDEFTPFDEIVLETDIRRFLRTMEGDDWYNRTRRSYALERDQWDEWDKEFSLMQPNDAIVKELEEERVVLLDIMTEPEQFRADRDAIKAIRTINRFLDRPLQQLHPRYLMYNLEAVSVYVKAFGWESSAIEINHRLSSALYELLNKIVRRKLPTRQSRHSQNLRSGYELLVTRMLLIAKQMRYPWMEEFRRWGDPKKLEKEIGSVRSDTNRRVSNILNE

pLDDT: mean 72.49, std 17.38, range [26.55, 97.56]

Foldseek 3Di:
DDDDDQFDWDWDDDPPDTDIDTDDDDDDPPCVVVVVVVVVVVVVVVVVDDDDDDDDDPDDPPPDQLCVLLLVLQLCVLCVPPDDDQFQFKKWKDWLDDPVVDPPPRDDRFTERVLLQDQVDDDDPPPDDPGDHHHAAFPEEEEEEEAFLRCQSSSLNVNCVPHPASEGEFELLQFALVVLVPAADAQLRVLLRRSVSSDPDSVSCDPSSSVVVLVCQFAQSYAYEYEEPVLRDQDLSSLLSVLLNVCNSNDDDDDDGGHHYYHYYYPQSLVVQDPVSNSVSSDSNVPPPDPPPPYMHMYMYTDFADPVSLLVVCVVLDPVLVSVLVVVQVVLSVQCSRNNLVVLVSVCVVVVVDDSVNSVVPPDSLVVVLSSVVSVQVCLVPDPVLVVSLVVQPPFWDADLLQLLLLLLVCVVLVHQWAAQVSLVSRTGGDDDPPHRSVSSCSSVSQKGWDDDDPGIIIGGPDVLVSLLSPLSNLLVVVVPPPDDDPPDDDRSLLQDDRAQSSLQNNCVSCPPCSLVVCCVSQLLDPVSLPLQDVVQAVDRDDPVNSVVLSVLCVLLSCCRRPVVVLPDPVSVVVNLVSLVVCLPDPLSNGQLSNLLSNLNSLLSNLVVPVVDPSSVVSLVSSLVSLVVVLVVLLQPAQFDPPDPSSVVSLSSVLSSNLRSLVSCLVSVPPCLVVVLVVPDLVSSCVSNDPDPPSSSVSVCVSSVD